Protein AF-A0A973PDL3-F1 (afdb_monomer)

pLDDT: mean 96.25, std 4.1, range [46.09, 98.94]

Solvent-accessible surface area (backbone atoms only — not comparable to full-atom values): 19563 Å² total; per-residue (Å²): 133,78,72,59,96,65,87,40,36,34,39,32,43,25,29,35,49,81,96,46,61,71,60,43,45,52,52,47,55,46,48,76,68,70,74,50,43,29,45,31,35,67,18,23,36,70,34,10,46,47,39,29,44,24,29,68,74,60,58,78,52,72,70,62,32,35,64,56,18,43,37,93,70,45,45,81,36,69,48,49,51,50,44,52,52,50,46,28,61,67,21,60,95,48,57,80,90,74,32,59,42,54,34,21,28,27,44,66,61,57,100,58,42,41,56,47,40,57,67,26,45,52,49,28,48,52,57,46,65,75,74,49,64,75,90,74,53,96,66,55,71,66,57,52,49,65,50,61,54,64,53,67,50,55,41,44,43,63,17,76,84,39,23,86,62,33,51,26,69,40,74,46,40,50,49,48,52,54,52,45,51,52,52,43,51,49,54,61,74,41,40,74,58,50,31,72,76,65,31,65,68,57,49,52,50,37,51,47,20,40,52,47,21,50,42,38,48,52,43,34,30,47,44,28,42,93,50,98,60,31,69,35,49,49,53,30,48,46,22,50,38,23,21,55,40,49,55,55,52,38,73,78,41,46,28,34,36,39,36,49,32,59,46,40,35,57,56,72,23,75,48,70,61,84,91,43,82,34,64,32,59,13,14,26,22,56,40,32,75,74,46,46,82,35,40,39,31,30,40,34,44,64,26,27,36,58,94,66,68,34,53,83,48,58,75,58,17,61,48,16,62,58,52,73,50,90,60,59,70,41,83,42,56,44,90,76,59,84,49,82,89,44,44,64,58,81,64,89,33,92,69,44,56,64,66,45,52,90,53,50,74,65,35,58,22,32,37,38,36,36,71,89

Secondary structure (DSSP, 8-state):
--SSSS--SEEEEEESSSS-HHHHHHHHHHHHHS--SEEEEEEETTTHHHHHHHHHH--S-HHHHHHHH--TTGGG-HHHHHHHHHHHHHHTT--TTT--EEEEEE-SB-SS-B--THHHHHHHHHHHHHHS-GGG-SS-HHHHHHHH--GGGTS-GGGGT-GGG--TTSHHHHHHHHHHHHHHHHHHHTHHHHHHHS-HHHHHHHHHHHHHHHHHHHHHHHHT---TTHHHHHHHHHHHHHHHHHHHHHHHS-EEEEEEHHHH-SSEEEEEETTEEEEEE-HHHHHHHHHGGGEEEEEEEEEEBGGGTB-SPPTTBHHHHHHTSS-SEEEE-GGG---TTPBPPPPSSTT--PPPTTTGGGSSEEEEEEE-

Nearest PDB structures (foldseek):
  6xcs-assembly2_B  TM=6.842E-01  e=9.160E-12  Klebsiella pneumoniae

Structure (mmCIF, N/CA/C/O backbone):
data_AF-A0A973PDL3-F1
#
_entry.id   AF-A0A973PDL3-F1
#
loop_
_atom_site.group_PDB
_atom_site.id
_atom_site.type_symbol
_atom_site.label_atom_id
_atom_site.label_alt_id
_atom_site.label_comp_id
_atom_site.label_asym_id
_atom_site.label_entity_id
_atom_site.label_seq_id
_atom_site.pdbx_PDB_ins_code
_atom_site.Cartn_x
_atom_site.Cartn_y
_atom_site.Cartn_z
_atom_site.occupancy
_atom_site.B_iso_or_equiv
_atom_site.auth_seq_id
_atom_site.auth_comp_id
_atom_site.auth_asym_id
_atom_site.auth_atom_id
_atom_site.pdbx_PDB_model_num
ATOM 1 N N . MET A 1 1 ? -9.552 -10.559 28.657 1.00 46.09 1 MET A N 1
ATOM 2 C CA . MET A 1 1 ? -10.076 -11.436 27.587 1.00 46.09 1 MET A CA 1
ATOM 3 C C . MET A 1 1 ? -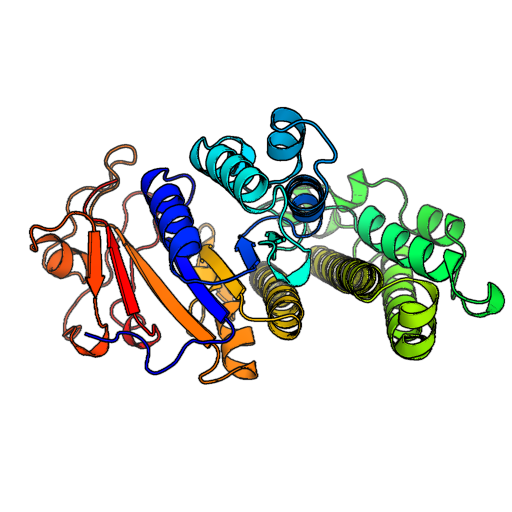9.032 -11.480 26.482 1.00 46.09 1 MET A C 1
ATOM 5 O O . MET A 1 1 ? -8.533 -10.421 26.128 1.00 46.09 1 MET A O 1
ATOM 9 N N . LYS A 1 2 ? -8.606 -12.655 26.008 1.00 70.69 2 LYS A N 1
ATOM 10 C CA . LYS A 1 2 ? -7.611 -12.737 24.926 1.00 70.69 2 LYS A CA 1
ATOM 11 C C . LYS A 1 2 ? -8.370 -12.665 23.596 1.00 70.69 2 LYS A C 1
ATOM 13 O O . LYS A 1 2 ? -9.022 -13.639 23.239 1.00 70.69 2 LYS A O 1
ATOM 18 N N . LEU A 1 3 ? -8.353 -11.501 22.939 1.00 85.12 3 LEU A N 1
ATOM 19 C CA . LEU A 1 3 ? -9.105 -11.241 21.701 1.00 85.12 3 LEU A CA 1
ATOM 20 C C . LEU A 1 3 ? -8.701 -12.230 20.591 1.00 85.12 3 LEU A C 1
ATOM 22 O O . LEU A 1 3 ? -9.547 -12.908 20.019 1.00 85.12 3 LEU A O 1
ATOM 26 N N . LEU A 1 4 ? -7.390 -12.381 20.377 1.00 88.81 4 LEU A N 1
ATOM 27 C CA . LEU A 1 4 ? -6.822 -13.260 19.356 1.00 88.81 4 LEU A CA 1
ATOM 28 C C . LEU A 1 4 ? -6.272 -14.563 19.969 1.00 88.81 4 LEU A C 1
ATOM 30 O O . LEU A 1 4 ? -5.601 -14.523 21.010 1.00 88.81 4 LEU A O 1
ATOM 34 N N . PRO A 1 5 ? -6.501 -15.730 19.336 1.00 84.50 5 PRO A N 1
ATOM 35 C CA . PRO A 1 5 ? -6.075 -17.024 19.876 1.00 84.50 5 PRO A CA 1
ATOM 36 C C . PRO A 1 5 ? -4.544 -17.157 19.920 1.00 84.50 5 PRO A C 1
ATOM 38 O O . PRO A 1 5 ? -3.969 -17.597 20.926 1.00 84.50 5 PRO A O 1
ATOM 41 N N . HIS A 1 6 ? -3.876 -16.692 18.866 1.00 91.06 6 HIS A N 1
ATOM 42 C CA . HIS A 1 6 ? -2.426 -16.605 18.729 1.00 91.06 6 HIS A CA 1
ATOM 43 C C . HIS A 1 6 ? -2.037 -15.254 18.124 1.00 91.06 6 HIS A C 1
ATOM 45 O O . HIS A 1 6 ? -2.889 -14.455 17.741 1.00 91.06 6 HIS A O 1
ATOM 51 N N . ARG A 1 7 ? -0.732 -14.988 18.066 1.00 92.81 7 ARG A N 1
ATOM 52 C CA . ARG A 1 7 ? -0.212 -13.830 17.350 1.00 92.81 7 ARG A CA 1
ATOM 53 C C . ARG A 1 7 ? -0.257 -14.128 15.842 1.00 92.81 7 ARG A C 1
ATOM 55 O O . ARG A 1 7 ? 0.390 -15.096 15.439 1.00 92.81 7 ARG A O 1
ATOM 62 N N . PRO A 1 8 ? -1.010 -13.371 15.029 1.00 96.50 8 PRO A N 1
ATOM 63 C CA . PRO A 1 8 ? -1.040 -13.574 13.584 1.00 96.50 8 PRO A CA 1
ATOM 64 C C . PRO A 1 8 ? 0.275 -13.115 12.937 1.00 96.50 8 PRO A C 1
ATOM 66 O O . PRO A 1 8 ? 1.037 -12.330 13.511 1.00 96.50 8 PRO A O 1
ATOM 69 N N . ARG A 1 9 ? 0.544 -13.585 11.716 1.00 97.31 9 ARG A N 1
ATOM 70 C CA . ARG A 1 9 ? 1.642 -13.054 10.893 1.00 97.31 9 ARG A CA 1
ATOM 71 C C . ARG A 1 9 ? 1.320 -11.660 10.373 1.00 97.31 9 ARG A C 1
ATOM 73 O O . ARG A 1 9 ? 2.237 -10.863 10.216 1.00 97.31 9 ARG A O 1
ATOM 80 N N . VAL A 1 10 ? 0.046 -11.371 10.127 1.00 98.56 10 VAL A N 1
ATOM 81 C CA . VAL A 1 10 ? -0.438 -10.035 9.775 1.00 98.56 10 VAL A CA 1
ATOM 82 C C . VAL A 1 10 ? -1.559 -9.656 10.734 1.00 98.56 10 VAL A C 1
ATOM 84 O O . VAL A 1 10 ? -2.617 -10.285 10.726 1.00 98.56 10 VAL A O 1
ATOM 87 N N . LEU A 1 11 ? -1.317 -8.636 11.556 1.00 98.56 11 LEU A N 1
ATOM 88 C CA . LEU A 1 11 ? -2.355 -7.957 12.328 1.00 98.56 11 LEU A CA 1
ATOM 89 C C . LEU A 1 11 ? -2.769 -6.701 11.570 1.00 98.56 11 LEU A C 1
ATOM 91 O O . LEU A 1 11 ? -2.008 -5.742 11.521 1.00 98.56 11 LEU A O 1
ATOM 95 N N . ALA A 1 12 ? -3.950 -6.717 10.974 1.00 98.62 12 ALA A N 1
ATOM 96 C CA . ALA A 1 12 ? -4.503 -5.605 10.221 1.00 98.62 12 ALA A CA 1
ATOM 97 C C . ALA A 1 12 ? -5.445 -4.788 11.114 1.00 98.62 12 ALA A C 1
ATOM 99 O O . ALA A 1 12 ? -6.499 -5.286 11.499 1.00 98.62 12 ALA A O 1
ATOM 100 N N . LEU A 1 13 ? -5.061 -3.559 11.454 1.00 98.62 13 LEU A N 1
ATOM 101 C CA . LEU A 1 13 ? -5.909 -2.582 12.135 1.00 98.62 13 LEU A CA 1
ATOM 102 C C . LEU A 1 13 ? -6.531 -1.658 11.084 1.00 98.62 13 LEU A C 1
ATOM 104 O O . LEU A 1 13 ? -5.808 -0.972 10.367 1.00 98.62 13 LEU A O 1
ATOM 108 N N . GLY A 1 14 ? -7.855 -1.661 10.991 1.00 98.38 14 GLY A N 1
ATOM 109 C CA . GLY A 1 14 ? -8.588 -0.775 10.095 1.00 98.38 14 GLY A CA 1
ATOM 110 C C . GLY A 1 14 ? -8.885 0.596 10.704 1.00 98.38 14 GLY A C 1
ATOM 111 O O . GLY A 1 14 ? -8.891 0.742 11.925 1.00 98.38 14 GLY A O 1
ATOM 112 N N . GLU A 1 15 ? -9.198 1.578 9.865 1.00 98.12 15 GLU A N 1
ATOM 113 C CA . GLU A 1 15 ? -9.842 2.845 10.241 1.00 98.12 15 GLU A CA 1
ATOM 114 C C . GLU A 1 15 ? -11.100 3.099 9.389 1.00 98.12 15 GLU A C 1
ATOM 116 O O . GLU A 1 15 ? -11.139 2.675 8.234 1.00 98.12 15 GLU A O 1
ATOM 121 N N . PRO A 1 16 ? -12.154 3.753 9.915 1.00 97.06 16 PRO A N 1
ATOM 122 C CA . PRO A 1 16 ? -13.377 4.015 9.149 1.00 97.06 16 PRO A CA 1
ATOM 123 C C . PRO A 1 16 ? -13.379 5.370 8.419 1.00 97.06 16 PRO A C 1
ATOM 125 O O . PRO A 1 16 ? -14.369 5.724 7.779 1.00 97.06 16 PRO A O 1
ATOM 128 N N . THR A 1 17 ? -12.326 6.169 8.599 1.00 96.44 17 THR A N 1
ATOM 129 C CA . THR A 1 17 ? -12.108 7.485 7.985 1.00 96.44 17 THR A CA 1
ATOM 130 C C . THR A 1 17 ? -10.621 7.824 8.066 1.00 96.44 17 THR A C 1
ATOM 132 O O . THR A 1 17 ? -9.946 7.375 8.991 1.00 96.44 17 THR A O 1
ATOM 135 N N . HIS A 1 18 ? -10.124 8.634 7.134 1.00 94.75 18 HIS A N 1
ATOM 136 C CA . HIS A 1 18 ? -8.745 9.126 7.136 1.00 94.75 18 HIS A CA 1
ATOM 137 C C . HIS A 1 18 ? -8.599 10.476 7.860 1.00 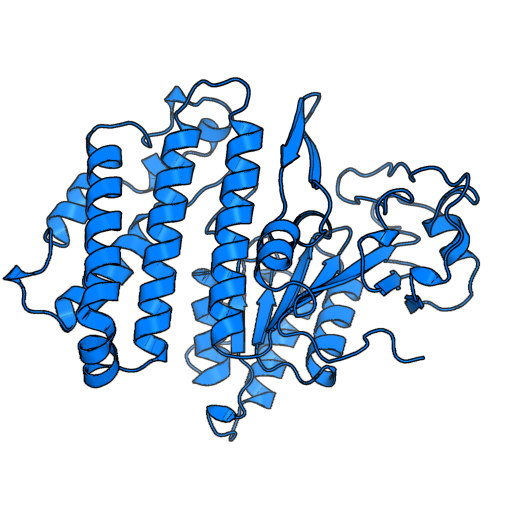94.75 18 HIS A C 1
ATOM 139 O O . HIS A 1 18 ? -9.588 11.148 8.162 1.00 94.75 18 HIS A O 1
ATOM 145 N N . HIS A 1 19 ? -7.342 10.875 8.095 1.00 93.62 19 HIS A N 1
ATOM 146 C CA . HIS A 1 19 ? -6.926 12.189 8.623 1.00 93.62 19 HIS A CA 1
ATOM 147 C C . HIS A 1 19 ? -7.432 12.512 10.035 1.00 93.62 19 HIS A C 1
ATOM 149 O O . HIS A 1 19 ? -7.660 13.669 10.382 1.00 93.62 19 HIS A O 1
ATOM 155 N N . GLU A 1 20 ? -7.595 11.490 10.870 1.00 95.94 20 GLU A N 1
ATOM 156 C CA . GLU A 1 20 ? -8.029 11.607 12.262 1.00 95.94 20 GLU A CA 1
ATOM 157 C C . GLU A 1 20 ? -6.864 11.354 13.227 1.00 95.94 20 GLU A C 1
ATOM 159 O O . GLU A 1 20 ? -6.425 10.214 13.372 1.00 95.94 20 GLU A O 1
ATOM 164 N N . GLU A 1 21 ? -6.375 12.394 13.918 1.00 96.00 21 GLU A N 1
ATOM 165 C CA . GLU A 1 21 ? -5.220 12.280 14.831 1.00 96.00 21 GLU A CA 1
ATOM 166 C C . GLU A 1 21 ? -5.409 11.184 15.882 1.00 96.00 21 GLU A C 1
ATOM 168 O O . GLU A 1 21 ? -4.533 10.346 16.040 1.00 96.00 21 GLU A O 1
ATOM 173 N N . VAL A 1 22 ? -6.582 11.099 16.514 1.00 96.50 22 VAL A N 1
ATOM 174 C CA . VAL A 1 22 ? -6.871 10.079 17.539 1.00 96.50 22 VAL A CA 1
ATOM 175 C C . VAL A 1 22 ? -6.710 8.651 16.995 1.00 96.50 22 VAL A C 1
ATOM 177 O O . VAL A 1 22 ? -6.239 7.763 17.706 1.00 96.50 22 VAL A O 1
ATOM 180 N N . LEU A 1 23 ? -7.067 8.406 15.728 1.00 97.69 23 LEU A N 1
ATOM 181 C CA . LEU A 1 23 ? -6.900 7.087 15.106 1.00 97.69 23 LEU A CA 1
ATOM 182 C C . LEU A 1 23 ? -5.421 6.791 14.821 1.00 97.69 23 LEU A C 1
ATOM 184 O O . LEU A 1 23 ? -4.947 5.672 15.037 1.00 97.69 23 LEU A O 1
ATOM 188 N N . LEU A 1 24 ? -4.667 7.809 14.403 1.00 97.62 24 LEU A N 1
ATOM 189 C CA . LEU A 1 24 ? -3.233 7.693 14.163 1.00 97.62 24 LEU A CA 1
ATOM 190 C C . LEU A 1 24 ? -2.422 7.527 15.454 1.00 97.62 24 LEU A C 1
ATOM 192 O O . LEU A 1 24 ? -1.463 6.750 15.457 1.00 97.62 24 LEU A O 1
ATOM 196 N N . GLU A 1 25 ? -2.808 8.206 16.534 1.00 97.69 25 GLU A N 1
ATOM 197 C CA . GLU A 1 25 ? -2.267 8.036 17.887 1.00 97.69 25 GLU A CA 1
ATOM 198 C C . GLU A 1 25 ? -2.521 6.609 18.381 1.00 97.69 25 GLU A C 1
ATOM 200 O O . GLU A 1 25 ? -1.577 5.908 18.746 1.00 97.69 25 GLU A O 1
ATOM 205 N N . LEU A 1 26 ? -3.762 6.122 18.268 1.00 97.19 26 LEU A N 1
ATOM 206 C CA . LEU A 1 26 ? -4.126 4.741 18.600 1.00 97.19 26 LEU A CA 1
ATOM 207 C C . LEU A 1 26 ? -3.272 3.723 17.827 1.00 97.19 26 LEU A C 1
ATOM 209 O O . LEU A 1 26 ? -2.784 2.743 18.395 1.00 97.19 26 LEU A O 1
ATOM 213 N N . ARG A 1 27 ? -3.078 3.944 16.524 1.00 97.88 27 ARG A N 1
ATOM 214 C CA . ARG A 1 27 ? -2.222 3.115 15.664 1.00 97.88 27 ARG A CA 1
ATOM 215 C C . ARG A 1 27 ? -0.770 3.119 16.130 1.00 97.88 27 ARG A C 1
ATOM 217 O O . ARG A 1 27 ? -0.150 2.053 16.162 1.00 97.88 27 ARG A O 1
ATOM 224 N N . ASN A 1 28 ? -0.230 4.282 16.491 1.00 98.25 28 ASN A N 1
ATOM 225 C CA . ASN A 1 28 ? 1.139 4.424 16.991 1.00 98.25 28 ASN A CA 1
ATOM 226 C C . ASN A 1 28 ? 1.318 3.682 18.320 1.00 98.25 28 ASN A C 1
ATOM 228 O O . ASN A 1 28 ? 2.235 2.866 18.459 1.00 98.25 28 ASN A O 1
ATOM 232 N N . ASP A 1 29 ? 0.401 3.904 19.261 1.00 97.06 29 ASP A N 1
ATOM 233 C CA . ASP A 1 29 ? 0.403 3.268 20.574 1.00 97.06 29 ASP A CA 1
ATOM 234 C C . ASP A 1 29 ? 0.293 1.751 20.455 1.00 97.06 29 ASP A C 1
ATOM 236 O O . ASP A 1 29 ? 1.060 1.013 21.084 1.00 97.06 29 ASP A O 1
ATOM 240 N N . LEU A 1 30 ? -0.612 1.256 19.606 1.00 96.00 30 LEU A N 1
ATOM 241 C CA . LEU A 1 30 ? -0.739 -0.176 19.376 1.00 96.00 30 LEU A CA 1
ATOM 242 C C . LEU A 1 30 ? 0.550 -0.753 18.785 1.00 96.00 30 LEU A C 1
ATOM 244 O O . LEU A 1 30 ? 1.014 -1.785 19.268 1.00 96.00 30 LEU A O 1
ATOM 248 N N . PHE A 1 31 ? 1.164 -0.104 17.792 1.00 98.12 31 PHE A N 1
ATOM 249 C CA . PHE A 1 31 ? 2.408 -0.598 17.196 1.00 98.12 31 PHE A CA 1
ATOM 250 C C . PHE A 1 31 ? 3.548 -0.679 18.219 1.00 98.12 31 PHE A C 1
ATOM 252 O O . PHE A 1 31 ? 4.227 -1.709 18.299 1.00 98.12 31 PHE A O 1
ATOM 259 N N . ALA A 1 32 ? 3.700 0.350 19.057 1.00 96.88 32 ALA A N 1
ATOM 260 C CA . ALA A 1 32 ? 4.724 0.405 20.097 1.00 96.88 32 ALA A CA 1
ATOM 261 C C . ALA A 1 32 ? 4.611 -0.740 21.125 1.00 96.88 32 ALA A C 1
ATOM 263 O O . ALA A 1 32 ? 5.629 -1.194 21.654 1.00 96.88 32 ALA A O 1
ATOM 264 N N . HIS A 1 33 ? 3.399 -1.253 21.375 1.00 93.19 33 HIS A N 1
ATOM 265 C CA . HIS A 1 33 ? 3.137 -2.260 22.413 1.00 93.19 33 HIS A CA 1
ATOM 266 C C . HIS A 1 33 ? 2.818 -3.667 21.881 1.00 93.19 33 HIS A C 1
ATOM 268 O O . HIS A 1 33 ? 3.007 -4.652 22.595 1.00 93.19 33 HIS A O 1
ATOM 274 N N . ALA A 1 34 ? 2.368 -3.811 20.631 1.00 90.69 34 ALA A N 1
ATOM 275 C CA . ALA A 1 34 ? 1.940 -5.093 20.060 1.00 90.69 34 ALA A CA 1
ATOM 276 C C . ALA A 1 34 ? 3.110 -6.033 19.702 1.00 90.69 34 ALA A C 1
ATOM 278 O O . ALA A 1 34 ? 2.903 -7.189 19.318 1.00 90.69 34 ALA A O 1
ATOM 279 N N . GLY A 1 35 ? 4.352 -5.552 19.822 1.00 92.81 35 GLY A N 1
ATOM 280 C CA . GLY A 1 35 ? 5.574 -6.333 19.632 1.00 92.81 35 GLY A CA 1
ATOM 281 C C . GLY A 1 35 ? 5.883 -6.679 18.174 1.00 92.81 35 GLY A C 1
ATOM 282 O O . GLY A 1 35 ? 6.689 -7.584 17.924 1.00 92.81 35 GLY A O 1
ATOM 283 N N . TYR A 1 36 ? 5.215 -6.039 17.207 1.00 96.56 36 TYR A N 1
ATOM 284 C CA . TYR A 1 36 ? 5.504 -6.136 15.768 1.00 96.56 36 TYR A CA 1
ATOM 285 C C . TYR A 1 36 ? 6.739 -5.318 15.416 1.00 96.56 36 TYR A C 1
ATOM 287 O O . TYR A 1 36 ? 6.988 -4.275 16.005 1.00 96.56 36 TYR A O 1
ATOM 295 N N . ARG A 1 37 ? 7.541 -5.827 14.474 1.00 96.06 37 ARG A N 1
ATOM 296 C CA . ARG A 1 37 ? 8.765 -5.1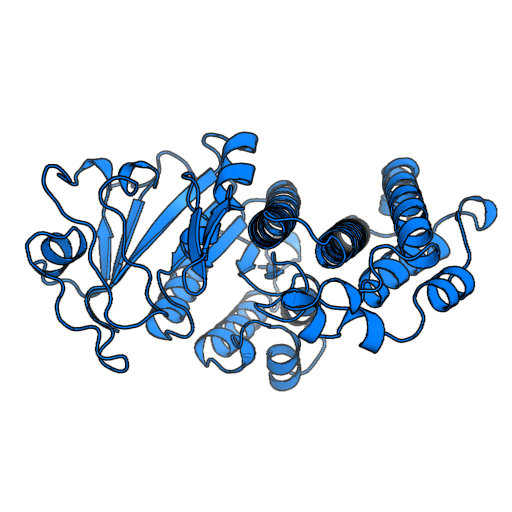53 14.013 1.00 96.06 37 ARG A CA 1
ATOM 297 C C . ARG A 1 37 ? 8.601 -4.473 12.666 1.00 96.06 37 ARG A C 1
ATOM 299 O O . ARG A 1 37 ? 9.530 -3.836 12.196 1.00 96.06 37 ARG A O 1
ATOM 306 N N . THR A 1 38 ? 7.447 -4.594 12.029 1.00 98.50 38 THR A N 1
ATOM 307 C CA . THR A 1 38 ? 7.161 -3.896 10.779 1.00 98.50 38 THR A CA 1
ATOM 308 C C . THR A 1 38 ? 5.776 -3.295 10.869 1.00 98.50 38 THR A C 1
ATOM 310 O O . THR A 1 38 ? 4.815 -4.027 11.117 1.00 98.50 38 THR A O 1
ATOM 313 N N . LEU A 1 39 ? 5.704 -1.981 10.681 1.00 98.81 39 LEU A N 1
ATOM 314 C CA . LEU A 1 39 ? 4.462 -1.256 10.478 1.00 98.81 39 LEU A CA 1
ATOM 315 C C . LEU A 1 39 ? 4.302 -1.012 8.979 1.00 98.81 39 LEU A C 1
ATOM 317 O O . LEU A 1 39 ? 5.144 -0.358 8.366 1.00 98.81 39 LEU A O 1
ATOM 321 N N . ALA A 1 40 ? 3.243 -1.569 8.403 1.00 98.81 40 ALA A N 1
ATOM 322 C CA . ALA A 1 40 ? 2.839 -1.340 7.028 1.00 98.81 40 ALA A CA 1
ATOM 323 C C . ALA A 1 40 ? 1.633 -0.394 7.019 1.00 98.81 40 ALA A C 1
ATOM 325 O O . ALA A 1 40 ? 0.616 -0.714 7.625 1.00 98.81 40 ALA A O 1
ATOM 326 N N . VAL A 1 41 ? 1.722 0.750 6.349 1.00 98.69 41 VAL A N 1
ATOM 327 C CA . VAL A 1 41 ? 0.629 1.735 6.277 1.00 98.69 41 VAL A CA 1
ATOM 328 C C . VAL A 1 41 ? 0.091 1.879 4.854 1.00 98.69 41 VAL A C 1
ATOM 330 O O . VAL A 1 41 ? 0.832 1.654 3.891 1.00 98.69 41 VAL A O 1
ATOM 333 N N . GLU A 1 42 ? -1.185 2.251 4.723 1.00 98.44 42 GLU A N 1
ATOM 334 C CA . GLU A 1 42 ? -1.809 2.680 3.464 1.00 98.44 42 GLU A CA 1
ATOM 335 C C . GLU A 1 42 ? -1.138 3.959 2.959 1.00 98.44 42 GLU A C 1
ATOM 337 O O . GLU A 1 42 ? -1.548 5.081 3.229 1.00 98.44 42 GLU A O 1
ATOM 342 N N . SER A 1 43 ? -0.006 3.762 2.303 1.00 98.06 43 SER A N 1
ATOM 343 C CA . SER A 1 43 ? 0.791 4.780 1.648 1.00 98.06 43 SER A CA 1
ATOM 344 C C . SER A 1 43 ? 1.601 4.103 0.553 1.00 98.06 43 SER A C 1
ATOM 346 O O . SER A 1 43 ? 1.928 2.914 0.662 1.00 98.06 43 SER A O 1
ATOM 348 N N . ASP A 1 44 ? 1.969 4.881 -0.460 1.00 98.38 44 ASP A N 1
ATOM 349 C CA . ASP A 1 44 ? 2.874 4.518 -1.538 1.00 98.38 44 ASP A CA 1
ATOM 350 C C . ASP A 1 44 ? 4.094 3.755 -0.999 1.00 98.38 44 ASP A C 1
ATOM 352 O O . ASP A 1 44 ? 4.888 4.236 -0.179 1.00 98.38 44 ASP A O 1
ATOM 356 N N . CYS A 1 45 ? 4.218 2.521 -1.475 1.00 98.69 45 CYS A N 1
ATOM 357 C CA . CYS A 1 45 ? 5.267 1.588 -1.113 1.00 98.69 45 CYS A CA 1
ATOM 358 C C . CYS A 1 45 ? 6.684 2.042 -1.483 1.00 98.69 45 CYS A C 1
ATOM 360 O O . CYS A 1 45 ? 7.632 1.633 -0.812 1.00 98.69 45 CYS A O 1
ATOM 362 N N . LEU A 1 46 ? 6.853 2.878 -2.509 1.00 98.56 46 LEU A N 1
ATOM 363 C CA . LEU A 1 46 ? 8.140 3.455 -2.890 1.00 98.56 46 LEU A CA 1
ATOM 364 C C . LEU A 1 46 ? 8.486 4.661 -2.019 1.00 98.56 46 LEU A C 1
ATOM 366 O O . LEU A 1 46 ? 9.623 4.754 -1.560 1.00 98.56 46 LEU A O 1
ATOM 370 N N . MET A 1 47 ? 7.521 5.540 -1.727 1.00 98.19 47 MET A N 1
ATOM 371 C CA . MET A 1 47 ? 7.740 6.663 -0.800 1.00 98.19 47 MET A CA 1
ATOM 372 C C . MET A 1 47 ? 8.108 6.162 0.599 1.00 98.19 47 MET A C 1
ATOM 374 O O . MET A 1 47 ? 9.031 6.683 1.225 1.00 98.19 47 MET A O 1
ATOM 378 N N . GLY A 1 48 ? 7.484 5.070 1.051 1.00 98.06 48 GLY A N 1
ATOM 379 C CA . GLY A 1 48 ? 7.790 4.461 2.345 1.00 98.06 48 GLY A CA 1
ATOM 380 C C . GLY A 1 48 ? 9.242 3.990 2.511 1.00 98.06 48 GLY A C 1
ATOM 381 O O . GLY A 1 48 ? 9.700 3.863 3.646 1.00 98.06 48 GLY A O 1
ATOM 382 N N . LEU A 1 49 ? 9.997 3.784 1.421 1.00 98.06 49 LEU A N 1
ATOM 383 C CA . LEU A 1 49 ? 11.434 3.485 1.499 1.00 98.06 49 LEU A CA 1
ATOM 384 C C . LEU A 1 49 ? 12.224 4.638 2.129 1.00 98.06 49 LEU A C 1
ATOM 386 O O . LEU A 1 49 ? 13.173 4.376 2.860 1.00 98.06 49 LEU A O 1
ATOM 390 N N . VAL A 1 50 ? 11.812 5.892 1.904 1.00 98.31 50 VAL A N 1
ATOM 391 C CA . VAL A 1 50 ? 12.459 7.080 2.489 1.00 98.31 50 VAL A CA 1
ATOM 392 C C . VAL A 1 50 ? 12.365 7.047 4.014 1.00 98.31 50 VAL A C 1
ATOM 394 O O . VAL A 1 50 ? 13.354 7.285 4.706 1.00 98.31 50 VAL A O 1
ATOM 397 N N . VAL A 1 51 ? 11.193 6.692 4.548 1.00 98.69 51 VAL A N 1
ATOM 398 C CA . VAL A 1 51 ? 10.992 6.550 5.995 1.00 98.69 51 VAL A CA 1
ATOM 399 C C . VAL A 1 51 ? 11.781 5.364 6.537 1.00 98.69 51 VAL A C 1
ATOM 401 O O . VAL A 1 51 ? 12.451 5.495 7.558 1.00 98.69 51 VAL A O 1
ATOM 404 N N . ASP A 1 52 ? 11.724 4.209 5.869 1.00 98.50 52 ASP A N 1
ATOM 405 C CA . ASP A 1 52 ? 12.399 2.989 6.326 1.00 98.50 52 ASP A CA 1
ATOM 406 C C . ASP A 1 52 ? 13.932 3.146 6.348 1.00 98.50 52 ASP A C 1
ATOM 408 O O . ASP A 1 52 ? 14.593 2.693 7.290 1.00 98.50 52 ASP A O 1
ATOM 412 N N . ASP A 1 53 ? 14.499 3.839 5.357 1.00 97.75 53 ASP A N 1
ATOM 413 C CA . ASP A 1 53 ? 15.922 4.181 5.318 1.00 97.75 53 ASP A CA 1
ATOM 414 C C . ASP A 1 53 ? 16.267 5.140 6.470 1.00 97.75 53 ASP A C 1
ATOM 416 O O . ASP A 1 53 ? 17.121 4.803 7.294 1.00 97.75 53 ASP A O 1
ATOM 420 N N . TYR A 1 54 ? 15.525 6.238 6.657 1.00 98.56 54 TYR A N 1
ATOM 421 C CA . TYR A 1 54 ? 15.743 7.160 7.780 1.00 98.56 54 TYR A CA 1
ATOM 422 C C . TYR A 1 54 ? 15.690 6.463 9.145 1.00 98.56 54 TYR A C 1
ATOM 424 O O . TYR A 1 54 ? 16.615 6.587 9.953 1.00 98.56 54 TYR A O 1
ATOM 432 N N . VAL A 1 55 ? 14.641 5.687 9.433 1.00 98.44 55 VAL A N 1
ATOM 433 C CA . VAL A 1 55 ? 14.486 5.085 10.766 1.00 98.44 55 VAL A CA 1
ATOM 434 C C . VAL A 1 55 ? 15.559 4.034 11.043 1.00 98.44 55 VAL A C 1
ATOM 436 O O . VAL A 1 55 ? 15.917 3.835 12.205 1.00 98.44 55 VAL A O 1
ATOM 439 N N . THR A 1 56 ? 16.118 3.377 10.021 1.00 97.19 56 THR A N 1
ATOM 440 C CA . THR A 1 56 ? 17.099 2.293 10.214 1.00 97.19 56 THR A CA 1
ATOM 441 C C . THR A 1 56 ? 18.552 2.734 10.107 1.00 97.19 56 THR A C 1
ATOM 443 O O . THR A 1 56 ? 19.386 2.231 10.865 1.00 97.19 56 THR A O 1
ATOM 446 N N . THR A 1 57 ? 18.865 3.716 9.263 1.00 95.75 57 THR A N 1
ATOM 447 C CA . THR A 1 57 ? 20.235 4.213 9.049 1.00 95.75 57 THR A CA 1
ATOM 448 C C . THR A 1 57 ? 20.460 5.591 9.674 1.00 95.75 57 THR A C 1
ATOM 450 O O . THR A 1 57 ? 21.540 5.854 10.203 1.00 95.75 57 THR A O 1
ATOM 453 N N . GLY A 1 58 ? 19.426 6.430 9.741 1.00 94.44 58 GLY A N 1
ATOM 454 C CA . GLY A 1 58 ? 19.529 7.847 10.101 1.00 94.44 58 GLY A CA 1
ATOM 455 C C . GLY A 1 58 ? 19.860 8.750 8.917 1.00 94.44 58 GLY A C 1
ATOM 456 O O . GLY A 1 58 ? 20.306 9.870 9.132 1.00 94.44 58 GLY A O 1
ATOM 457 N N . GLU A 1 59 ? 19.710 8.254 7.690 1.00 92.69 59 GLU A N 1
ATOM 458 C CA . GLU A 1 59 ? 19.908 9.032 6.470 1.00 92.69 59 GLU A CA 1
ATOM 459 C C . GLU A 1 59 ? 18.764 10.031 6.251 1.00 92.69 59 GLU A C 1
ATOM 461 O O . GLU A 1 59 ? 17.595 9.650 6.231 1.00 92.69 59 GLU A O 1
ATOM 466 N N . GLY A 1 60 ? 19.118 11.303 6.045 1.00 94.31 60 GLY A N 1
ATOM 467 C CA . GLY A 1 60 ? 18.172 12.395 5.817 1.00 94.31 60 GLY A CA 1
ATOM 468 C C . GLY A 1 60 ? 17.756 13.136 7.090 1.00 94.31 60 GLY A C 1
ATOM 469 O O . GLY A 1 60 ? 18.068 12.733 8.210 1.00 94.31 60 GLY A O 1
ATOM 470 N N . GLU A 1 61 ? 17.038 14.240 6.899 1.00 97.25 61 GLU A N 1
ATOM 471 C CA . GLU A 1 61 ? 16.484 15.063 7.975 1.00 97.25 61 GLU A CA 1
ATOM 472 C C . GLU A 1 61 ? 14.994 14.759 8.159 1.00 97.25 61 GLU A C 1
ATOM 474 O O . GLU A 1 61 ? 14.276 14.531 7.185 1.00 97.25 61 GLU A O 1
ATOM 479 N N . LEU A 1 62 ? 14.516 14.767 9.410 1.00 97.62 62 LEU A N 1
ATOM 480 C CA . LEU A 1 62 ? 13.155 14.328 9.753 1.00 97.62 62 LEU A CA 1
ATOM 481 C C . LEU A 1 62 ? 12.070 15.053 8.940 1.00 97.62 62 LEU A C 1
ATOM 483 O O . LEU A 1 62 ? 11.116 14.419 8.498 1.00 97.62 62 LEU A O 1
ATOM 487 N N . ASP A 1 63 ? 12.210 16.365 8.743 1.00 97.38 63 ASP A N 1
ATOM 488 C CA . ASP A 1 63 ? 11.227 17.186 8.023 1.00 97.38 63 ASP A CA 1
ATOM 489 C C . ASP A 1 63 ? 11.108 16.755 6.555 1.00 97.38 63 ASP A C 1
ATOM 491 O O . ASP A 1 63 ? 10.002 16.518 6.069 1.00 97.38 63 ASP A O 1
ATOM 495 N N . ASP A 1 64 ? 12.242 16.555 5.881 1.00 97.75 64 ASP A N 1
ATOM 496 C CA . ASP A 1 64 ? 12.283 16.110 4.485 1.00 97.75 64 ASP A CA 1
ATOM 497 C C . ASP A 1 64 ? 11.787 14.667 4.333 1.00 97.75 64 ASP A C 1
ATOM 499 O O . ASP A 1 64 ? 11.100 14.332 3.364 1.00 97.75 64 ASP A O 1
ATOM 503 N N . VAL A 1 65 ? 12.119 13.807 5.300 1.00 98.19 65 VAL A N 1
ATOM 504 C CA . VAL A 1 65 ? 11.682 12.405 5.334 1.00 98.19 65 VAL A CA 1
ATOM 505 C C . VAL A 1 65 ? 10.172 12.317 5.480 1.00 98.19 65 VAL A C 1
ATOM 507 O O . VAL A 1 65 ? 9.541 11.560 4.749 1.00 98.19 65 VAL A O 1
ATOM 510 N N . VAL A 1 66 ? 9.572 13.094 6.382 1.00 97.81 66 VAL A N 1
ATOM 511 C CA . VAL A 1 66 ? 8.112 13.123 6.545 1.00 97.81 66 VAL A CA 1
ATOM 512 C C . VAL A 1 66 ? 7.445 13.697 5.296 1.00 97.81 66 VAL A C 1
ATOM 514 O O . VAL A 1 66 ? 6.486 13.108 4.805 1.00 97.81 66 VAL A O 1
ATOM 517 N N . ALA A 1 67 ? 7.985 14.777 4.724 1.00 97.50 67 ALA A N 1
ATOM 518 C CA . ALA A 1 67 ? 7.424 15.406 3.530 1.00 97.50 67 ALA A CA 1
ATOM 519 C C . ALA A 1 67 ? 7.416 14.485 2.296 1.00 97.50 67 ALA A C 1
ATOM 521 O O . ALA A 1 67 ? 6.539 14.600 1.445 1.00 97.50 67 ALA A O 1
ATOM 522 N N . ARG A 1 68 ? 8.391 13.576 2.177 1.00 96.88 68 ARG A N 1
ATOM 523 C CA . ARG A 1 68 ? 8.576 12.709 0.996 1.00 96.88 68 ARG A CA 1
ATOM 524 C C . ARG A 1 68 ? 8.265 11.236 1.241 1.00 96.88 68 ARG A C 1
ATOM 526 O O . ARG A 1 68 ? 8.321 10.442 0.306 1.00 96.88 68 ARG A O 1
ATOM 533 N N . GLY A 1 69 ? 8.020 10.862 2.490 1.00 97.12 69 GLY A N 1
ATOM 534 C CA . GLY A 1 69 ? 7.912 9.475 2.931 1.00 97.12 69 GLY A CA 1
ATOM 535 C C . GLY A 1 69 ? 6.489 8.931 2.988 1.00 97.12 69 GLY A C 1
ATOM 536 O O . GLY A 1 69 ? 6.300 7.728 3.166 1.00 97.12 69 GLY A O 1
ATOM 537 N N . PHE A 1 70 ? 5.499 9.808 2.829 1.00 97.12 70 PHE A N 1
ATOM 538 C CA . PHE A 1 70 ? 4.083 9.486 2.925 1.00 97.12 70 PHE A CA 1
ATOM 539 C C . PHE A 1 70 ? 3.300 10.039 1.734 1.00 97.12 70 PHE A C 1
ATOM 541 O O . PHE A 1 70 ? 3.639 11.078 1.180 1.00 97.12 70 PHE A O 1
ATOM 548 N N . SER A 1 71 ? 2.217 9.349 1.403 1.00 96.19 71 SER A N 1
ATOM 549 C CA . SER A 1 71 ? 1.192 9.756 0.433 1.00 96.19 71 SER A CA 1
ATOM 550 C C . SER A 1 71 ? -0.162 9.870 1.147 1.00 96.19 71 SER A C 1
ATOM 552 O O . SER A 1 71 ? -0.207 9.799 2.380 1.00 96.19 71 SER A O 1
ATOM 554 N N . HIS A 1 72 ? -1.261 10.058 0.411 1.00 93.31 72 HIS A N 1
ATOM 555 C CA . HIS A 1 72 ? -2.618 10.140 0.959 1.00 93.31 72 HIS A CA 1
ATOM 556 C C . HIS A 1 72 ? -2.787 11.253 2.015 1.00 93.31 72 HIS A C 1
ATOM 558 O O . HIS A 1 72 ? -3.637 11.169 2.898 1.00 93.31 72 HIS A O 1
ATOM 564 N N . GLY A 1 73 ? -1.952 12.301 1.973 1.00 93.44 73 GLY A N 1
ATOM 565 C CA . GLY A 1 73 ? -1.945 13.405 2.945 1.00 93.44 73 GLY A CA 1
ATOM 566 C C . GLY A 1 73 ? -1.450 13.030 4.349 1.00 93.44 73 GLY A C 1
ATOM 567 O O . GLY A 1 73 ? -1.538 13.842 5.268 1.00 93.44 73 GLY A O 1
ATOM 568 N N . LEU A 1 74 ? -0.921 11.817 4.552 1.00 94.44 74 LEU A N 1
ATOM 569 C CA . LEU A 1 74 ? -0.418 11.384 5.861 1.00 94.44 74 LEU A CA 1
ATOM 570 C C . LEU A 1 74 ? 0.831 12.165 6.303 1.00 94.44 74 LEU A C 1
ATOM 572 O O . LEU A 1 74 ? 1.115 12.209 7.499 1.00 94.44 74 LEU A O 1
ATOM 576 N N . ASN A 1 75 ? 1.558 12.785 5.369 1.00 93.81 75 ASN A N 1
ATOM 577 C CA . ASN A 1 75 ? 2.710 13.657 5.627 1.00 93.81 75 ASN A CA 1
ATOM 578 C C . ASN A 1 75 ? 2.344 14.932 6.409 1.00 93.81 75 ASN A C 1
ATOM 580 O O . ASN A 1 75 ? 3.209 15.483 7.086 1.00 93.81 75 ASN A O 1
ATOM 584 N N . ASP A 1 76 ? 1.092 15.392 6.335 1.00 94.50 76 ASP A N 1
ATOM 585 C CA . ASP A 1 76 ? 0.653 16.649 6.960 1.00 94.50 76 ASP A CA 1
ATOM 586 C C . ASP A 1 76 ? 0.207 16.472 8.423 1.00 94.50 76 ASP A C 1
ATOM 588 O O . ASP A 1 76 ? -0.095 17.447 9.113 1.00 94.50 76 ASP A O 1
ATOM 592 N N . LEU A 1 77 ? 0.171 15.228 8.909 1.00 96.00 77 LEU A N 1
ATOM 593 C CA . LEU A 1 77 ? -0.400 14.867 10.203 1.00 96.00 77 LEU A CA 1
ATOM 594 C C . LEU A 1 77 ? 0.687 14.751 11.287 1.00 96.00 77 LEU A C 1
ATOM 596 O O . LEU A 1 77 ? 1.620 13.948 11.134 1.00 96.00 77 LEU A O 1
ATOM 600 N N . PRO A 1 78 ? 0.580 15.501 12.405 1.00 97.25 78 PRO A N 1
ATOM 601 C CA . PRO A 1 78 ? 1.487 15.396 13.545 1.00 97.25 78 PRO A CA 1
ATOM 602 C C . PRO A 1 78 ? 1.781 13.960 13.987 1.00 97.25 78 PRO A C 1
ATOM 604 O O . PRO A 1 78 ? 2.950 13.606 14.154 1.00 97.25 78 PRO A O 1
ATOM 607 N N . SER A 1 79 ? 0.768 13.097 14.093 1.00 97.12 79 SER A N 1
ATOM 608 C CA . SER A 1 79 ? 0.965 11.703 14.509 1.00 97.12 79 SER A CA 1
ATOM 609 C C . SER A 1 79 ? 1.846 10.880 13.567 1.00 97.12 79 SER A C 1
ATOM 611 O O . SER A 1 79 ? 2.517 9.948 14.018 1.00 97.12 79 SER A O 1
ATOM 613 N N . SER A 1 80 ? 1.893 11.197 12.271 1.00 97.56 80 SER A N 1
ATOM 614 C CA . SER A 1 80 ? 2.807 10.534 11.329 1.00 97.56 80 SER A CA 1
ATOM 615 C C . SER A 1 80 ? 4.252 10.966 11.568 1.00 97.56 80 SER A C 1
ATOM 617 O O . SER A 1 80 ? 5.150 10.126 11.610 1.00 97.56 80 SER A O 1
ATOM 619 N N . ARG A 1 81 ? 4.490 12.263 11.799 1.00 98.25 81 ARG A N 1
ATOM 620 C CA . ARG A 1 81 ? 5.816 12.775 12.174 1.00 98.25 81 ARG A CA 1
ATOM 621 C C . ARG A 1 81 ? 6.305 12.154 13.480 1.00 98.25 81 ARG A C 1
ATOM 623 O O . ARG A 1 81 ? 7.458 11.729 13.570 1.00 98.25 81 ARG A O 1
ATOM 630 N N . GLU A 1 82 ? 5.430 12.094 14.477 1.00 98.44 82 GLU A N 1
ATOM 631 C CA . GLU A 1 82 ? 5.738 11.536 15.791 1.00 98.44 82 GLU A CA 1
ATOM 632 C C . GLU A 1 82 ? 6.069 10.046 15.731 1.00 98.44 82 GLU A C 1
ATOM 634 O O . GLU A 1 82 ? 7.030 9.601 16.360 1.00 98.44 82 GLU A O 1
ATOM 639 N N . LEU A 1 83 ? 5.363 9.292 14.887 1.00 98.56 83 LEU A N 1
ATOM 640 C CA . LEU A 1 83 ? 5.697 7.904 14.588 1.00 98.56 83 LEU A CA 1
ATOM 641 C C . LEU A 1 83 ? 7.123 7.771 14.037 1.00 98.56 83 LEU A C 1
ATOM 643 O O . LEU A 1 83 ? 7.898 6.965 14.548 1.00 98.56 83 LEU A O 1
ATOM 647 N N . VAL A 1 84 ? 7.494 8.560 13.020 1.00 98.69 84 VAL A N 1
ATOM 648 C CA . VAL A 1 84 ? 8.836 8.488 12.409 1.00 98.69 84 VAL A CA 1
ATOM 649 C C . VAL A 1 84 ? 9.923 8.832 13.427 1.00 98.69 84 VAL A C 1
ATOM 651 O O . VAL A 1 84 ? 10.927 8.118 13.524 1.00 98.69 84 VAL A O 1
ATOM 654 N N . ARG A 1 85 ? 9.704 9.880 14.229 1.00 98.56 85 ARG A N 1
ATOM 655 C CA . ARG A 1 85 ? 10.602 10.267 15.322 1.00 98.56 85 ARG A CA 1
ATOM 656 C C . ARG A 1 85 ? 10.786 9.124 16.319 1.00 98.56 85 ARG A C 1
ATOM 658 O O . ARG A 1 85 ? 11.918 8.711 16.568 1.00 98.56 85 ARG A O 1
ATOM 665 N N . TRP A 1 86 ? 9.687 8.564 16.821 1.00 98.62 86 TRP A N 1
ATOM 666 C CA . TRP A 1 86 ? 9.719 7.455 17.771 1.00 98.62 86 TRP A CA 1
ATOM 667 C C . TRP A 1 86 ? 10.412 6.216 17.191 1.00 98.62 86 TRP A C 1
ATOM 669 O O . TRP A 1 86 ? 11.246 5.613 17.862 1.00 98.62 86 TRP A O 1
ATOM 679 N N . MET A 1 87 ? 10.136 5.846 15.936 1.00 98.75 87 MET A N 1
ATOM 680 C CA . MET A 1 87 ? 10.781 4.698 15.285 1.00 98.75 87 MET A CA 1
ATOM 681 C C . MET A 1 87 ? 12.297 4.890 15.175 1.00 98.75 87 MET A C 1
ATOM 683 O O . MET A 1 87 ? 13.061 3.951 15.415 1.00 98.75 87 MET A O 1
ATOM 687 N N . ARG A 1 88 ? 12.751 6.109 14.850 1.00 98.44 88 ARG A N 1
ATOM 688 C CA . ARG A 1 88 ? 14.179 6.436 14.791 1.00 98.44 88 ARG A CA 1
ATOM 689 C C . ARG A 1 88 ? 14.838 6.362 16.166 1.00 98.44 88 ARG A C 1
ATOM 691 O O . ARG A 1 88 ? 15.908 5.762 16.301 1.00 98.44 88 ARG A O 1
ATOM 698 N N . GLU A 1 89 ? 14.205 6.938 17.182 1.00 98.25 89 GLU A N 1
ATOM 699 C CA . GLU A 1 89 ? 14.672 6.868 18.570 1.00 98.25 89 GLU A CA 1
ATOM 700 C C . GLU A 1 89 ? 14.733 5.416 19.055 1.00 98.25 89 GLU A C 1
ATOM 702 O O . GLU A 1 89 ? 15.752 4.990 19.599 1.00 98.25 89 GLU A O 1
ATOM 707 N N . TYR A 1 90 ? 13.698 4.622 18.767 1.00 98.19 90 TYR A N 1
ATOM 708 C CA . TYR A 1 90 ? 13.649 3.203 19.100 1.00 98.19 90 TYR A CA 1
ATOM 709 C C . TYR A 1 90 ? 14.814 2.439 18.470 1.00 98.19 90 TYR A C 1
ATOM 711 O O . TYR A 1 90 ? 15.449 1.638 19.149 1.00 98.19 90 TYR A O 1
ATOM 719 N N . ASN A 1 91 ? 15.117 2.679 17.194 1.00 98.56 91 ASN A N 1
ATOM 720 C CA . ASN A 1 91 ? 16.159 1.963 16.456 1.00 98.56 91 ASN A CA 1
ATOM 721 C C . ASN A 1 91 ? 17.589 2.374 16.816 1.00 98.56 91 ASN A C 1
ATOM 723 O O . ASN A 1 91 ? 18.529 1.619 16.542 1.00 98.56 91 ASN A O 1
ATOM 727 N N . THR A 1 92 ? 17.775 3.553 17.407 1.00 97.56 92 THR A N 1
ATOM 728 C CA . THR A 1 92 ? 19.101 4.097 17.710 1.00 97.56 92 THR A CA 1
ATOM 729 C C . THR A 1 92 ? 19.855 3.180 18.678 1.00 97.56 92 THR A C 1
ATOM 731 O O . THR A 1 92 ? 19.396 2.881 19.776 1.00 97.56 92 THR A O 1
ATOM 734 N N . GLY A 1 93 ? 21.031 2.704 18.256 1.00 95.75 93 GLY A N 1
ATOM 735 C CA . GLY A 1 93 ? 21.877 1.796 19.042 1.00 95.75 93 GLY A CA 1
ATOM 736 C C . GLY A 1 93 ? 21.433 0.326 19.058 1.00 95.75 93 GLY A C 1
ATOM 737 O O . GLY A 1 93 ? 22.123 -0.496 19.661 1.00 95.75 93 GLY A O 1
ATOM 738 N N . ARG A 1 94 ? 20.329 -0.037 18.389 1.00 97.44 94 ARG A N 1
ATOM 739 C CA . ARG A 1 94 ? 19.867 -1.431 18.288 1.00 97.44 94 ARG A CA 1
ATOM 740 C C . ARG A 1 94 ? 20.488 -2.159 17.093 1.00 97.44 94 ARG A C 1
ATOM 742 O O . ARG A 1 94 ? 20.661 -1.551 16.035 1.00 97.44 94 ARG A O 1
ATOM 749 N N . PRO A 1 95 ? 20.770 -3.471 17.207 1.00 95.62 95 PRO A N 1
ATOM 750 C CA . PRO A 1 95 ? 21.172 -4.276 16.059 1.00 95.62 95 PRO A CA 1
ATOM 751 C C . PRO A 1 95 ? 20.023 -4.388 15.049 1.00 95.62 95 PRO A C 1
ATOM 753 O O . PRO A 1 95 ? 18.856 -4.412 15.435 1.00 95.62 95 PRO A O 1
ATOM 756 N N . ALA A 1 96 ? 20.344 -4.542 13.760 1.00 92.50 96 ALA A N 1
ATOM 757 C CA . ALA A 1 96 ? 19.357 -4.587 12.672 1.00 92.50 96 ALA A CA 1
ATOM 758 C C . ALA A 1 96 ? 18.226 -5.609 12.897 1.00 92.50 96 ALA A C 1
ATOM 760 O O . ALA A 1 96 ? 17.081 -5.359 12.536 1.00 92.50 96 ALA A O 1
ATOM 761 N N . ALA A 1 97 ? 18.527 -6.742 13.540 1.00 91.94 97 ALA A N 1
ATOM 762 C CA . ALA A 1 97 ? 17.529 -7.758 13.861 1.00 91.94 97 ALA A CA 1
ATOM 763 C C . ALA A 1 97 ? 16.459 -7.264 14.850 1.00 91.94 97 ALA A C 1
ATOM 765 O O . ALA A 1 97 ? 15.343 -7.771 14.820 1.00 91.94 97 ALA A O 1
ATOM 766 N N . GLU A 1 98 ? 16.781 -6.310 15.725 1.00 94.62 98 GLU A N 1
ATOM 767 C CA . GLU A 1 98 ? 15.888 -5.759 16.753 1.00 94.62 98 GLU A CA 1
ATOM 768 C C . GLU A 1 98 ? 15.192 -4.462 16.339 1.00 94.62 98 GLU A C 1
ATOM 770 O O . GLU A 1 98 ? 14.277 -4.026 17.036 1.00 94.62 98 GLU A O 1
ATOM 775 N N . GLN A 1 99 ? 15.608 -3.859 15.227 1.00 97.25 99 GLN A N 1
ATOM 776 C CA . GLN A 1 99 ? 15.025 -2.621 14.729 1.00 97.25 99 GLN A CA 1
ATOM 777 C C . GLN A 1 99 ? 13.577 -2.823 14.259 1.00 97.25 99 GLN A C 1
ATOM 779 O O . GLN A 1 99 ? 13.213 -3.870 13.715 1.00 97.25 99 GLN A O 1
ATOM 784 N N . VAL A 1 100 ? 12.759 -1.790 14.446 1.00 98.25 100 VAL A N 1
ATOM 785 C CA . VAL A 1 100 ? 11.470 -1.647 13.771 1.00 98.25 100 VAL A CA 1
ATOM 786 C C . VAL A 1 100 ? 11.679 -1.116 12.351 1.00 98.25 100 VAL A C 1
ATOM 788 O O . VAL A 1 100 ? 12.608 -0.356 12.079 1.00 98.25 100 VAL A O 1
ATOM 791 N N . ARG A 1 101 ? 10.807 -1.534 11.438 1.00 98.19 101 ARG A N 1
ATOM 792 C CA . ARG A 1 101 ? 10.797 -1.185 10.016 1.00 98.19 101 ARG A CA 1
ATOM 793 C C . ARG A 1 101 ? 9.495 -0.492 9.660 1.00 98.19 101 ARG A C 1
ATOM 795 O O . ARG A 1 101 ? 8.445 -0.822 10.220 1.00 98.19 101 ARG A O 1
ATOM 802 N N . PHE A 1 102 ? 9.575 0.415 8.702 1.00 98.75 102 PHE A N 1
ATOM 803 C CA . PHE A 1 102 ? 8.422 1.075 8.110 1.00 98.75 102 PHE A CA 1
ATOM 804 C C . PHE A 1 102 ? 8.188 0.529 6.700 1.00 98.75 102 PHE A C 1
ATOM 806 O O . PHE A 1 102 ? 9.128 0.155 6.002 1.00 98.75 102 PHE A O 1
ATOM 813 N N . ALA A 1 103 ? 6.934 0.466 6.271 1.00 98.75 103 ALA A N 1
ATOM 814 C CA . ALA A 1 103 ? 6.594 0.192 4.887 1.00 98.75 103 ALA A CA 1
ATOM 815 C C . ALA A 1 103 ? 5.317 0.939 4.494 1.00 98.75 103 ALA A C 1
ATOM 817 O O . ALA A 1 103 ? 4.311 0.863 5.193 1.00 98.75 103 ALA A O 1
ATOM 818 N N . GLY A 1 104 ? 5.327 1.582 3.331 1.00 98.62 104 GLY A N 1
ATOM 819 C CA . GLY A 1 104 ? 4.090 1.754 2.576 1.00 98.62 104 GLY A CA 1
ATOM 820 C C . GLY A 1 104 ? 3.739 0.414 1.933 1.00 98.62 104 GLY A C 1
ATOM 821 O O . GLY A 1 104 ? 4.639 -0.303 1.479 1.00 98.62 104 GLY A O 1
ATOM 822 N N . PHE A 1 105 ? 2.467 0.027 1.922 1.00 98.62 105 PHE A N 1
ATOM 823 C CA . PHE A 1 105 ? 2.052 -1.175 1.195 1.00 98.62 105 PHE A CA 1
ATOM 824 C C . PHE A 1 105 ? 1.143 -0.893 0.008 1.00 98.62 105 PHE A C 1
ATOM 826 O O . PHE A 1 105 ? 0.920 -1.814 -0.776 1.00 98.62 105 PHE A O 1
ATOM 833 N N . ASP A 1 106 ? 0.705 0.345 -0.189 1.00 98.56 106 ASP A N 1
ATOM 834 C CA . ASP A 1 106 ? -0.074 0.723 -1.361 1.00 98.56 106 ASP A CA 1
ATOM 835 C C . ASP A 1 106 ? 0.804 0.892 -2.606 1.00 98.56 106 ASP A C 1
ATOM 837 O O . ASP A 1 106 ? 2.015 1.116 -2.525 1.00 98.56 106 ASP A O 1
ATOM 841 N N . GLY A 1 107 ? 0.210 0.745 -3.785 1.00 97.44 107 GLY A N 1
ATOM 842 C CA . GLY A 1 107 ? 0.855 1.181 -5.014 1.00 97.44 107 GLY A CA 1
ATOM 843 C C . GLY A 1 107 ? 1.086 2.701 -5.017 1.00 97.44 107 GLY A C 1
ATOM 844 O O . GLY A 1 107 ? 0.459 3.410 -4.236 1.00 97.44 107 GLY A O 1
ATOM 845 N N . PRO A 1 108 ? 1.937 3.214 -5.922 1.00 97.69 108 PRO A N 1
ATOM 846 C CA . PRO A 1 108 ? 2.011 4.638 -6.271 1.00 97.69 108 PRO A CA 1
ATOM 847 C C . PRO A 1 108 ? 0.730 5.121 -6.978 1.00 97.69 108 PRO A C 1
ATOM 849 O O . PRO A 1 108 ? 0.720 5.439 -8.170 1.00 97.69 108 PRO A O 1
ATOM 852 N N . LEU A 1 109 ? -0.388 5.051 -6.262 1.00 96.50 109 LEU A N 1
ATOM 853 C CA . LEU A 1 109 ? -1.748 5.292 -6.718 1.00 96.50 109 LEU A CA 1
ATOM 854 C C . LEU A 1 109 ? -2.456 6.191 -5.700 1.00 96.50 109 LEU A C 1
ATOM 856 O O . LEU A 1 109 ? -2.198 6.112 -4.506 1.00 96.50 109 LEU A O 1
ATOM 860 N N . GLU A 1 110 ? -3.377 7.000 -6.199 1.00 90.75 110 GLU A N 1
ATOM 861 C CA . GLU A 1 110 ? -4.288 7.866 -5.451 1.00 90.75 110 GLU A CA 1
ATOM 862 C C . GLU A 1 110 ? -5.675 7.786 -6.113 1.00 90.75 110 GLU A C 1
ATOM 864 O O . GLU A 1 110 ? -5.845 7.151 -7.159 1.00 90.75 110 GLU A O 1
ATOM 869 N N . MET A 1 111 ? -6.687 8.465 -5.560 1.00 85.69 111 MET A N 1
ATOM 870 C CA . MET A 1 111 ? -8.055 8.424 -6.112 1.00 85.69 111 MET A CA 1
ATOM 871 C C . MET A 1 111 ? -8.141 8.774 -7.609 1.00 85.69 111 MET A C 1
ATOM 873 O O . MET A 1 111 ? -8.931 8.175 -8.338 1.00 85.69 111 MET A O 1
ATOM 877 N N . THR A 1 112 ? -7.351 9.747 -8.070 1.00 86.81 112 THR A N 1
ATOM 878 C CA . THR A 1 112 ? -7.362 10.233 -9.464 1.00 86.81 112 THR A CA 1
ATOM 879 C C . THR A 1 112 ? -5.984 10.239 -10.119 1.00 86.81 112 THR A C 1
ATOM 881 O O . THR A 1 112 ? -5.849 10.729 -11.238 1.00 86.81 112 THR A O 1
ATOM 884 N N . HIS A 1 113 ? -4.957 9.719 -9.447 1.00 92.94 113 HIS A N 1
ATOM 885 C CA . HIS A 1 113 ? -3.585 9.734 -9.943 1.00 92.94 113 HIS A CA 1
ATOM 886 C C . HIS A 1 113 ? -2.963 8.339 -9.871 1.00 92.94 113 HIS A C 1
ATOM 888 O O . HIS A 1 113 ? -3.216 7.567 -8.951 1.00 92.94 113 HIS A O 1
ATOM 894 N N . ALA A 1 114 ? -2.143 8.024 -10.867 1.00 96.38 114 ALA A N 1
ATOM 895 C CA . ALA A 1 114 ? -1.330 6.824 -10.918 1.00 96.38 114 ALA A CA 1
ATOM 896 C C . ALA A 1 114 ? 0.047 7.219 -11.444 1.00 96.38 114 ALA A C 1
ATOM 898 O O . ALA A 1 114 ? 0.136 7.795 -12.530 1.00 96.38 114 ALA A O 1
ATOM 899 N N . ALA A 1 115 ? 1.100 6.911 -10.691 1.00 98.00 115 ALA A N 1
ATOM 900 C CA . ALA A 1 115 ? 2.448 7.333 -11.047 1.00 98.00 115 ALA A CA 1
ATOM 901 C C . ALA A 1 115 ? 2.942 6.664 -12.341 1.00 98.00 115 ALA A C 1
ATOM 903 O O . ALA A 1 115 ? 2.485 5.579 -12.741 1.00 98.00 115 ALA A O 1
ATOM 904 N N . SER A 1 116 ? 3.945 7.278 -12.968 1.00 98.38 116 SER A N 1
ATOM 905 C CA . SER A 1 116 ? 4.736 6.629 -14.011 1.00 98.38 116 SER A CA 1
ATOM 906 C C . SER A 1 116 ? 5.409 5.345 -13.485 1.00 98.38 116 SER A C 1
ATOM 908 O O . SER A 1 116 ? 5.970 5.332 -12.384 1.00 98.38 116 SER A O 1
ATOM 910 N N . PRO A 1 117 ? 5.445 4.242 -14.264 1.00 98.44 117 PRO A N 1
ATOM 911 C CA . PRO A 1 117 ? 6.162 3.028 -13.867 1.00 98.44 117 PRO A CA 1
ATOM 912 C C . PRO A 1 117 ? 7.693 3.191 -13.914 1.00 98.44 117 PRO A C 1
ATOM 914 O O . PRO A 1 117 ? 8.415 2.265 -13.532 1.00 98.44 117 PRO A O 1
ATOM 917 N N . ARG A 1 118 ? 8.198 4.349 -14.366 1.00 98.62 118 ARG A N 1
ATOM 918 C CA . ARG A 1 118 ? 9.619 4.667 -14.555 1.00 98.62 118 ARG A CA 1
ATOM 919 C C . ARG A 1 118 ? 10.483 4.351 -13.343 1.00 98.62 118 ARG A C 1
ATOM 921 O O . ARG A 1 118 ? 11.441 3.594 -13.476 1.00 98.62 118 ARG A O 1
ATOM 928 N N . ALA A 1 119 ? 10.159 4.911 -12.177 1.00 98.12 119 ALA A N 1
ATOM 929 C CA . ALA A 1 119 ? 10.993 4.771 -10.982 1.00 98.12 119 ALA A CA 1
ATOM 930 C C . ALA A 1 119 ? 11.167 3.296 -10.584 1.00 98.12 119 ALA A C 1
ATOM 932 O O . ALA A 1 119 ? 12.277 2.842 -10.308 1.00 98.12 119 ALA A O 1
ATOM 933 N N . ALA A 1 120 ? 10.077 2.526 -10.635 1.00 98.69 120 ALA A N 1
ATOM 934 C CA . ALA A 1 120 ? 10.094 1.102 -10.336 1.00 98.69 120 ALA A CA 1
ATOM 935 C C . ALA A 1 120 ? 10.856 0.294 -11.404 1.00 98.69 120 ALA A C 1
ATOM 937 O O . ALA A 1 120 ? 11.708 -0.525 -11.069 1.00 98.69 120 ALA A O 1
ATOM 938 N N . LEU A 1 121 ?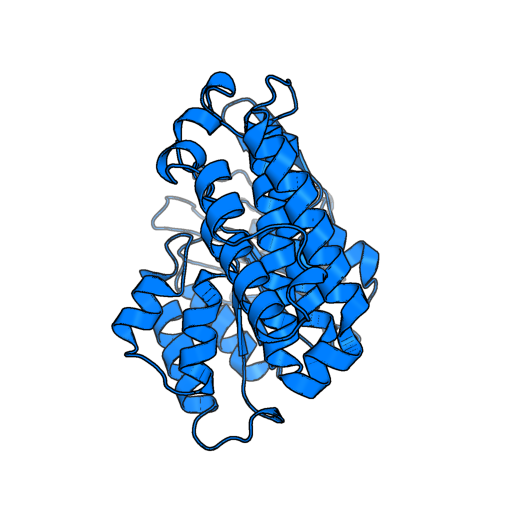 10.605 0.534 -12.694 1.00 98.56 121 LEU A N 1
ATOM 939 C CA . LEU A 1 121 ? 11.277 -0.195 -13.775 1.00 98.56 121 LEU A CA 1
ATOM 940 C C . LEU A 1 121 ? 12.783 0.058 -13.807 1.00 98.56 121 LEU A C 1
ATOM 942 O O . LEU A 1 121 ? 13.561 -0.894 -13.867 1.00 98.56 121 LEU A O 1
ATOM 946 N N . LEU A 1 122 ? 13.194 1.324 -13.745 1.00 98.69 122 LEU A N 1
ATOM 947 C CA . LEU A 1 122 ? 14.607 1.691 -13.757 1.00 98.69 122 LEU A CA 1
ATOM 948 C C . LEU A 1 122 ? 15.305 1.257 -12.466 1.00 98.69 122 LEU A C 1
ATOM 950 O O . LEU A 1 122 ? 16.454 0.830 -12.525 1.00 98.69 122 LEU A O 1
ATOM 954 N N . GLY A 1 123 ? 14.613 1.278 -11.322 1.00 98.69 123 GLY A N 1
ATOM 955 C CA . GLY A 1 123 ? 15.132 0.744 -10.061 1.00 98.69 123 GLY A CA 1
ATOM 956 C C . GLY A 1 123 ? 15.419 -0.760 -10.125 1.00 98.69 123 GLY A C 1
ATOM 957 O O . GLY A 1 123 ? 16.493 -1.202 -9.712 1.00 98.69 123 GLY A O 1
ATOM 958 N N . LEU A 1 124 ? 14.497 -1.551 -10.687 1.00 98.88 124 LEU A N 1
ATOM 959 C CA . LEU A 1 124 ? 14.712 -2.985 -10.914 1.00 98.88 124 LEU A CA 1
ATOM 960 C C . LEU A 1 124 ? 15.846 -3.233 -11.917 1.00 98.88 124 LEU A C 1
ATOM 962 O O . LEU A 1 124 ? 16.725 -4.058 -11.663 1.00 98.88 124 LEU A O 1
ATOM 966 N N . HIS A 1 125 ? 15.836 -2.518 -13.045 1.00 98.81 125 HIS A N 1
ATOM 967 C CA . HIS A 1 125 ? 16.860 -2.654 -14.081 1.00 98.81 125 HIS A CA 1
ATOM 968 C C . HIS A 1 125 ? 18.253 -2.334 -13.539 1.00 98.81 125 HIS A C 1
ATOM 970 O O . HIS A 1 125 ? 19.159 -3.144 -13.711 1.00 98.81 125 HIS A O 1
ATOM 976 N N . ALA A 1 126 ? 18.413 -1.223 -12.816 1.00 98.81 126 ALA A N 1
ATOM 977 C CA . ALA A 1 126 ? 19.691 -0.811 -12.245 1.00 98.81 126 ALA A CA 1
ATOM 978 C C . ALA A 1 126 ? 20.252 -1.847 -11.259 1.00 98.81 126 ALA A C 1
ATOM 980 O O . ALA A 1 126 ? 21.446 -2.148 -11.302 1.00 98.81 126 ALA A O 1
ATOM 981 N N . TYR A 1 127 ? 19.399 -2.431 -10.408 1.00 98.81 127 TYR A N 1
ATOM 982 C CA . TYR A 1 127 ? 19.810 -3.499 -9.495 1.00 98.81 127 TYR A CA 1
ATOM 983 C C . TYR A 1 127 ? 20.330 -4.729 -10.250 1.00 98.81 127 TYR A C 1
ATOM 985 O O . TYR A 1 127 ? 21.406 -5.237 -9.937 1.00 98.81 127 TYR A O 1
ATOM 993 N N . LEU A 1 128 ? 19.596 -5.185 -11.270 1.00 98.81 128 LEU A N 1
ATOM 994 C CA . LEU A 1 128 ? 20.001 -6.334 -12.079 1.00 98.81 128 LEU A CA 1
ATOM 995 C C . LEU A 1 128 ? 21.278 -6.032 -12.867 1.00 98.81 128 LEU A C 1
ATOM 997 O O . LEU A 1 128 ? 22.221 -6.814 -12.820 1.00 98.81 128 LEU A O 1
ATOM 1001 N N . ALA A 1 129 ? 21.351 -4.880 -13.531 1.00 98.56 129 ALA A N 1
ATOM 1002 C CA . ALA A 1 129 ? 22.487 -4.491 -14.358 1.00 98.56 129 ALA A CA 1
ATOM 1003 C C . ALA A 1 129 ? 23.803 -4.374 -13.580 1.00 98.56 129 ALA A C 1
ATOM 1005 O O . ALA A 1 129 ? 24.868 -4.616 -14.144 1.00 98.56 129 ALA A O 1
ATOM 1006 N N . ALA A 1 130 ? 23.738 -4.039 -12.290 1.00 98.44 130 ALA A N 1
ATOM 1007 C CA . ALA A 1 130 ? 24.910 -3.992 -11.426 1.00 98.44 130 ALA A CA 1
ATOM 1008 C C . ALA A 1 130 ? 25.455 -5.384 -11.049 1.00 98.44 130 ALA A C 1
ATOM 1010 O O . ALA A 1 130 ? 26.612 -5.484 -10.642 1.00 98.44 130 ALA A O 1
ATOM 1011 N N . LEU A 1 131 ? 24.639 -6.441 -11.141 1.00 98.38 131 LEU A N 1
ATOM 1012 C CA . LEU A 1 131 ? 24.923 -7.734 -10.508 1.00 98.38 131 LEU A CA 1
ATOM 1013 C C . LEU A 1 131 ? 24.907 -8.934 -11.465 1.00 98.38 131 LEU A C 1
ATOM 1015 O O . LEU A 1 131 ? 25.508 -9.959 -11.148 1.00 98.38 131 LEU A O 1
ATOM 1019 N N . VAL A 1 132 ? 24.252 -8.828 -12.623 1.00 97.88 132 VAL A N 1
ATOM 1020 C CA . VAL A 1 132 ? 24.167 -9.906 -13.623 1.00 97.88 132 VAL A CA 1
ATOM 1021 C C . VAL A 1 132 ? 25.046 -9.613 -14.838 1.00 97.88 132 VAL A C 1
ATOM 1023 O O . VAL A 1 132 ? 25.397 -8.468 -15.124 1.00 97.88 132 VAL A O 1
ATOM 1026 N N . ALA A 1 133 ? 25.399 -10.655 -15.594 1.00 96.69 133 ALA A N 1
ATOM 1027 C CA . ALA A 1 133 ? 26.117 -10.472 -16.852 1.00 96.69 133 ALA A CA 1
ATOM 1028 C C . ALA A 1 133 ? 25.267 -9.637 -17.837 1.00 96.69 133 ALA A C 1
ATOM 1030 O O . ALA A 1 133 ? 24.098 -9.972 -18.037 1.00 96.69 133 ALA A O 1
ATOM 1031 N N . PRO A 1 134 ? 25.827 -8.619 -18.528 1.00 94.88 134 PRO A N 1
ATOM 1032 C CA . PRO A 1 134 ? 25.048 -7.737 -19.405 1.00 94.88 134 PRO A CA 1
ATOM 1033 C C . PRO A 1 134 ? 24.228 -8.460 -20.482 1.00 94.88 134 PRO A C 1
ATOM 1035 O O . PRO A 1 134 ? 23.151 -8.002 -20.842 1.00 94.88 134 PRO A O 1
ATOM 1038 N N . GLY A 1 135 ? 24.706 -9.613 -20.967 1.00 96.25 135 GLY A N 1
ATOM 1039 C CA . GLY A 1 135 ? 23.999 -10.433 -21.956 1.00 96.25 135 GLY A CA 1
ATOM 1040 C C . GLY A 1 135 ? 22.738 -11.141 -21.441 1.00 96.25 135 GLY A C 1
ATOM 1041 O O . GLY A 1 135 ? 22.017 -11.715 -22.250 1.00 96.25 135 GLY A O 1
ATOM 1042 N N . LEU A 1 136 ? 22.474 -11.121 -20.129 1.00 97.44 136 LEU A N 1
ATOM 1043 C CA . LEU A 1 136 ? 21.241 -11.646 -19.532 1.00 97.44 136 LEU A CA 1
ATOM 1044 C C . LEU A 1 136 ? 20.127 -10.593 -19.450 1.00 97.44 136 LEU A C 1
ATOM 1046 O O . LEU A 1 136 ? 18.964 -10.957 -19.295 1.00 97.44 136 LEU A O 1
ATOM 1050 N N . LEU A 1 137 ? 20.454 -9.300 -19.548 1.00 98.44 137 LEU A N 1
ATOM 1051 C CA . LEU A 1 137 ? 19.446 -8.242 -19.499 1.00 98.44 137 LEU A CA 1
ATOM 1052 C C . LEU A 1 137 ? 18.602 -8.251 -20.785 1.00 98.44 137 LEU A C 1
ATOM 1054 O O . LEU A 1 137 ? 19.163 -8.256 -21.882 1.00 98.44 137 LEU A O 1
ATOM 1058 N N . PRO A 1 138 ? 17.263 -8.168 -20.687 1.00 97.69 138 PRO A N 1
ATOM 1059 C CA . PRO A 1 138 ? 16.393 -8.182 -21.864 1.00 97.69 138 PRO A CA 1
ATOM 1060 C C . PRO A 1 138 ? 16.455 -6.877 -22.679 1.00 97.69 138 PRO A C 1
ATOM 1062 O O . PRO A 1 138 ? 15.997 -6.840 -23.822 1.00 97.69 138 PRO A O 1
ATOM 1065 N N . CYS A 1 139 ? 16.978 -5.793 -22.093 1.00 98.38 139 CYS A N 1
ATOM 1066 C CA . CYS A 1 139 ? 17.120 -4.480 -22.725 1.00 98.38 139 CYS A CA 1
ATOM 1067 C C . CYS A 1 139 ? 18.106 -3.569 -21.964 1.00 98.38 139 CYS A C 1
ATOM 1069 O O . CYS A 1 139 ? 18.490 -3.860 -20.825 1.00 98.38 139 CYS A O 1
ATOM 1071 N N . SER A 1 140 ? 18.506 -2.453 -22.585 1.00 98.38 140 SER A N 1
ATOM 1072 C CA . SER A 1 140 ? 19.262 -1.383 -21.918 1.00 98.38 140 SER A CA 1
ATOM 1073 C C . SER A 1 140 ? 18.342 -0.449 -21.122 1.00 98.38 140 SER A C 1
ATOM 1075 O O . SER A 1 140 ? 17.137 -0.394 -21.369 1.00 98.38 140 SER A O 1
ATOM 1077 N N . ALA A 1 141 ? 18.918 0.328 -20.198 1.00 98.12 141 ALA A N 1
ATOM 1078 C CA . ALA A 1 141 ? 18.185 1.383 -19.498 1.00 98.12 141 ALA A CA 1
ATOM 1079 C C . ALA A 1 141 ? 17.658 2.453 -20.475 1.00 98.12 141 ALA A C 1
ATOM 1081 O O . ALA A 1 141 ? 16.536 2.914 -20.316 1.00 98.12 141 ALA A O 1
ATOM 1082 N N . GLU A 1 142 ? 18.425 2.774 -21.523 1.00 98.44 142 GLU A N 1
ATOM 1083 C CA . GLU A 1 142 ? 18.020 3.701 -22.595 1.00 98.44 142 GLU A CA 1
ATOM 1084 C C . GLU A 1 142 ? 16.791 3.175 -23.348 1.00 98.44 142 GLU A C 1
ATOM 1086 O O . GLU A 1 142 ? 15.854 3.917 -23.603 1.00 98.44 142 GLU A O 1
ATOM 1091 N N . THR A 1 143 ? 16.731 1.864 -23.617 1.00 98.62 143 THR A N 1
ATOM 1092 C CA . THR A 1 143 ? 15.548 1.252 -24.246 1.00 98.62 143 THR A CA 1
ATOM 1093 C C . THR A 1 143 ? 14.305 1.401 -23.365 1.00 98.62 143 THR A C 1
ATOM 1095 O O . THR A 1 143 ? 13.212 1.630 -23.877 1.00 98.62 143 THR A O 1
ATOM 1098 N N . LEU A 1 144 ? 14.445 1.247 -22.042 1.00 98.69 144 LEU A N 1
ATOM 1099 C CA . LEU A 1 144 ? 13.335 1.477 -21.113 1.00 98.69 144 LEU A CA 1
ATOM 1100 C C . LEU A 1 144 ? 12.928 2.953 -21.096 1.00 98.69 144 LEU A C 1
ATOM 1102 O O . LEU A 1 144 ? 11.736 3.236 -21.146 1.00 98.69 144 LEU A O 1
ATOM 1106 N N . ASP A 1 145 ? 13.900 3.866 -21.050 1.00 98.31 145 ASP A N 1
ATOM 1107 C CA . ASP A 1 145 ? 13.690 5.317 -21.061 1.00 98.31 145 ASP A CA 1
ATOM 1108 C C . ASP A 1 145 ? 12.907 5.776 -22.300 1.00 98.31 145 ASP A C 1
ATOM 1110 O O . ASP A 1 145 ? 11.881 6.448 -22.168 1.00 98.31 145 ASP A O 1
ATOM 1114 N N . ASP A 1 146 ? 13.326 5.313 -23.480 1.00 98.50 146 ASP A N 1
ATOM 1115 C CA . ASP A 1 146 ? 12.692 5.607 -24.766 1.00 98.50 146 ASP A CA 1
ATOM 1116 C C . ASP A 1 146 ? 11.246 5.090 -24.824 1.00 98.50 146 ASP A C 1
ATOM 1118 O O . ASP A 1 146 ? 10.342 5.789 -25.287 1.00 98.50 146 ASP A O 1
ATOM 1122 N N . LEU A 1 147 ? 11.007 3.864 -24.343 1.00 98.75 147 LEU A N 1
ATOM 1123 C CA . LEU A 1 147 ? 9.671 3.259 -24.317 1.00 98.75 147 LEU A CA 1
ATOM 1124 C C . LEU A 1 147 ? 8.741 3.928 -23.297 1.00 98.75 147 LEU A C 1
ATOM 1126 O O . LEU A 1 147 ? 7.533 4.002 -23.526 1.00 98.75 147 LEU A O 1
ATOM 1130 N N . LEU A 1 148 ? 9.282 4.381 -22.164 1.00 98.62 148 LEU A N 1
ATOM 1131 C CA . LEU A 1 148 ? 8.533 5.113 -21.144 1.00 98.62 148 LEU A CA 1
ATOM 1132 C C . LEU A 1 148 ? 8.094 6.480 -21.667 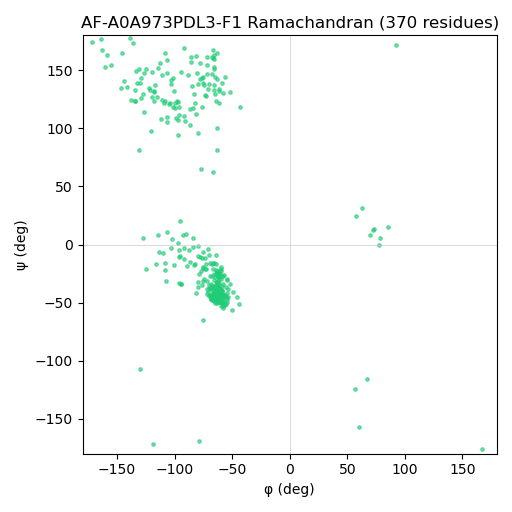1.00 98.62 148 LEU A C 1
ATOM 1134 O O . LEU A 1 148 ? 6.941 6.867 -21.474 1.00 98.62 148 LEU A O 1
ATOM 1138 N N . GLY A 1 149 ? 8.992 7.204 -22.338 1.00 98.25 149 GLY A N 1
ATOM 1139 C CA . GLY A 1 149 ? 8.753 8.588 -22.732 1.00 98.25 149 GLY A CA 1
ATOM 1140 C C . GLY A 1 149 ? 8.491 9.502 -21.527 1.00 98.25 149 GLY A C 1
ATOM 1141 O O . GLY A 1 149 ? 8.906 9.219 -20.407 1.00 98.25 149 GLY A O 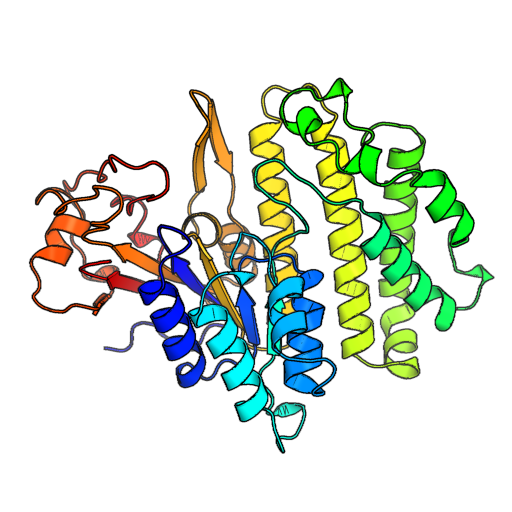1
ATOM 1142 N N . ALA A 1 150 ? 7.812 10.624 -21.757 1.00 97.94 150 ALA A N 1
ATOM 1143 C CA . ALA A 1 150 ? 7.523 11.615 -20.718 1.00 97.94 150 ALA A CA 1
ATOM 1144 C C . ALA A 1 150 ? 6.572 11.067 -19.630 1.00 97.94 150 ALA A C 1
ATOM 1146 O O . ALA A 1 150 ? 5.533 10.484 -19.960 1.00 97.94 150 ALA A O 1
ATOM 1147 N N . ASP A 1 151 ? 6.906 11.279 -18.352 1.00 98.25 151 ASP A N 1
ATOM 1148 C CA . ASP A 1 151 ? 6.138 10.764 -17.205 1.00 98.25 151 ASP A CA 1
ATOM 1149 C C . ASP A 1 151 ? 4.724 11.353 -17.146 1.00 98.25 151 ASP A C 1
ATOM 1151 O O . ASP A 1 151 ? 3.765 10.647 -16.832 1.00 98.25 151 ASP A O 1
ATOM 1155 N N . GLU A 1 152 ? 4.554 12.600 -17.586 1.00 97.62 152 GLU A N 1
ATOM 1156 C CA . GLU A 1 152 ? 3.275 13.315 -17.601 1.00 97.62 152 GLU A CA 1
ATOM 1157 C C . GLU A 1 152 ? 2.214 12.611 -18.457 1.00 97.62 152 GLU A C 1
ATOM 1159 O O . GLU A 1 152 ? 1.017 12.808 -18.259 1.00 97.62 152 GLU A O 1
ATOM 1164 N N . ARG A 1 153 ? 2.631 11.770 -19.415 1.00 96.69 153 ARG A N 1
ATOM 1165 C CA . ARG A 1 153 ? 1.711 10.963 -20.229 1.00 96.69 153 ARG A CA 1
ATOM 1166 C C . ARG A 1 153 ? 1.114 9.787 -19.461 1.00 96.69 153 ARG A C 1
ATOM 1168 O O . ARG A 1 153 ? 0.021 9.340 -19.798 1.00 96.69 153 ARG A O 1
ATOM 1175 N N . TRP A 1 154 ? 1.846 9.259 -18.486 1.00 98.12 154 TRP A N 1
ATOM 1176 C CA . TRP A 1 154 ? 1.355 8.222 -17.581 1.00 98.12 154 TRP A CA 1
ATOM 1177 C C . TRP A 1 154 ? 0.495 8.843 -16.483 1.00 98.12 154 TRP A C 1
ATOM 1179 O O . TRP A 1 154 ? -0.526 8.282 -16.107 1.00 98.12 154 TRP A O 1
ATOM 1189 N N . GLU A 1 155 ? 0.876 10.031 -16.024 1.00 97.56 155 GLU A N 1
ATOM 1190 C CA . GLU A 1 155 ? 0.308 10.691 -14.845 1.00 97.56 155 GLU A CA 1
ATOM 1191 C C . GLU A 1 155 ? -0.894 11.601 -15.147 1.00 97.56 155 GLU A C 1
ATOM 1193 O O . GLU A 1 155 ? -1.370 12.324 -14.266 1.00 97.56 155 GLU A O 1
ATOM 1198 N N . ASP A 1 156 ? -1.410 11.562 -16.380 1.00 96.56 156 ASP A N 1
ATOM 1199 C CA . ASP A 1 156 ? -2.573 12.340 -16.800 1.00 96.56 156 ASP A CA 1
ATOM 1200 C C . ASP A 1 156 ? -3.829 11.926 -16.021 1.00 96.56 156 ASP A C 1
ATOM 1202 O O . ASP A 1 156 ? -4.506 10.947 -16.341 1.00 96.56 156 ASP A O 1
ATOM 1206 N N . GLN A 1 157 ? -4.182 12.720 -15.011 1.00 95.44 157 GLN A N 1
ATOM 1207 C CA . GLN A 1 157 ? -5.325 12.457 -14.136 1.00 95.44 157 GLN A CA 1
ATOM 1208 C C . GLN A 1 157 ? -6.655 12.390 -14.893 1.00 95.44 157 GLN A C 1
ATOM 1210 O O . GLN A 1 157 ? -7.576 11.693 -14.466 1.00 95.44 157 GLN A O 1
ATOM 1215 N N . ALA A 1 158 ? -6.782 13.065 -16.041 1.00 95.56 158 ALA A N 1
ATOM 1216 C CA . ALA A 1 158 ? -8.008 13.002 -16.828 1.00 95.56 158 ALA A CA 1
ATOM 1217 C C . ALA A 1 158 ? -8.237 11.605 -17.434 1.00 95.56 158 ALA A C 1
ATOM 1219 O O . ALA A 1 158 ? -9.377 11.280 -17.772 1.00 95.56 158 ALA A O 1
ATOM 1220 N N . ALA A 1 159 ? -7.212 10.744 -17.485 1.00 95.12 159 ALA A N 1
ATOM 1221 C CA . ALA A 1 159 ? -7.336 9.350 -17.904 1.00 95.12 159 ALA A CA 1
ATOM 1222 C C . ALA A 1 159 ? -8.294 8.527 -17.023 1.00 95.12 159 ALA A C 1
ATOM 1224 O O . ALA A 1 159 ? -8.906 7.564 -17.499 1.00 95.12 159 ALA A O 1
ATOM 1225 N N . ILE A 1 160 ? -8.492 8.922 -15.757 1.00 92.00 160 ILE A N 1
ATOM 1226 C CA . ILE A 1 160 ? -9.457 8.257 -14.871 1.00 92.00 160 ILE A CA 1
ATOM 1227 C C . ILE A 1 160 ? -10.886 8.374 -15.413 1.00 92.00 160 ILE A C 1
ATOM 1229 O O . ILE A 1 160 ? -11.637 7.400 -15.385 1.00 92.00 160 ILE A O 1
ATOM 1233 N N . MET A 1 161 ? -11.240 9.515 -16.011 1.00 90.88 161 MET A N 1
ATOM 1234 C CA . MET A 1 161 ? -12.563 9.754 -16.600 1.00 90.88 161 MET A CA 1
ATOM 1235 C C . MET A 1 161 ? -12.606 9.439 -18.097 1.00 90.88 161 MET A C 1
ATOM 1237 O O . MET A 1 161 ? -13.622 8.944 -18.578 1.00 90.88 161 MET A O 1
ATOM 1241 N N . ASP A 1 162 ? -11.510 9.667 -18.819 1.00 94.94 162 ASP A N 1
ATOM 1242 C CA . ASP A 1 162 ? -11.399 9.466 -20.265 1.00 94.94 162 ASP A CA 1
ATOM 1243 C C . ASP A 1 162 ? -10.295 8.441 -20.596 1.00 94.94 162 ASP A C 1
ATOM 1245 O O . ASP A 1 162 ? -9.119 8.808 -20.671 1.00 94.94 162 ASP A O 1
ATOM 1249 N N . PRO A 1 163 ? -10.646 7.158 -20.835 1.00 95.81 163 PRO A N 1
ATOM 1250 C CA . PRO A 1 163 ? -9.669 6.111 -21.137 1.00 95.81 163 PRO A CA 1
ATOM 1251 C C . PRO A 1 163 ? -8.749 6.441 -22.319 1.00 95.81 163 PRO A C 1
ATOM 1253 O O . PRO A 1 163 ? -7.601 6.005 -22.334 1.00 95.81 163 PRO A O 1
ATOM 1256 N N . SER A 1 164 ? -9.217 7.230 -23.297 1.00 96.31 164 SER A N 1
ATOM 1257 C CA . SER A 1 164 ? -8.447 7.544 -24.508 1.00 96.31 164 SER A CA 1
ATOM 1258 C C . SER A 1 164 ? -7.198 8.389 -24.242 1.00 96.31 164 SER A C 1
ATOM 1260 O O . SER A 1 164 ? -6.308 8.462 -25.089 1.00 96.31 164 SER A O 1
ATOM 1262 N N . ARG A 1 165 ? -7.114 9.003 -23.055 1.00 96.94 165 ARG A N 1
ATOM 1263 C CA . ARG A 1 165 ? -5.955 9.779 -22.606 1.00 96.94 165 ARG A CA 1
ATOM 1264 C C . ARG A 1 165 ? -4.843 8.919 -22.014 1.00 96.94 165 ARG A C 1
ATOM 1266 O O . ARG A 1 165 ? -3.712 9.382 -21.923 1.00 96.94 165 ARG A O 1
ATOM 1273 N N . SER A 1 166 ? -5.135 7.676 -21.626 1.00 97.19 166 SER A N 1
ATOM 1274 C CA . SER A 1 166 ? -4.126 6.781 -21.061 1.00 97.19 166 SER A CA 1
ATOM 1275 C C . SER A 1 166 ? -3.255 6.155 -22.149 1.00 97.19 166 SER A C 1
ATOM 1277 O O . SER A 1 166 ? -3.740 5.660 -23.166 1.00 97.19 166 SER A O 1
ATOM 1279 N N . VAL A 1 167 ? -1.949 6.089 -21.893 1.00 97.81 167 VAL A N 1
ATOM 1280 C CA . VAL A 1 167 ? -0.976 5.422 -22.772 1.00 97.81 167 VAL A CA 1
ATOM 1281 C C . VAL A 1 167 ? -0.863 3.913 -22.540 1.00 97.81 167 VAL A C 1
ATOM 1283 O O . VAL A 1 167 ? -0.124 3.239 -23.251 1.00 97.81 167 VAL A O 1
ATOM 1286 N N . GLY A 1 168 ? -1.590 3.340 -21.578 1.00 97.81 168 GLY A N 1
ATOM 1287 C CA . GLY A 1 168 ? -1.366 1.963 -21.120 1.00 97.81 168 GLY A CA 1
ATOM 1288 C C . GLY A 1 168 ? -1.617 0.846 -22.144 1.00 97.81 168 GLY A C 1
ATOM 1289 O O . GLY A 1 168 ? -1.280 -0.311 -21.882 1.00 97.81 168 GLY A O 1
ATOM 1290 N N . GLN A 1 169 ? -2.192 1.166 -23.306 1.00 97.81 169 GLN A N 1
ATOM 1291 C CA . GLN A 1 169 ? -2.416 0.232 -24.416 1.00 97.81 169 GLN A CA 1
ATOM 1292 C C . GLN A 1 169 ? -1.620 0.557 -25.686 1.00 97.81 169 GLN A C 1
ATOM 1294 O O . GLN A 1 169 ? -1.818 -0.097 -26.711 1.00 97.81 169 GLN A O 1
ATOM 1299 N N . THR A 1 170 ? -0.691 1.517 -25.650 1.00 98.44 170 THR A N 1
ATOM 1300 C CA . THR A 1 170 ? 0.186 1.738 -26.807 1.00 98.44 170 THR A CA 1
ATOM 1301 C C . THR A 1 170 ? 1.122 0.537 -27.030 1.00 98.44 170 THR A C 1
ATOM 1303 O O . THR A 1 170 ? 1.341 -0.277 -26.117 1.00 98.44 170 THR A O 1
ATOM 1306 N N . PRO A 1 171 ? 1.699 0.385 -28.238 1.00 98.62 171 PRO A N 1
ATOM 1307 C CA . PRO A 1 171 ? 2.709 -0.640 -28.496 1.00 98.62 171 PRO A CA 1
ATOM 1308 C C . PRO A 1 171 ? 3.898 -0.566 -27.529 1.00 98.62 171 PRO A C 1
ATOM 1310 O O . PRO A 1 171 ? 4.389 -1.604 -27.083 1.00 98.62 171 PRO A O 1
ATOM 1313 N N . GLU A 1 172 ? 4.317 0.642 -27.143 1.00 98.69 172 GLU A N 1
ATOM 1314 C CA . GLU A 1 172 ? 5.409 0.875 -26.194 1.00 98.69 172 GLU A CA 1
ATOM 1315 C C . GLU A 1 172 ? 5.035 0.386 -24.791 1.00 98.69 172 GLU A C 1
ATOM 1317 O O . GLU A 1 172 ? 5.783 -0.391 -24.196 1.00 98.69 172 GLU A O 1
ATOM 1322 N N . ALA A 1 173 ? 3.840 0.727 -24.293 1.00 98.62 173 ALA A N 1
ATOM 1323 C CA . ALA A 1 173 ? 3.344 0.241 -23.004 1.00 98.62 173 ALA A CA 1
ATOM 1324 C C . ALA A 1 173 ? 3.189 -1.289 -22.978 1.00 98.62 173 ALA A C 1
ATOM 1326 O O . ALA A 1 173 ? 3.531 -1.952 -21.994 1.00 98.62 173 ALA A O 1
ATOM 1327 N N . THR A 1 174 ? 2.738 -1.879 -24.087 1.00 98.50 174 THR A N 1
ATOM 1328 C CA . THR A 1 174 ? 2.663 -3.338 -24.243 1.00 98.50 174 THR A CA 1
ATOM 1329 C C . THR A 1 174 ? 4.054 -3.969 -24.200 1.00 98.50 174 THR A C 1
ATOM 1331 O O . THR A 1 174 ? 4.254 -4.982 -23.526 1.00 98.50 174 THR A O 1
ATOM 1334 N N . ARG A 1 175 ? 5.043 -3.360 -24.864 1.00 98.75 175 ARG A N 1
ATOM 1335 C CA . ARG A 1 175 ? 6.436 -3.817 -24.818 1.00 98.75 175 ARG A CA 1
ATOM 1336 C C . ARG A 1 175 ? 7.027 -3.697 -23.413 1.00 98.75 175 ARG A C 1
ATOM 1338 O O . ARG A 1 175 ? 7.690 -4.635 -22.978 1.00 98.75 175 ARG A O 1
ATOM 1345 N N . LEU A 1 176 ? 6.743 -2.613 -22.688 1.00 98.88 176 LEU A N 1
ATOM 1346 C CA . LEU A 1 176 ? 7.163 -2.432 -21.295 1.00 98.88 176 LEU A CA 1
ATOM 1347 C C . LEU A 1 176 ? 6.604 -3.522 -20.377 1.00 98.88 176 LEU A C 1
ATOM 1349 O O . LEU A 1 176 ? 7.337 -4.019 -19.531 1.00 98.88 176 LEU A O 1
ATOM 1353 N N . ARG A 1 177 ? 5.352 -3.963 -20.566 1.00 98.75 177 ARG A N 1
ATOM 1354 C CA . ARG A 1 177 ? 4.780 -5.091 -19.801 1.00 98.75 177 ARG A CA 1
ATOM 1355 C C . ARG A 1 177 ? 5.551 -6.393 -19.998 1.00 98.75 177 ARG A C 1
ATOM 1357 O O . ARG A 1 177 ? 5.760 -7.116 -19.029 1.00 98.75 177 ARG A O 1
ATOM 1364 N N . LEU A 1 178 ? 5.982 -6.678 -21.228 1.00 98.81 178 LEU A N 1
ATOM 1365 C CA . LEU A 1 178 ? 6.803 -7.856 -21.526 1.00 98.81 178 LEU A CA 1
ATOM 1366 C C . LEU A 1 178 ? 8.191 -7.737 -20.887 1.00 98.81 178 LEU A C 1
ATOM 1368 O O . LEU A 1 178 ? 8.619 -8.648 -20.190 1.00 98.81 178 LEU A O 1
ATOM 1372 N N . LEU A 1 179 ? 8.853 -6.586 -21.044 1.00 98.88 179 LEU A N 1
ATOM 1373 C CA . LEU A 1 179 ? 10.172 -6.347 -20.451 1.00 98.88 179 LEU A CA 1
ATOM 1374 C C . LEU A 1 179 ? 10.136 -6.381 -18.917 1.00 98.88 179 LEU A C 1
ATOM 1376 O O . LEU A 1 179 ? 11.042 -6.930 -18.301 1.00 98.88 179 LEU A O 1
ATOM 1380 N N . ALA A 1 180 ? 9.084 -5.845 -18.293 1.00 98.88 180 ALA A N 1
ATOM 1381 C CA . ALA A 1 180 ? 8.885 -5.924 -16.849 1.00 98.88 180 ALA A CA 1
ATOM 1382 C C . ALA A 1 180 ? 8.778 -7.380 -16.377 1.00 98.88 180 ALA A C 1
ATOM 1384 O O . ALA A 1 180 ? 9.415 -7.756 -15.394 1.00 98.88 180 ALA A O 1
ATOM 1385 N N . ALA A 1 181 ? 8.014 -8.207 -17.099 1.00 98.81 181 ALA A N 1
ATOM 1386 C CA . ALA A 1 181 ? 7.894 -9.630 -16.805 1.00 98.81 181 ALA A CA 1
ATOM 1387 C C . ALA A 1 181 ? 9.238 -10.361 -16.959 1.00 98.81 181 ALA A C 1
ATOM 1389 O O . ALA A 1 181 ? 9.601 -11.137 -16.076 1.00 98.81 181 ALA A O 1
ATOM 1390 N N . ASP A 1 182 ? 10.001 -10.069 -18.016 1.00 98.88 182 ASP A N 1
ATOM 1391 C CA . ASP A 1 182 ? 11.328 -10.655 -18.245 1.00 98.88 182 ASP A CA 1
ATOM 1392 C C . ASP A 1 182 ? 12.332 -10.248 -17.151 1.00 98.88 182 ASP A C 1
ATOM 1394 O O . ASP A 1 182 ? 13.081 -11.087 -16.653 1.00 98.88 182 ASP A O 1
ATOM 1398 N N . LEU A 1 183 ? 12.325 -8.981 -16.716 1.00 98.94 183 LEU A N 1
ATOM 1399 C CA . LEU A 1 183 ? 13.175 -8.499 -15.619 1.00 98.94 183 LEU A CA 1
ATOM 1400 C C . LEU A 1 183 ? 12.811 -9.155 -14.279 1.00 98.94 183 LEU A C 1
ATOM 1402 O O . LEU A 1 183 ? 13.701 -9.528 -13.518 1.00 98.94 183 LEU A O 1
ATOM 1406 N N . VAL A 1 184 ? 11.518 -9.331 -13.984 1.00 98.88 184 VAL A N 1
ATOM 1407 C CA . VAL A 1 184 ? 11.065 -10.049 -12.779 1.00 98.88 184 VAL A CA 1
ATOM 1408 C C . VAL A 1 184 ? 11.453 -11.527 -12.844 1.00 98.88 184 VAL A C 1
ATOM 1410 O O . VAL A 1 184 ? 11.920 -12.077 -11.850 1.00 98.88 184 VAL A O 1
ATOM 1413 N N . ALA A 1 185 ? 11.316 -12.168 -14.006 1.00 98.88 185 ALA A N 1
ATOM 1414 C CA . ALA A 1 185 ? 11.745 -13.550 -14.194 1.00 98.88 185 ALA A CA 1
ATOM 1415 C C . ALA A 1 185 ? 13.263 -13.708 -14.004 1.00 98.88 185 ALA A C 1
ATOM 1417 O O . ALA A 1 185 ? 13.698 -14.672 -13.377 1.00 98.88 185 ALA A O 1
ATOM 1418 N N . LEU A 1 186 ? 14.059 -12.748 -14.486 1.00 98.81 186 LEU A N 1
ATOM 1419 C CA . LEU A 1 186 ? 15.506 -12.719 -14.276 1.00 98.81 186 LEU A CA 1
ATOM 1420 C C . LEU A 1 186 ? 15.867 -12.541 -12.795 1.00 98.81 186 LEU A C 1
ATOM 1422 O O . LEU A 1 186 ? 16.721 -13.269 -12.293 1.00 98.81 186 LEU A O 1
ATOM 1426 N N . LEU A 1 187 ? 15.198 -11.622 -12.086 1.00 98.81 187 LEU A N 1
ATOM 1427 C CA . LEU A 1 187 ? 15.368 -11.435 -10.640 1.00 98.81 187 LEU A CA 1
ATOM 1428 C C . LEU A 1 187 ? 15.150 -12.751 -9.882 1.00 98.81 187 LEU A C 1
ATOM 1430 O O . LEU A 1 187 ? 15.971 -13.120 -9.047 1.00 98.81 187 LEU A O 1
ATOM 1434 N N . GLU A 1 188 ? 14.074 -13.472 -10.198 1.00 98.56 188 GLU A N 1
ATOM 1435 C CA . GLU A 1 188 ? 13.761 -14.758 -9.569 1.00 98.56 188 GLU A CA 1
ATOM 1436 C C . GLU A 1 188 ? 14.785 -15.846 -9.935 1.00 98.56 188 GLU A C 1
ATOM 1438 O O . GLU A 1 188 ? 15.275 -16.555 -9.051 1.00 98.56 188 GLU A O 1
ATOM 1443 N N . ALA A 1 189 ? 15.162 -15.961 -11.212 1.00 98.56 189 ALA A N 1
ATOM 1444 C CA . ALA A 1 189 ? 16.113 -16.969 -11.686 1.00 98.56 189 ALA A CA 1
ATOM 1445 C C . ALA A 1 189 ? 17.504 -16.825 -11.044 1.00 98.56 189 ALA A C 1
ATOM 1447 O O . ALA A 1 189 ? 18.138 -17.825 -10.704 1.00 98.56 189 ALA A O 1
ATOM 1448 N N . GLU A 1 190 ? 17.952 -15.589 -10.827 1.00 98.50 190 GLU A N 1
ATOM 1449 C CA . GLU A 1 190 ? 19.273 -15.272 -10.276 1.00 98.50 190 GLU A CA 1
ATOM 1450 C C . GLU A 1 190 ? 19.269 -15.116 -8.742 1.00 98.50 190 GLU A C 1
ATOM 1452 O O . GLU A 1 190 ? 20.284 -14.736 -8.157 1.00 98.50 190 GLU A O 1
ATOM 1457 N N . THR A 1 191 ? 18.162 -15.444 -8.056 1.00 98.44 191 THR A N 1
ATOM 1458 C CA . THR A 1 191 ? 17.973 -15.224 -6.606 1.00 98.44 191 THR A CA 1
ATOM 1459 C C . THR A 1 191 ? 19.180 -15.615 -5.736 1.00 98.44 191 THR A C 1
ATOM 1461 O O . THR A 1 191 ? 19.630 -14.775 -4.948 1.00 98.44 191 THR A O 1
ATOM 1464 N N . PRO A 1 192 ? 19.765 -16.832 -5.841 1.00 98.12 192 PRO A N 1
ATOM 1465 C CA . PRO A 1 192 ? 20.893 -17.207 -4.987 1.00 98.12 192 PRO A CA 1
ATOM 1466 C C . PRO A 1 192 ? 22.134 -16.339 -5.233 1.00 98.12 192 PRO A C 1
ATOM 1468 O 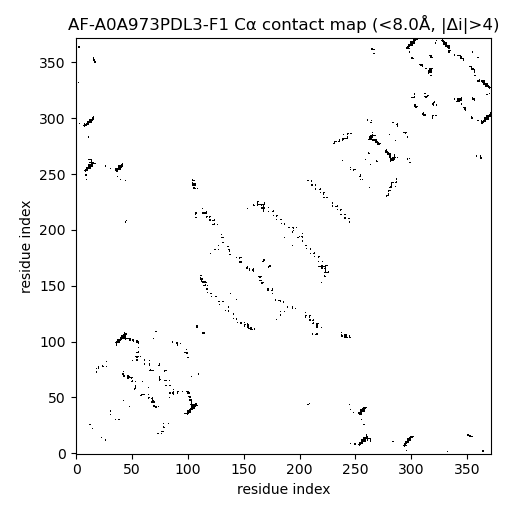O . PRO A 1 192 ? 22.816 -15.960 -4.281 1.00 98.12 192 PRO A O 1
ATOM 1471 N N . GLY A 1 193 ? 22.413 -16.014 -6.500 1.00 98.19 193 GLY A N 1
ATOM 1472 C CA . GLY A 1 193 ? 23.552 -15.191 -6.899 1.00 98.19 193 GLY A CA 1
ATOM 1473 C C . GLY A 1 193 ? 23.380 -13.736 -6.476 1.00 98.19 193 GLY A C 1
ATOM 1474 O O . GLY A 1 193 ? 24.288 -13.156 -5.884 1.00 98.19 193 GLY A O 1
ATOM 1475 N N . LEU A 1 194 ? 22.190 -13.173 -6.690 1.00 98.56 194 LEU A N 1
ATOM 1476 C CA . LEU A 1 194 ? 21.859 -11.792 -6.341 1.00 98.56 194 LEU A CA 1
ATOM 1477 C C . LEU A 1 194 ? 21.916 -11.548 -4.832 1.00 98.56 194 LEU A C 1
ATOM 1479 O O . LEU A 1 194 ? 22.517 -10.563 -4.398 1.00 98.56 194 LEU A O 1
ATOM 1483 N N . ILE A 1 195 ? 21.364 -12.454 -4.018 1.00 98.38 195 ILE A N 1
ATOM 1484 C CA . ILE A 1 195 ? 21.443 -12.342 -2.553 1.00 98.38 195 ILE A CA 1
ATOM 1485 C C . ILE A 1 195 ? 22.897 -12.449 -2.082 1.00 98.38 195 ILE A C 1
ATOM 1487 O O . ILE A 1 195 ? 23.311 -11.662 -1.232 1.00 98.38 195 ILE A O 1
ATOM 1491 N N . ALA A 1 196 ? 23.677 -13.387 -2.631 1.00 98.19 196 ALA A N 1
ATOM 1492 C CA . ALA A 1 196 ? 25.076 -13.575 -2.249 1.00 98.19 196 ALA A CA 1
ATOM 1493 C C . ALA A 1 196 ? 25.973 -12.393 -2.657 1.00 98.19 196 ALA A C 1
ATOM 1495 O O . ALA A 1 196 ? 26.895 -12.047 -1.921 1.00 98.19 196 ALA A O 1
ATOM 1496 N N . ALA A 1 197 ? 25.705 -11.773 -3.809 1.00 98.06 197 ALA A N 1
ATOM 1497 C CA . ALA A 1 197 ? 26.461 -10.631 -4.324 1.00 98.06 197 ALA A CA 1
ATOM 1498 C C . ALA A 1 197 ? 26.036 -9.283 -3.714 1.00 98.06 197 ALA A C 1
ATOM 1500 O O . ALA A 1 197 ? 26.772 -8.304 -3.829 1.00 98.06 197 ALA A O 1
ATOM 1501 N N . SER A 1 198 ? 24.861 -9.216 -3.080 1.00 97.62 198 SER A N 1
ATOM 1502 C CA . SER A 1 198 ? 24.332 -8.003 -2.451 1.00 97.62 198 SER A CA 1
ATOM 1503 C C . SER A 1 198 ? 23.867 -8.274 -1.015 1.00 97.62 198 SER A C 1
ATOM 1505 O O . SER A 1 198 ? 24.686 -8.432 -0.111 1.00 97.62 198 SER A O 1
ATOM 1507 N N . SER A 1 199 ? 22.560 -8.312 -0.776 1.00 96.38 199 SER A N 1
ATOM 1508 C CA . SER A 1 199 ? 21.951 -8.683 0.495 1.00 96.38 199 SER A CA 1
ATOM 1509 C C . SER A 1 199 ? 20.502 -9.117 0.281 1.00 96.38 199 SER A C 1
ATOM 1511 O O . SER A 1 199 ? 19.877 -8.786 -0.730 1.00 96.38 199 SER A O 1
ATOM 1513 N N . LEU A 1 200 ? 19.925 -9.800 1.276 1.00 95.50 200 LEU A N 1
ATOM 1514 C CA . LEU A 1 200 ? 18.496 -10.117 1.260 1.00 95.50 200 LEU A CA 1
ATOM 1515 C C . LEU A 1 200 ? 17.630 -8.845 1.199 1.00 95.50 200 LEU A C 1
ATOM 1517 O O . LEU A 1 200 ? 16.653 -8.815 0.460 1.00 95.50 200 LEU A O 1
ATOM 1521 N N . SER A 1 201 ? 18.003 -7.774 1.909 1.00 94.12 201 SER A N 1
ATOM 1522 C CA . SER A 1 201 ? 17.236 -6.520 1.900 1.00 94.12 201 SER A CA 1
ATOM 1523 C C . SER A 1 201 ? 17.279 -5.801 0.549 1.00 94.12 201 SER A C 1
ATOM 1525 O O . SER A 1 201 ? 16.268 -5.244 0.120 1.00 94.12 201 SER A O 1
ATOM 1527 N N . ALA A 1 202 ? 18.423 -5.825 -0.142 1.00 97.38 202 ALA A N 1
ATOM 1528 C CA . ALA A 1 202 ? 18.555 -5.254 -1.479 1.00 97.38 202 ALA A CA 1
ATOM 1529 C C . ALA A 1 202 ? 17.736 -6.057 -2.501 1.00 97.38 202 ALA A C 1
ATOM 1531 O O . ALA A 1 202 ? 16.997 -5.471 -3.291 1.00 97.38 202 ALA A O 1
ATOM 1532 N N . PHE A 1 203 ? 17.787 -7.390 -2.417 1.00 98.44 203 PHE A N 1
ATOM 1533 C CA . PHE A 1 203 ? 16.958 -8.282 -3.229 1.00 98.44 203 PHE A CA 1
ATOM 1534 C C . PHE A 1 203 ? 15.455 -8.053 -2.990 1.00 98.44 203 PHE A C 1
ATOM 1536 O O . PHE A 1 203 ? 14.677 -7.933 -3.934 1.00 98.44 203 PHE A O 1
ATOM 1543 N N . GLU A 1 204 ? 15.027 -7.911 -1.733 1.00 97.44 204 GLU A N 1
ATOM 1544 C CA . GLU A 1 204 ? 13.630 -7.622 -1.382 1.00 97.44 204 GLU A CA 1
ATOM 1545 C C . GLU A 1 204 ? 13.154 -6.264 -1.916 1.00 97.44 204 GLU A C 1
ATOM 1547 O O . GLU A 1 204 ? 12.013 -6.160 -2.380 1.00 97.44 204 GLU A O 1
ATOM 1552 N N . ARG A 1 205 ? 14.023 -5.240 -1.898 1.00 98.19 205 ARG A N 1
ATOM 1553 C CA . ARG A 1 205 ? 13.759 -3.925 -2.506 1.00 98.19 205 ARG A CA 1
ATOM 1554 C C . ARG A 1 205 ? 13.627 -4.035 -4.027 1.00 98.19 205 ARG A C 1
ATOM 1556 O O . ARG A 1 205 ? 12.685 -3.484 -4.587 1.00 98.19 205 ARG A O 1
ATOM 1563 N N . ALA A 1 206 ? 14.487 -4.805 -4.692 1.00 98.75 206 ALA A N 1
ATOM 1564 C CA . ALA A 1 206 ? 14.337 -5.094 -6.120 1.00 98.75 206 ALA A CA 1
ATOM 1565 C C . ALA A 1 206 ? 13.020 -5.831 -6.421 1.00 98.75 206 ALA A C 1
ATOM 1567 O O . ALA A 1 206 ? 12.314 -5.500 -7.375 1.00 98.75 206 ALA A O 1
ATOM 1568 N N . GLY A 1 207 ? 12.618 -6.763 -5.554 1.00 98.81 207 GLY A N 1
ATOM 1569 C CA . GLY A 1 207 ? 11.316 -7.420 -5.636 1.00 98.81 207 GLY A CA 1
ATOM 1570 C C . GLY A 1 207 ? 10.140 -6.453 -5.461 1.00 98.81 207 GLY A C 1
ATOM 1571 O O . GLY A 1 207 ? 9.107 -6.635 -6.106 1.00 98.81 207 GLY A O 1
ATOM 1572 N N . LEU A 1 208 ? 10.268 -5.428 -4.610 1.00 98.88 208 LEU A N 1
ATOM 1573 C CA . LEU A 1 208 ? 9.278 -4.351 -4.502 1.00 98.88 208 LEU A CA 1
ATOM 1574 C C . LEU A 1 208 ? 9.165 -3.585 -5.821 1.00 98.88 208 LEU A C 1
ATOM 1576 O O . LEU A 1 208 ? 8.061 -3.469 -6.345 1.00 98.88 208 LEU A O 1
ATOM 1580 N N . TYR A 1 209 ? 10.288 -3.162 -6.403 1.00 98.94 209 TYR A N 1
ATOM 1581 C CA . TYR A 1 209 ? 10.300 -2.508 -7.712 1.00 98.94 209 TYR A CA 1
ATOM 1582 C C . TYR A 1 209 ? 9.623 -3.355 -8.795 1.00 98.94 209 TYR A C 1
ATOM 1584 O O . TYR A 1 209 ? 8.768 -2.849 -9.519 1.00 98.94 209 TYR A O 1
ATOM 1592 N N . GLY A 1 210 ? 9.913 -4.656 -8.866 1.00 98.88 210 GLY A N 1
ATOM 1593 C CA . GLY A 1 210 ? 9.273 -5.554 -9.831 1.00 98.88 210 GLY A CA 1
ATOM 1594 C C . GLY A 1 210 ? 7.756 -5.675 -9.662 1.00 98.88 210 GLY A C 1
ATOM 1595 O O . GLY A 1 210 ? 7.014 -5.596 -10.649 1.00 98.88 210 GLY A O 1
ATOM 1596 N N . ARG A 1 211 ? 7.273 -5.808 -8.417 1.00 98.81 211 ARG A N 1
ATOM 1597 C CA . ARG A 1 211 ? 5.829 -5.830 -8.120 1.00 98.81 211 ARG A CA 1
ATOM 1598 C C . ARG A 1 211 ? 5.163 -4.504 -8.478 1.00 98.81 211 ARG A C 1
ATOM 1600 O O . ARG A 1 211 ? 4.112 -4.519 -9.116 1.00 98.81 211 ARG A O 1
ATOM 1607 N N . THR A 1 212 ? 5.779 -3.382 -8.115 1.00 98.94 212 THR A N 1
ATOM 1608 C CA . THR A 1 212 ? 5.240 -2.044 -8.373 1.00 98.94 212 THR A CA 1
ATOM 1609 C C . THR A 1 212 ? 5.204 -1.728 -9.865 1.00 98.94 212 THR A C 1
ATOM 1611 O O . THR A 1 212 ? 4.159 -1.320 -10.364 1.00 98.94 212 THR A O 1
ATOM 1614 N N . ALA A 1 213 ? 6.281 -2.003 -10.605 1.00 98.81 213 ALA A N 1
ATOM 1615 C CA . ALA A 1 213 ? 6.341 -1.816 -12.055 1.00 98.81 213 ALA A CA 1
ATOM 1616 C C . ALA A 1 213 ? 5.259 -2.626 -12.784 1.00 98.81 213 ALA A C 1
ATOM 1618 O O . ALA A 1 213 ? 4.493 -2.085 -13.580 1.00 98.81 213 ALA A O 1
ATOM 1619 N N . THR A 1 214 ? 5.156 -3.922 -12.476 1.00 98.81 214 THR A N 1
ATOM 1620 C CA . THR A 1 214 ? 4.159 -4.811 -13.092 1.00 98.81 214 THR A CA 1
ATOM 1621 C C . THR A 1 214 ? 2.733 -4.391 -12.730 1.00 98.81 214 THR A C 1
ATOM 1623 O O . THR A 1 214 ? 1.838 -4.417 -13.582 1.00 98.81 214 THR A O 1
ATOM 1626 N N . GLY A 1 215 ? 2.520 -3.982 -11.476 1.00 98.75 215 GLY A N 1
ATOM 1627 C CA . GLY A 1 215 ? 1.243 -3.491 -10.974 1.00 98.75 215 GLY A CA 1
ATOM 1628 C C . GLY A 1 215 ? 0.795 -2.209 -11.673 1.00 98.75 215 GLY A C 1
ATOM 1629 O O . GLY A 1 215 ? -0.311 -2.181 -12.207 1.00 98.75 215 GLY A O 1
ATOM 1630 N N . LEU A 1 216 ? 1.669 -1.201 -11.754 1.00 98.81 216 LEU A N 1
ATOM 1631 C CA . LEU A 1 216 ? 1.404 0.070 -12.436 1.00 98.81 216 LEU A CA 1
ATOM 1632 C C . LEU A 1 216 ? 1.159 -0.119 -13.932 1.00 98.81 216 LEU A C 1
ATOM 1634 O O . LEU A 1 216 ? 0.182 0.399 -14.460 1.00 98.81 216 LEU A O 1
ATOM 1638 N N . LEU A 1 217 ? 1.983 -0.909 -14.626 1.00 98.81 217 LEU A N 1
ATOM 1639 C CA . LEU A 1 217 ? 1.768 -1.178 -16.051 1.00 98.81 217 LEU A CA 1
ATOM 1640 C C . LEU A 1 217 ? 0.442 -1.912 -16.309 1.00 98.81 217 LEU A C 1
ATOM 1642 O O . LEU A 1 217 ? -0.220 -1.671 -17.317 1.00 98.81 217 LEU A O 1
ATOM 1646 N N . THR A 1 218 ? 0.035 -2.804 -15.402 1.00 98.56 218 THR A N 1
ATOM 1647 C CA . THR A 1 218 ? -1.272 -3.473 -15.477 1.00 98.56 218 THR A CA 1
ATOM 1648 C C . THR A 1 218 ? -2.412 -2.503 -15.176 1.00 98.56 218 THR A C 1
ATOM 1650 O O . THR A 1 218 ? -3.427 -2.533 -15.869 1.00 98.56 218 THR A O 1
ATOM 1653 N N . TYR A 1 219 ? -2.243 -1.622 -14.188 1.00 98.56 219 TYR A N 1
ATOM 1654 C CA . TYR A 1 219 ? -3.201 -0.569 -13.864 1.00 98.56 219 TYR A CA 1
ATOM 1655 C C . TYR A 1 219 ? -3.412 0.359 -15.064 1.00 98.56 219 TYR A C 1
ATOM 1657 O O . TYR A 1 219 ? -4.538 0.489 -15.534 1.00 98.56 219 TYR A O 1
ATOM 1665 N N . HIS A 1 220 ? -2.335 0.907 -15.636 1.00 98.56 220 HIS A N 1
ATOM 1666 C CA . HIS A 1 220 ? -2.380 1.774 -16.819 1.00 98.56 220 HIS A CA 1
ATOM 1667 C C . HIS A 1 220 ? -3.010 1.077 -18.027 1.00 98.56 220 HIS A C 1
ATOM 1669 O O . HIS A 1 220 ? -3.822 1.672 -18.731 1.00 98.56 220 HIS A O 1
ATOM 1675 N N . HIS A 1 221 ? -2.711 -0.204 -18.252 1.00 98.12 221 HIS A N 1
ATOM 1676 C CA . HIS A 1 221 ? -3.353 -0.975 -19.319 1.00 98.12 221 HIS A CA 1
ATOM 1677 C C . HIS A 1 221 ? -4.881 -1.011 -19.195 1.00 98.12 221 HIS A C 1
ATOM 1679 O O . HIS A 1 221 ? -5.585 -0.855 -20.192 1.00 98.12 221 HIS A O 1
ATOM 1685 N N . TRP A 1 222 ? -5.395 -1.214 -17.981 1.00 97.50 222 TRP A N 1
ATOM 1686 C CA . TRP A 1 222 ? -6.835 -1.211 -17.731 1.00 97.50 222 TRP A CA 1
ATOM 1687 C C . TRP A 1 222 ? -7.421 0.196 -17.637 1.00 97.50 222 TRP A C 1
ATOM 1689 O O . TRP A 1 222 ? -8.598 0.376 -17.939 1.00 97.50 222 TRP A O 1
ATOM 1699 N N . LEU A 1 223 ? -6.617 1.195 -17.277 1.00 97.06 223 LEU A N 1
ATOM 1700 C CA . LEU A 1 223 ? -7.009 2.600 -17.289 1.00 97.06 223 LEU A CA 1
ATOM 1701 C C . LEU A 1 223 ? -7.368 3.055 -18.711 1.00 97.06 223 LEU A C 1
ATOM 1703 O O . LEU A 1 223 ? -8.350 3.778 -18.880 1.00 97.06 223 LEU A O 1
ATOM 1707 N N . ALA A 1 224 ? -6.631 2.562 -19.711 1.00 97.25 224 ALA A N 1
ATOM 1708 C CA . ALA A 1 224 ? -6.854 2.818 -21.134 1.00 97.25 224 ALA A CA 1
ATOM 1709 C C . ALA A 1 224 ? -8.027 2.036 -21.761 1.00 97.25 224 ALA A C 1
ATOM 1711 O O . ALA A 1 224 ? -8.430 2.338 -22.881 1.00 97.25 224 ALA A O 1
ATOM 1712 N N . GLU A 1 225 ? -8.587 1.039 -21.070 1.00 95.12 225 GLU A N 1
ATOM 1713 C CA . GLU A 1 225 ? -9.626 0.162 -21.623 1.00 95.12 225 GLU A CA 1
ATOM 1714 C C . GLU A 1 225 ? -11.030 0.790 -21.483 1.00 95.12 225 GLU A C 1
ATOM 1716 O O . GLU A 1 225 ? -11.515 0.939 -20.359 1.00 95.12 225 GLU A O 1
ATOM 1721 N N . PRO A 1 226 ? -11.766 1.097 -22.567 1.00 92.00 226 PRO A N 1
ATOM 1722 C CA . PRO A 1 226 ? -13.119 1.651 -22.481 1.00 92.00 226 PRO A CA 1
ATOM 1723 C C . PRO A 1 226 ? -14.166 0.568 -22.141 1.00 92.00 226 PRO A C 1
ATOM 1725 O O . PRO A 1 226 ? -15.059 0.267 -22.932 1.00 92.00 226 PRO A O 1
ATOM 1728 N N . ALA A 1 227 ? -14.071 -0.021 -20.944 1.00 90.75 227 ALA A N 1
ATOM 1729 C CA . ALA A 1 227 ? -14.946 -1.095 -20.472 1.00 90.75 227 ALA A CA 1
ATOM 1730 C C . ALA A 1 227 ? -15.884 -0.655 -19.325 1.00 90.75 227 ALA A C 1
ATOM 1732 O O . ALA A 1 227 ? -15.462 0.089 -18.436 1.00 90.75 227 ALA A O 1
ATOM 1733 N N . PRO A 1 228 ? -17.124 -1.191 -19.249 1.00 87.25 228 PRO A N 1
ATOM 1734 C CA . PRO A 1 228 ? -18.087 -0.846 -18.193 1.00 87.25 228 PRO A CA 1
ATOM 1735 C C . PRO A 1 228 ? -17.594 -1.116 -16.764 1.00 87.25 228 PRO A C 1
ATOM 1737 O O . PRO A 1 228 ? -17.910 -0.368 -15.848 1.00 87.25 228 PRO A O 1
ATOM 1740 N N . LEU A 1 229 ? -16.792 -2.169 -16.570 1.00 90.94 229 LEU A N 1
ATOM 1741 C CA . LEU A 1 229 ? -16.250 -2.564 -15.261 1.00 90.94 229 LEU A CA 1
ATOM 1742 C C . LEU A 1 229 ? -14.837 -2.015 -15.008 1.00 90.94 229 LEU A C 1
ATOM 1744 O O . LEU A 1 229 ? -14.104 -2.560 -14.180 1.00 90.94 229 LEU A O 1
ATOM 1748 N N . ARG A 1 230 ? -14.419 -0.967 -15.733 1.00 94.12 230 ARG A N 1
ATOM 1749 C CA . ARG A 1 230 ? -13.069 -0.397 -15.615 1.00 94.12 230 ARG A CA 1
ATOM 1750 C C . ARG A 1 230 ? -12.766 0.052 -14.187 1.00 94.12 230 ARG A C 1
ATOM 1752 O O . ARG A 1 230 ? -11.792 -0.420 -13.617 1.00 94.12 230 ARG A O 1
ATOM 1759 N N . ALA A 1 231 ? -13.607 0.902 -13.594 1.00 93.19 231 ALA A N 1
ATOM 1760 C CA . ALA A 1 231 ? -13.380 1.430 -12.244 1.00 93.19 231 ALA A CA 1
ATOM 1761 C C . ALA A 1 231 ? -13.258 0.307 -11.199 1.00 93.19 231 ALA A C 1
ATOM 1763 O O . ALA A 1 231 ? -12.297 0.265 -10.437 1.00 93.19 231 ALA A O 1
ATOM 1764 N N . THR A 1 232 ? -14.165 -0.674 -11.241 1.00 94.69 232 THR A N 1
ATOM 1765 C CA . THR A 1 232 ? -14.115 -1.871 -10.390 1.00 94.69 232 THR A CA 1
ATOM 1766 C C . THR A 1 232 ? -12.804 -2.640 -10.542 1.00 94.69 232 THR A C 1
ATOM 1768 O O . THR A 1 232 ? -12.202 -3.071 -9.559 1.00 94.69 232 THR A O 1
ATOM 1771 N N . ARG A 1 233 ? -12.331 -2.801 -11.781 1.00 95.50 233 ARG A N 1
ATOM 1772 C CA . ARG A 1 233 ? -11.069 -3.483 -12.067 1.00 95.50 233 ARG A CA 1
ATOM 1773 C C . ARG A 1 233 ? -9.864 -2.713 -11.529 1.00 95.50 233 ARG A C 1
ATOM 1775 O O . ARG A 1 233 ? -8.948 -3.349 -11.019 1.00 95.50 233 ARG A O 1
ATOM 1782 N N . LEU A 1 234 ? -9.866 -1.384 -11.621 1.00 96.38 234 LEU A N 1
ATOM 1783 C CA . LEU A 1 234 ? -8.800 -0.536 -11.080 1.00 96.38 234 LEU A CA 1
ATOM 1784 C C . LEU A 1 234 ? -8.733 -0.620 -9.546 1.00 96.38 234 LEU A C 1
ATOM 1786 O O . LEU A 1 234 ? -7.636 -0.750 -9.008 1.00 96.38 234 LEU A O 1
ATOM 1790 N N . MET A 1 235 ? -9.881 -0.653 -8.857 1.00 96.38 235 MET A N 1
ATOM 1791 C CA . MET A 1 235 ? -9.938 -0.898 -7.404 1.00 96.38 235 MET A CA 1
ATOM 1792 C C . MET A 1 235 ? -9.353 -2.266 -7.041 1.00 96.38 235 MET A C 1
ATOM 1794 O O . MET A 1 235 ? -8.439 -2.358 -6.228 1.00 96.38 235 MET A O 1
ATOM 1798 N N . GLY A 1 236 ? -9.787 -3.328 -7.727 1.00 97.38 236 GLY A N 1
ATOM 1799 C CA . GLY A 1 236 ? -9.224 -4.664 -7.515 1.00 97.38 236 GLY A CA 1
ATOM 1800 C C . GLY A 1 236 ? -7.724 -4.754 -7.828 1.00 97.38 236 GLY A C 1
ATOM 1801 O O . GLY A 1 236 ? -7.002 -5.500 -7.168 1.00 97.38 236 GLY A O 1
ATOM 1802 N N . GLN A 1 237 ? -7.232 -3.991 -8.809 1.00 98.06 237 GLN A N 1
ATOM 1803 C CA . GLN A 1 237 ? -5.809 -3.944 -9.143 1.00 98.06 237 GLN A CA 1
ATOM 1804 C C . GLN A 1 237 ? -4.983 -3.262 -8.043 1.00 98.06 237 GLN A C 1
ATOM 1806 O O . GLN A 1 237 ? -3.930 -3.796 -7.690 1.00 98.06 237 GLN A O 1
ATOM 1811 N N . ARG A 1 238 ? -5.455 -2.138 -7.479 1.00 98.25 238 ARG A N 1
ATOM 1812 C CA . ARG A 1 238 ? -4.813 -1.466 -6.331 1.00 98.25 238 ARG A CA 1
ATOM 1813 C C . ARG A 1 238 ? -4.717 -2.417 -5.138 1.00 98.25 238 ARG A C 1
ATOM 1815 O O . ARG A 1 238 ? -3.618 -2.701 -4.664 1.00 98.25 238 ARG A O 1
ATOM 1822 N N . ASP A 1 239 ? -5.827 -3.039 -4.751 1.00 98.62 239 ASP A N 1
ATOM 1823 C CA . ASP A 1 239 ? -5.854 -3.974 -3.621 1.00 98.62 239 ASP A CA 1
ATOM 1824 C C . ASP A 1 239 ? -5.035 -5.250 -3.870 1.00 98.62 239 ASP A C 1
ATOM 1826 O O . ASP A 1 239 ? -4.424 -5.798 -2.950 1.00 98.62 239 ASP A O 1
ATOM 1830 N N . SER A 1 240 ? -4.926 -5.705 -5.122 1.00 98.69 240 SER A N 1
ATOM 1831 C CA . SER A 1 240 ? -4.007 -6.790 -5.472 1.00 98.69 240 SER A CA 1
ATOM 1832 C C . SER A 1 240 ? -2.538 -6.392 -5.292 1.00 98.69 240 SER A C 1
ATOM 1834 O O . SER A 1 240 ? -1.730 -7.245 -4.912 1.00 98.69 240 SER A O 1
ATOM 1836 N N . MET A 1 241 ? -2.166 -5.137 -5.568 1.00 98.81 241 MET A N 1
ATOM 1837 C CA . MET A 1 241 ? -0.811 -4.627 -5.312 1.00 98.81 241 MET A CA 1
ATOM 1838 C C . MET A 1 241 ? -0.548 -4.542 -3.805 1.00 98.81 241 MET A C 1
ATOM 1840 O O . MET A 1 241 ? 0.465 -5.066 -3.332 1.00 98.81 241 MET A O 1
ATOM 1844 N N . MET A 1 242 ? -1.506 -3.998 -3.050 1.00 98.88 242 MET A N 1
ATOM 1845 C CA . MET A 1 242 ? -1.479 -3.950 -1.587 1.00 98.88 242 MET A CA 1
ATOM 1846 C C . MET A 1 242 ? -1.284 -5.335 -0.967 1.00 98.88 242 MET A C 1
ATOM 1848 O O . MET A 1 242 ? -0.374 -5.548 -0.161 1.00 98.88 242 MET A O 1
ATOM 1852 N N . ALA A 1 243 ? -2.078 -6.317 -1.398 1.00 98.88 243 ALA A N 1
ATOM 1853 C CA . ALA A 1 243 ? -1.975 -7.691 -0.925 1.00 98.88 243 ALA A CA 1
ATOM 1854 C C . ALA A 1 243 ? -0.603 -8.308 -1.222 1.00 98.88 243 ALA A C 1
ATOM 1856 O O . ALA A 1 243 ? -0.015 -8.969 -0.363 1.00 98.88 243 ALA A O 1
ATOM 1857 N N . ALA A 1 244 ? -0.063 -8.091 -2.425 1.00 98.81 244 ALA A N 1
ATOM 1858 C CA . ALA A 1 244 ? 1.244 -8.618 -2.805 1.00 98.81 244 ALA A CA 1
ATOM 1859 C C . ALA A 1 244 ? 2.374 -8.039 -1.935 1.00 98.81 244 ALA A C 1
ATOM 1861 O O . ALA A 1 244 ? 3.288 -8.773 -1.543 1.00 98.81 244 ALA A O 1
ATOM 1862 N N . ASN A 1 245 ? 2.287 -6.754 -1.584 1.00 98.88 245 ASN A N 1
ATOM 1863 C CA . ASN A 1 245 ? 3.229 -6.096 -0.684 1.00 98.88 245 ASN A CA 1
ATOM 1864 C C . ASN A 1 245 ? 3.106 -6.614 0.753 1.00 98.88 245 ASN A C 1
ATOM 1866 O O . ASN A 1 245 ? 4.118 -7.008 1.335 1.00 98.88 245 ASN A O 1
ATOM 1870 N N . LEU A 1 246 ? 1.892 -6.733 1.298 1.00 98.81 246 LEU A N 1
ATOM 1871 C CA . LEU A 1 246 ? 1.671 -7.312 2.629 1.00 98.81 246 LEU A CA 1
ATOM 1872 C C . LEU A 1 246 ? 2.183 -8.754 2.726 1.00 98.81 246 LEU A C 1
ATOM 1874 O O . LEU A 1 246 ? 2.862 -9.105 3.690 1.00 98.81 246 LEU A O 1
ATOM 1878 N N . LEU A 1 247 ? 1.932 -9.587 1.712 1.00 98.81 247 LEU A N 1
ATOM 1879 C CA . LEU A 1 247 ? 2.439 -10.962 1.670 1.00 98.81 247 LEU A CA 1
ATOM 1880 C C . LEU A 1 247 ? 3.969 -11.015 1.596 1.00 98.81 247 LEU A C 1
ATOM 1882 O O . LEU A 1 247 ? 4.570 -11.924 2.170 1.00 98.81 247 LEU A O 1
ATOM 1886 N N . ALA A 1 248 ? 4.607 -10.077 0.892 1.00 98.56 248 ALA A N 1
ATOM 1887 C CA . ALA A 1 248 ? 6.063 -9.979 0.845 1.00 98.56 248 ALA A CA 1
ATOM 1888 C C . ALA A 1 248 ? 6.649 -9.584 2.205 1.00 98.56 248 ALA A C 1
ATOM 1890 O O . ALA A 1 248 ? 7.579 -10.236 2.678 1.00 98.56 248 ALA A O 1
ATOM 1891 N N . LEU A 1 249 ? 6.059 -8.592 2.871 1.00 98.38 249 LEU A N 1
ATOM 1892 C CA . LEU A 1 249 ? 6.461 -8.176 4.214 1.00 98.38 249 LEU A CA 1
ATOM 1893 C C . LEU A 1 249 ? 6.250 -9.304 5.236 1.00 98.38 249 LEU A C 1
ATOM 1895 O O . LEU A 1 249 ? 7.153 -9.609 6.010 1.00 98.38 249 LEU A O 1
ATOM 1899 N N . ALA A 1 250 ? 5.120 -10.011 5.173 1.00 97.75 250 ALA A N 1
ATOM 1900 C CA . ALA A 1 250 ? 4.811 -11.114 6.081 1.00 97.75 250 ALA A CA 1
ATOM 1901 C C . ALA A 1 250 ? 5.797 -12.291 5.971 1.00 97.75 250 ALA A C 1
ATOM 1903 O O . ALA A 1 250 ? 5.942 -13.063 6.924 1.00 97.75 250 ALA A O 1
ATOM 1904 N N . ARG A 1 251 ? 6.472 -12.481 4.823 1.00 95.75 251 ARG A N 1
ATOM 1905 C CA . ARG A 1 251 ? 7.546 -13.487 4.668 1.00 95.75 251 ARG A CA 1
ATOM 1906 C C . ARG A 1 251 ? 8.807 -13.132 5.458 1.00 95.75 251 ARG A C 1
ATOM 1908 O O . ARG A 1 251 ? 9.507 -14.050 5.869 1.00 95.75 251 ARG A O 1
ATOM 1915 N N . ARG A 1 252 ? 9.060 -11.843 5.707 1.00 92.12 252 ARG A N 1
ATOM 1916 C CA . ARG A 1 252 ? 10.203 -11.348 6.498 1.00 92.12 252 ARG A CA 1
ATOM 1917 C C . ARG A 1 252 ? 9.987 -11.542 7.994 1.00 92.12 252 ARG A C 1
ATOM 1919 O O . ARG A 1 252 ? 10.924 -11.817 8.735 1.00 92.12 252 ARG A O 1
ATOM 1926 N N . GLY A 1 253 ? 8.743 -11.406 8.436 1.00 93.88 253 GLY A N 1
ATOM 1927 C CA . GLY A 1 253 ? 8.351 -11.572 9.827 1.00 93.88 253 GLY A CA 1
ATOM 1928 C C . GLY A 1 253 ? 6.937 -11.054 10.081 1.00 93.88 253 GLY A C 1
ATOM 1929 O O . GLY A 1 253 ? 6.253 -10.661 9.139 1.00 93.88 253 GLY A O 1
ATOM 1930 N N . PRO A 1 254 ? 6.477 -11.061 11.344 1.00 96.19 254 PRO A N 1
ATOM 1931 C CA . PRO A 1 254 ? 5.169 -10.527 11.698 1.00 96.19 254 PRO A CA 1
ATOM 1932 C C . PRO A 1 254 ? 5.047 -9.029 11.378 1.00 96.19 254 PRO A C 1
ATOM 1934 O O . PRO A 1 254 ? 5.889 -8.232 11.804 1.00 96.19 254 PRO A O 1
ATOM 1937 N N . VAL A 1 255 ? 3.952 -8.646 10.718 1.00 98.38 255 VAL A N 1
ATOM 1938 C CA . VAL A 1 255 ? 3.633 -7.273 10.291 1.00 98.38 255 VAL A CA 1
ATOM 1939 C C . VAL A 1 255 ? 2.361 -6.785 10.979 1.00 98.38 255 VAL A C 1
ATOM 1941 O O . VAL A 1 255 ? 1.379 -7.522 11.071 1.00 98.38 255 VAL A O 1
ATOM 1944 N N . MET A 1 256 ? 2.369 -5.535 11.435 1.00 98.75 256 MET A N 1
ATOM 1945 C CA . MET A 1 256 ? 1.145 -4.800 11.735 1.00 98.75 256 MET A CA 1
ATOM 1946 C C . MET A 1 256 ? 0.807 -3.931 10.523 1.00 98.75 256 MET A C 1
ATOM 1948 O O . MET A 1 256 ? 1.642 -3.140 10.096 1.00 98.75 256 MET A O 1
ATOM 1952 N N . ALA A 1 257 ? -0.379 -4.107 9.951 1.00 98.88 257 ALA A N 1
ATOM 1953 C CA . ALA A 1 257 ? -0.882 -3.313 8.837 1.00 98.88 257 ALA A CA 1
ATOM 1954 C C . ALA A 1 257 ? -1.911 -2.292 9.339 1.00 98.88 257 ALA A C 1
ATOM 1956 O O . ALA A 1 257 ? -2.706 -2.621 10.218 1.00 98.88 257 ALA A O 1
ATOM 1957 N N . TYR A 1 258 ? -1.902 -1.087 8.776 1.00 98.81 258 TYR A N 1
ATOM 1958 C CA . TYR A 1 258 ? -2.860 -0.026 9.068 1.00 98.81 258 TYR A CA 1
ATOM 1959 C C . TYR A 1 258 ? -3.368 0.625 7.786 1.00 98.81 258 TYR A C 1
ATOM 1961 O O . TYR A 1 258 ? -2.562 1.103 6.989 1.00 98.81 258 TYR A O 1
ATOM 1969 N N . ALA A 1 259 ? -4.681 0.625 7.589 1.00 98.69 259 ALA A N 1
ATOM 1970 C CA . ALA A 1 259 ? -5.343 1.164 6.404 1.00 98.69 259 ALA A CA 1
ATOM 1971 C C . ALA A 1 259 ? -6.831 1.362 6.669 1.00 98.69 259 ALA A C 1
ATOM 1973 O O . ALA A 1 259 ? -7.340 0.939 7.708 1.00 98.69 259 ALA A O 1
ATOM 1974 N N . HIS A 1 260 ? -7.557 1.915 5.706 1.00 98.00 260 HIS A N 1
ATOM 1975 C CA . HIS A 1 260 ? -9.007 1.948 5.773 1.00 98.00 260 HIS A CA 1
ATOM 1976 C C . HIS A 1 260 ? -9.601 0.530 5.929 1.00 98.00 260 HIS A C 1
ATOM 1978 O O . HIS A 1 260 ? -9.105 -0.444 5.348 1.00 98.00 260 HIS A O 1
ATOM 1984 N N . ASN A 1 261 ? -10.698 0.396 6.688 1.00 98.12 261 ASN A N 1
ATOM 1985 C CA . ASN A 1 261 ? -11.410 -0.871 6.918 1.00 98.12 261 ASN A CA 1
ATOM 1986 C C . ASN A 1 261 ? -11.699 -1.604 5.596 1.00 98.12 261 ASN A C 1
ATOM 1988 O O . ASN A 1 261 ? -11.498 -2.814 5.496 1.00 98.12 261 ASN A O 1
ATOM 1992 N N . SER A 1 262 ? -12.098 -0.859 4.561 1.00 96.62 262 SER A N 1
ATOM 1993 C CA . SER A 1 262 ? -12.410 -1.399 3.231 1.00 96.62 262 SER A CA 1
ATOM 1994 C C . SER A 1 262 ? -11.222 -2.070 2.541 1.00 96.62 262 SER A C 1
ATOM 1996 O O . SER A 1 262 ? -11.447 -2.941 1.709 1.00 96.62 262 SER A O 1
ATOM 1998 N N . HIS A 1 263 ? -9.977 -1.722 2.864 1.00 98.19 263 HIS A N 1
ATOM 1999 C CA . HIS A 1 263 ? -8.795 -2.383 2.301 1.00 98.19 263 HIS A CA 1
ATOM 2000 C C . HIS A 1 263 ? -8.387 -3.635 3.089 1.00 98.19 263 HIS A C 1
ATOM 2002 O O . HIS A 1 263 ? -7.616 -4.456 2.593 1.00 98.19 263 HIS A O 1
ATOM 2008 N N . LEU A 1 264 ? -8.905 -3.821 4.307 1.00 98.56 264 LEU A N 1
ATOM 2009 C CA . LEU A 1 264 ? -8.481 -4.877 5.234 1.00 98.56 264 LEU A CA 1
ATOM 2010 C C . LEU A 1 264 ? -9.588 -5.895 5.562 1.00 98.56 264 LEU A C 1
ATOM 2012 O O . LEU A 1 264 ? -9.306 -6.998 6.015 1.00 98.56 264 LEU A O 1
ATOM 2016 N N . GLN A 1 265 ? -10.854 -5.592 5.305 1.00 97.50 265 GLN A N 1
ATOM 2017 C CA . GLN A 1 265 ? -11.945 -6.530 5.574 1.00 97.50 265 GLN A CA 1
ATOM 2018 C C . GLN A 1 265 ? -11.887 -7.792 4.699 1.00 97.50 265 GLN A C 1
ATOM 2020 O O . GLN A 1 265 ? -11.377 -7.767 3.583 1.00 97.50 265 GLN A O 1
ATOM 2025 N N . ARG A 1 266 ? -12.428 -8.918 5.180 1.00 96.19 266 ARG A N 1
ATOM 2026 C CA . ARG A 1 266 ? -12.466 -10.173 4.400 1.00 96.19 266 ARG A CA 1
ATOM 2027 C C . ARG A 1 266 ? -13.588 -10.201 3.369 1.00 96.19 266 ARG A C 1
ATOM 2029 O O . ARG A 1 266 ? -13.429 -10.818 2.312 1.00 96.19 266 ARG A O 1
ATOM 2036 N N . ASP A 1 267 ? -14.699 -9.554 3.691 1.00 94.81 267 ASP A N 1
ATOM 2037 C CA . ASP A 1 267 ? -15.842 -9.409 2.802 1.00 94.81 267 ASP A CA 1
ATOM 2038 C C . ASP A 1 267 ? -15.503 -8.516 1.609 1.00 94.81 267 ASP A C 1
ATOM 2040 O O . ASP A 1 267 ? -14.529 -7.758 1.626 1.00 94.81 267 ASP A O 1
ATOM 2044 N N . LYS A 1 268 ? -16.311 -8.606 0.549 1.00 94.94 268 LYS A N 1
ATOM 2045 C CA . LYS A 1 268 ? -16.167 -7.693 -0.585 1.00 94.94 268 LYS A CA 1
ATOM 2046 C C . LYS A 1 268 ? -16.311 -6.255 -0.109 1.00 94.94 268 LYS A C 1
ATOM 2048 O O . LYS A 1 268 ? -17.283 -5.910 0.558 1.00 94.94 268 LYS A O 1
ATOM 2053 N N . SER A 1 269 ? -15.363 -5.427 -0.506 1.00 95.75 269 SER A N 1
ATOM 2054 C CA . SER A 1 269 ? -15.428 -3.989 -0.305 1.00 95.75 269 SER A CA 1
ATOM 2055 C C . SER A 1 269 ? -16.466 -3.400 -1.239 1.00 95.75 269 SER A C 1
ATOM 2057 O O . SER A 1 269 ? -16.645 -3.882 -2.361 1.00 95.75 269 SER A O 1
ATOM 2059 N N . PHE A 1 270 ? -17.124 -2.346 -0.773 1.00 92.31 270 PHE A N 1
ATOM 2060 C CA . PHE A 1 270 ? -18.121 -1.613 -1.530 1.00 92.31 270 PHE A CA 1
ATOM 2061 C C . PHE A 1 270 ? -17.852 -0.113 -1.431 1.00 92.31 270 PHE A C 1
ATOM 2063 O O . PHE A 1 270 ? -17.532 0.399 -0.359 1.00 92.31 270 PHE A O 1
ATOM 2070 N N . LEU A 1 271 ? -18.009 0.591 -2.548 1.00 89.94 271 LEU A N 1
ATOM 2071 C CA . LEU A 1 271 ? -17.991 2.048 -2.605 1.00 89.94 271 LEU A CA 1
ATOM 2072 C C . LEU A 1 271 ? -19.004 2.519 -3.643 1.00 89.94 271 LEU A C 1
ATOM 2074 O O . LEU A 1 271 ? -19.110 1.941 -4.724 1.00 89.94 271 LEU A O 1
ATOM 2078 N N . LEU A 1 272 ? -19.704 3.609 -3.339 1.00 87.50 272 LEU A N 1
ATOM 2079 C CA . LEU A 1 272 ? -20.530 4.307 -4.311 1.00 87.50 272 LEU A CA 1
ATOM 2080 C C . LEU A 1 272 ? -19.759 5.517 -4.857 1.00 87.50 272 LEU A C 1
ATOM 2082 O O . LEU A 1 272 ? -19.548 6.499 -4.147 1.00 87.50 272 LEU A O 1
ATOM 2086 N N . LEU A 1 273 ? -19.323 5.444 -6.117 1.00 84.06 273 LEU A N 1
ATOM 2087 C CA . LEU A 1 273 ? -18.655 6.550 -6.804 1.00 84.06 273 LEU A CA 1
ATOM 2088 C C . LEU A 1 273 ? -19.683 7.316 -7.648 1.00 84.06 273 LEU A C 1
ATOM 2090 O O . LEU A 1 273 ? -19.988 6.933 -8.778 1.00 84.06 273 LEU A O 1
ATOM 2094 N N . GLY A 1 274 ? -20.251 8.388 -7.093 1.00 83.06 274 GLY A N 1
ATOM 2095 C CA . GLY A 1 274 ? -21.427 9.034 -7.688 1.00 83.06 274 GLY A CA 1
ATOM 2096 C C . GLY A 1 274 ? -22.635 8.099 -7.605 1.00 83.06 274 GLY A C 1
ATOM 2097 O O . GLY A 1 274 ? -23.036 7.748 -6.506 1.00 83.06 274 GLY A O 1
ATOM 2098 N N . ASP A 1 275 ? -23.167 7.659 -8.746 1.00 84.31 275 ASP A N 1
ATOM 2099 C CA . ASP A 1 275 ? -24.223 6.632 -8.818 1.00 84.31 275 ASP A CA 1
ATOM 2100 C C . ASP A 1 275 ? -23.678 5.245 -9.214 1.00 84.31 275 ASP A C 1
ATOM 2102 O O . ASP A 1 275 ? -24.445 4.308 -9.445 1.00 84.31 275 ASP A O 1
ATOM 2106 N N . LEU A 1 276 ? -22.353 5.099 -9.342 1.00 87.06 276 LEU A N 1
ATOM 2107 C CA . LEU A 1 276 ? -21.709 3.866 -9.786 1.00 87.06 276 LEU A CA 1
ATOM 2108 C C . LEU A 1 276 ? -21.338 2.983 -8.581 1.00 87.06 276 LEU A C 1
ATOM 2110 O O . LEU A 1 276 ? -20.411 3.334 -7.846 1.00 87.06 276 LEU A O 1
ATOM 2114 N N . PRO A 1 277 ? -22.000 1.829 -8.377 1.00 92.38 277 PRO A N 1
ATOM 2115 C CA . PRO A 1 277 ? -21.593 0.881 -7.349 1.00 92.38 277 PRO A CA 1
ATOM 2116 C C . PRO A 1 277 ? -20.313 0.153 -7.772 1.00 92.38 277 PRO A C 1
ATOM 2118 O O . PRO A 1 277 ? -20.231 -0.415 -8.864 1.00 92.38 277 PRO A O 1
ATOM 2121 N N . LEU A 1 278 ? -19.319 0.146 -6.891 1.00 93.94 278 LEU A N 1
ATOM 2122 C CA . LEU A 1 278 ? -18.054 -0.558 -7.065 1.00 93.94 278 LEU A CA 1
ATOM 2123 C C . LEU A 1 278 ? -17.937 -1.651 -6.008 1.00 93.94 278 LEU A C 1
ATOM 2125 O O . LEU A 1 278 ? -18.038 -1.368 -4.820 1.00 93.94 278 LEU A O 1
ATOM 2129 N N . GLU A 1 279 ? -17.669 -2.882 -6.443 1.00 96.06 279 GLU A N 1
ATOM 2130 C CA . GLU A 1 279 ? -17.398 -4.018 -5.559 1.00 96.06 279 GLU A CA 1
ATOM 2131 C C . GLU A 1 279 ? -16.088 -4.707 -5.931 1.00 96.06 279 GLU A C 1
ATOM 2133 O O . GLU A 1 279 ? -15.905 -5.106 -7.082 1.00 96.06 279 GLU A O 1
ATOM 2138 N N . TRP A 1 280 ? -15.200 -4.934 -4.969 1.00 97.25 280 TRP A N 1
ATOM 2139 C CA . TRP A 1 280 ? -13.947 -5.649 -5.211 1.00 97.25 280 TRP A CA 1
ATOM 2140 C C . TRP A 1 280 ? -13.532 -6.489 -4.004 1.00 97.25 280 TRP A C 1
ATOM 2142 O O . TRP A 1 280 ? -14.059 -6.348 -2.904 1.00 97.25 280 TRP A O 1
ATOM 2152 N N . TRP A 1 281 ? -12.600 -7.412 -4.228 1.00 98.00 281 TRP A N 1
ATOM 2153 C CA . TRP A 1 281 ? -11.950 -8.126 -3.135 1.00 98.00 281 TRP A CA 1
ATOM 2154 C C . TRP A 1 281 ? -10.821 -7.266 -2.589 1.00 98.00 281 TRP A C 1
ATOM 2156 O O . TRP A 1 281 ? -9.918 -6.902 -3.345 1.00 98.00 281 TRP A O 1
ATOM 2166 N N . SER A 1 282 ? -10.889 -6.960 -1.296 1.00 98.25 282 SER A N 1
ATOM 2167 C CA . SER A 1 282 ? -9.900 -6.116 -0.640 1.00 98.25 282 SER A CA 1
ATOM 2168 C C . SER A 1 282 ? -8.517 -6.776 -0.567 1.00 98.25 282 SER A C 1
ATOM 2170 O O . SER A 1 282 ? -8.374 -8.001 -0.710 1.00 98.25 282 SER A O 1
ATOM 2172 N N . ALA A 1 283 ? -7.497 -5.989 -0.231 1.00 98.75 283 ALA A N 1
ATOM 2173 C CA . ALA A 1 283 ? -6.171 -6.506 0.070 1.00 98.75 283 ALA A CA 1
ATOM 2174 C C . ALA A 1 283 ? -6.219 -7.517 1.228 1.00 98.75 283 ALA A C 1
ATOM 2176 O O . ALA A 1 283 ? -5.629 -8.596 1.139 1.00 98.75 283 ALA A O 1
ATOM 2177 N N . GLY A 1 284 ? -6.972 -7.212 2.287 1.00 98.56 284 GLY A N 1
ATOM 2178 C CA . GLY A 1 284 ? -7.194 -8.092 3.432 1.00 98.56 284 GLY A CA 1
ATOM 2179 C C . GLY A 1 284 ? -7.893 -9.400 3.073 1.00 98.56 284 GLY A C 1
ATOM 2180 O O . GLY A 1 284 ? -7.493 -10.458 3.557 1.00 98.56 284 GLY A O 1
ATOM 2181 N N . SER A 1 285 ? -8.855 -9.371 2.151 1.00 98.44 285 SER A N 1
ATOM 2182 C CA . SER A 1 285 ? -9.522 -10.567 1.633 1.00 98.44 285 SER A CA 1
ATOM 2183 C C . SER A 1 285 ? -8.537 -11.479 0.894 1.00 98.44 285 SER A C 1
ATOM 2185 O O . SER A 1 285 ? -8.444 -12.678 1.175 1.00 98.44 285 SER A O 1
ATOM 2187 N N . ILE A 1 286 ? -7.709 -10.903 0.014 1.00 98.75 286 ILE A N 1
ATOM 2188 C CA . ILE A 1 286 ? -6.684 -11.639 -0.742 1.00 98.75 286 ILE A CA 1
ATOM 2189 C C . ILE A 1 286 ? -5.615 -12.215 0.200 1.00 98.75 286 ILE A C 1
ATOM 2191 O O . ILE A 1 286 ? -5.243 -13.384 0.070 1.00 98.75 286 ILE A O 1
ATOM 2195 N N . VAL A 1 287 ? -5.118 -11.425 1.158 1.00 98.75 287 VAL A N 1
ATOM 2196 C CA . VAL A 1 287 ? -4.125 -11.870 2.152 1.00 98.75 287 VAL A CA 1
ATOM 2197 C C . VAL A 1 287 ? -4.717 -12.955 3.052 1.00 98.75 287 VAL A C 1
ATOM 2199 O O . VAL A 1 287 ? -4.079 -13.989 3.260 1.00 98.75 287 VAL A O 1
ATOM 2202 N N . GLY A 1 288 ? -5.946 -12.767 3.531 1.00 98.19 288 GLY A N 1
ATOM 2203 C CA . GLY A 1 288 ? -6.677 -13.721 4.360 1.00 98.19 288 GLY A CA 1
ATOM 2204 C C . GLY A 1 288 ? -6.874 -15.066 3.667 1.00 98.19 288 GLY A C 1
ATOM 2205 O O . GLY A 1 288 ? -6.624 -16.105 4.272 1.00 98.19 288 GLY A O 1
ATOM 2206 N N . ALA A 1 289 ? -7.193 -15.071 2.370 1.00 98.19 289 ALA A N 1
ATOM 2207 C CA . ALA A 1 289 ? -7.293 -16.299 1.580 1.00 98.19 289 ALA A CA 1
ATOM 2208 C C . ALA A 1 289 ? -5.958 -17.065 1.457 1.00 98.19 289 ALA A C 1
ATOM 2210 O O . ALA A 1 289 ? -5.959 -18.275 1.234 1.00 98.19 289 ALA A O 1
ATOM 2211 N N . ARG A 1 290 ? -4.810 -16.384 1.592 1.00 98.06 290 ARG A N 1
ATOM 2212 C CA . ARG A 1 290 ? -3.467 -16.991 1.501 1.00 98.06 290 ARG A CA 1
ATOM 2213 C C . ARG A 1 290 ? -2.886 -17.396 2.853 1.00 98.06 290 ARG A C 1
ATOM 2215 O O . ARG A 1 290 ? -2.132 -18.363 2.906 1.00 98.06 290 ARG A O 1
ATOM 2222 N N . LEU A 1 291 ? -3.185 -16.646 3.912 1.00 97.56 291 LEU A N 1
ATOM 2223 C CA . LEU A 1 291 ? -2.627 -16.854 5.252 1.00 97.56 291 LEU A CA 1
ATOM 2224 C C . LEU A 1 291 ? -3.585 -17.585 6.206 1.00 97.56 291 LEU A C 1
ATOM 2226 O O . LEU A 1 291 ? -3.138 -18.126 7.214 1.00 97.56 291 LEU A O 1
ATOM 2230 N N . GLY A 1 292 ? -4.885 -17.635 5.910 1.00 96.50 292 GLY A N 1
ATOM 2231 C CA . GLY A 1 292 ? -5.879 -18.257 6.783 1.00 96.50 292 GLY A CA 1
ATOM 2232 C C . GLY A 1 292 ? -5.866 -17.634 8.180 1.00 96.50 292 GLY A C 1
ATOM 2233 O O . GLY A 1 292 ? -5.966 -16.417 8.321 1.00 96.50 292 GLY A O 1
ATOM 2234 N N . ALA A 1 293 ? -5.694 -18.468 9.210 1.00 95.00 293 ALA A N 1
ATOM 2235 C CA . ALA A 1 293 ? -5.653 -18.035 10.610 1.00 95.00 293 ALA A CA 1
ATOM 2236 C C . ALA A 1 293 ? -4.460 -17.113 10.949 1.00 95.00 293 ALA A C 1
ATOM 2238 O O . ALA A 1 293 ? -4.488 -16.420 11.963 1.00 95.00 293 ALA A O 1
ATOM 2239 N N . ASP A 1 294 ? -3.422 -17.062 10.104 1.00 97.31 294 ASP A N 1
ATOM 2240 C CA . ASP A 1 294 ? -2.276 -16.162 10.288 1.00 97.31 294 ASP A CA 1
ATOM 2241 C C . ASP A 1 294 ? -2.547 -14.714 9.842 1.00 97.31 294 ASP A C 1
ATOM 2243 O O . ASP A 1 294 ? -1.668 -13.857 9.974 1.00 97.31 294 ASP A O 1
ATOM 2247 N N . TYR A 1 295 ? -3.742 -14.425 9.330 1.00 98.44 295 TYR A N 1
ATOM 2248 C CA . TYR A 1 295 ? -4.246 -13.077 9.094 1.00 98.44 295 TYR A CA 1
ATOM 2249 C C . TYR A 1 295 ? -5.338 -12.773 10.117 1.00 98.44 295 TYR A C 1
ATOM 2251 O O . TYR A 1 295 ? -6.319 -13.512 10.170 1.00 98.44 295 TYR A O 1
ATOM 2259 N N . ALA A 1 296 ? -5.185 -11.699 10.897 1.00 98.00 296 ALA A N 1
ATOM 2260 C CA . ALA A 1 296 ? -6.244 -11.196 11.768 1.00 98.00 296 ALA A CA 1
ATOM 2261 C C . ALA A 1 296 ? -6.589 -9.747 11.420 1.00 98.00 296 ALA A C 1
ATOM 2263 O O . ALA A 1 296 ? -5.691 -8.913 11.305 1.00 98.00 296 ALA A O 1
ATOM 2264 N N . PHE A 1 297 ? -7.880 -9.456 11.301 1.00 98.31 297 PHE A N 1
ATOM 2265 C CA . PHE A 1 297 ? -8.419 -8.133 11.015 1.00 98.31 297 PHE A CA 1
ATOM 2266 C C . PHE A 1 297 ? -9.144 -7.586 12.243 1.00 98.31 297 PHE A C 1
ATOM 2268 O O . PHE A 1 297 ? -10.053 -8.221 12.773 1.00 98.31 297 PHE A O 1
ATOM 2275 N N . VAL A 1 298 ? -8.744 -6.404 12.693 1.00 98.19 298 VAL A N 1
ATOM 2276 C CA . VAL A 1 298 ? -9.411 -5.641 13.742 1.00 98.19 298 VAL A CA 1
ATOM 2277 C C . VAL A 1 298 ? -10.013 -4.410 13.085 1.00 98.19 298 VAL A C 1
ATOM 2279 O O . VAL A 1 298 ? -9.282 -3.513 12.667 1.00 98.19 298 VAL A O 1
ATOM 2282 N N . ALA A 1 299 ? -11.338 -4.387 12.967 1.00 98.06 299 ALA A N 1
ATOM 2283 C CA . ALA A 1 299 ? -12.042 -3.234 12.422 1.00 98.06 299 ALA A CA 1
ATOM 2284 C C . ALA A 1 299 ? -12.008 -2.082 13.431 1.00 98.06 299 ALA A C 1
ATOM 2286 O O . ALA A 1 299 ? -11.953 -2.329 14.639 1.00 98.06 299 ALA A O 1
ATOM 2287 N N . THR A 1 300 ? -12.110 -0.843 12.955 1.00 98.38 300 THR A N 1
ATOM 2288 C CA . THR A 1 300 ? -12.360 0.306 13.836 1.00 98.38 300 THR A CA 1
ATOM 2289 C C . THR A 1 300 ? -13.683 0.970 13.486 1.00 98.38 300 THR A C 1
ATOM 2291 O O . THR A 1 300 ? -13.950 1.252 12.320 1.00 98.38 300 THR A O 1
ATOM 2294 N N . GLY A 1 301 ? -14.516 1.218 14.494 1.00 97.62 301 GLY A N 1
ATOM 2295 C CA . GLY A 1 301 ? -15.737 2.017 14.403 1.00 97.62 301 GLY A CA 1
ATOM 2296 C C . GLY A 1 301 ? -15.616 3.307 15.207 1.00 97.62 301 GLY A C 1
ATOM 2297 O O . GLY A 1 301 ? -14.840 3.380 16.160 1.00 97.62 301 GLY A O 1
ATOM 2298 N N . VAL A 1 302 ? -16.404 4.314 14.834 1.00 97.88 302 VAL A N 1
ATOM 2299 C CA . VAL A 1 302 ? -16.401 5.629 15.486 1.00 97.88 302 VAL A CA 1
ATOM 2300 C C . VAL A 1 302 ? -17.821 6.055 15.847 1.00 97.88 302 VAL A C 1
ATOM 2302 O O . VAL A 1 302 ? -18.750 5.880 15.059 1.00 97.88 302 VAL A O 1
ATOM 2305 N N . GLY A 1 303 ? -18.003 6.639 17.030 1.00 97.38 303 GLY A N 1
ATOM 2306 C CA . GLY A 1 303 ? -19.279 7.208 17.455 1.00 97.38 303 GLY A CA 1
ATOM 2307 C C . GLY A 1 303 ? -19.570 8.545 16.779 1.00 97.38 303 GLY A C 1
ATOM 2308 O O . GLY A 1 303 ? -20.508 8.633 15.983 1.00 97.38 303 GLY A O 1
ATOM 2309 N N . THR A 1 304 ? -18.774 9.578 17.050 1.00 97.25 304 THR A N 1
ATOM 2310 C CA . THR A 1 304 ? -18.949 10.910 16.443 1.00 97.25 304 THR A CA 1
ATOM 2311 C C . THR A 1 304 ? -17.692 11.409 15.743 1.00 97.25 304 THR A C 1
ATOM 2313 O O . THR A 1 304 ? -16.584 11.054 16.122 1.00 97.25 304 THR A O 1
ATOM 2316 N N . ILE A 1 305 ? -17.883 12.243 14.718 1.00 96.75 305 ILE A N 1
ATOM 2317 C CA . ILE A 1 305 ? -16.826 13.006 14.039 1.00 96.75 305 ILE A CA 1
ATOM 2318 C C . ILE A 1 305 ? -17.325 14.442 13.954 1.00 96.75 305 ILE A C 1
ATOM 2320 O O . ILE A 1 305 ? -17.935 14.871 12.963 1.00 96.75 305 ILE A O 1
ATOM 2324 N N . ARG A 1 306 ? -17.169 15.179 15.057 1.00 93.81 306 ARG A N 1
ATOM 2325 C CA . ARG A 1 306 ? -17.935 16.420 15.276 1.00 93.81 306 ARG A CA 1
ATOM 2326 C C . ARG A 1 306 ? -17.614 17.486 14.237 1.00 93.81 306 ARG A C 1
ATOM 2328 O O . ARG A 1 306 ? -18.521 18.162 13.755 1.00 93.81 306 ARG A O 1
ATOM 2335 N N . ARG A 1 307 ? -16.345 17.589 13.833 1.00 94.06 307 ARG A N 1
ATOM 2336 C CA . ARG A 1 307 ? -15.890 18.556 12.819 1.00 94.06 307 ARG A CA 1
ATOM 2337 C C . ARG A 1 307 ? -16.499 18.344 11.428 1.00 94.06 307 ARG A C 1
ATOM 2339 O O . ARG A 1 307 ? -16.569 19.292 10.653 1.00 94.06 307 ARG A O 1
ATOM 2346 N N . HIS A 1 308 ? -16.961 17.130 11.129 1.00 94.75 308 HIS A N 1
ATOM 2347 C CA . HIS A 1 308 ? -17.587 16.767 9.856 1.00 94.75 308 HIS A CA 1
ATOM 2348 C C . HIS A 1 308 ? -19.110 16.589 9.977 1.00 94.75 308 HIS A C 1
ATOM 2350 O O . HIS A 1 308 ? -19.757 16.106 9.053 1.00 94.75 308 HIS A O 1
ATOM 2356 N N . GLY A 1 309 ? -19.707 16.991 11.107 1.00 95.25 309 GLY A N 1
ATOM 2357 C CA . GLY A 1 309 ? -21.155 16.917 11.323 1.00 95.25 309 GLY A CA 1
ATOM 2358 C C . GLY A 1 309 ? -21.693 15.499 11.537 1.00 95.25 309 GLY A C 1
ATOM 2359 O O . GLY A 1 309 ? -22.907 15.297 11.523 1.00 95.25 309 GLY A O 1
ATOM 2360 N N . VAL A 1 310 ? -20.821 14.513 11.763 1.00 97.12 310 VAL A N 1
ATOM 2361 C CA . VAL A 1 310 ? -21.222 13.147 12.114 1.00 97.12 310 VAL A CA 1
ATOM 2362 C C . VAL A 1 310 ? -21.562 13.123 13.606 1.00 97.12 310 VAL A C 1
ATOM 2364 O O . VAL A 1 310 ? -20.680 13.050 14.461 1.00 97.12 310 VAL A O 1
ATOM 2367 N N . GLY A 1 311 ? -22.852 13.257 13.917 1.00 96.19 311 GLY A N 1
ATOM 2368 C CA . GLY A 1 311 ? -23.368 13.303 15.289 1.00 96.19 311 GLY A CA 1
ATOM 2369 C C . GLY A 1 311 ? -23.487 11.932 15.958 1.00 96.19 311 GLY A C 1
ATOM 2370 O O . GLY A 1 311 ? -22.999 10.932 15.442 1.00 96.19 311 GLY A O 1
ATOM 2371 N N . THR A 1 312 ? -24.161 11.883 17.110 1.00 96.81 312 THR A N 1
ATOM 2372 C CA . THR A 1 312 ? -24.417 10.644 17.865 1.00 96.81 312 THR A CA 1
ATOM 2373 C C . THR A 1 312 ? -25.044 9.559 16.975 1.00 96.81 312 THR A C 1
ATOM 2375 O O . THR A 1 312 ? -26.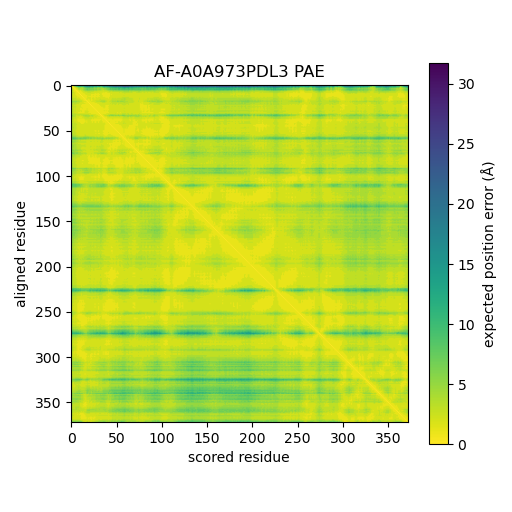001 9.859 16.252 1.00 96.81 312 THR A O 1
ATOM 2378 N N . PRO A 1 313 ? -24.526 8.316 16.996 1.00 97.19 313 PRO A N 1
ATOM 2379 C CA . PRO A 1 313 ? -25.080 7.231 16.194 1.00 97.19 313 PRO A CA 1
ATOM 2380 C C . PRO A 1 313 ? -26.513 6.884 16.640 1.00 97.19 313 PRO A C 1
ATOM 2382 O O . PRO A 1 313 ? -26.812 6.952 17.835 1.00 97.19 313 PRO A O 1
ATOM 2385 N N . PRO A 1 314 ? -27.416 6.511 15.715 1.00 96.50 314 PRO A N 1
ATOM 2386 C CA . PRO A 1 314 ? -28.767 6.098 16.082 1.00 96.50 314 PRO A CA 1
ATOM 2387 C C . PRO A 1 314 ? -28.754 4.817 16.945 1.00 96.50 314 PRO A C 1
ATOM 2389 O O . PRO A 1 314 ? -27.989 3.906 16.637 1.00 96.50 314 PRO A O 1
ATOM 2392 N N . PRO A 1 315 ? -29.631 4.673 17.962 1.00 94.31 315 PRO A N 1
ATOM 2393 C CA . PRO A 1 315 ? -29.639 3.498 18.851 1.00 94.31 315 PRO A CA 1
ATOM 2394 C C . PRO A 1 315 ? -29.874 2.145 18.157 1.00 94.31 315 PRO A C 1
ATOM 2396 O O . PRO A 1 315 ? -29.529 1.107 18.707 1.00 94.31 315 PRO A O 1
ATOM 2399 N N . GLY A 1 316 ? -30.468 2.147 16.958 1.00 95.38 316 GLY A N 1
ATOM 2400 C CA . GLY A 1 316 ? -30.713 0.944 16.152 1.00 95.38 316 GLY A CA 1
ATOM 2401 C C . GLY A 1 316 ? -29.530 0.489 15.289 1.00 95.38 316 GLY A C 1
ATOM 2402 O O . GLY A 1 316 ? -29.699 -0.427 14.488 1.00 95.38 316 GLY A O 1
ATOM 2403 N N . THR A 1 317 ? -28.359 1.124 15.404 1.00 97.31 317 THR A N 1
ATOM 2404 C CA . THR A 1 317 ? -27.144 0.737 14.668 1.00 97.31 317 THR A CA 1
ATOM 2405 C C . THR A 1 317 ? -26.111 0.109 15.595 1.00 97.31 317 THR A C 1
ATOM 2407 O O . THR A 1 317 ? -26.168 0.256 16.819 1.00 97.31 317 THR A O 1
ATOM 2410 N N . LEU A 1 318 ? -25.117 -0.561 15.009 1.00 96.62 318 LEU A N 1
ATOM 2411 C CA . LEU A 1 318 ? -24.012 -1.142 15.767 1.00 96.62 318 LEU A CA 1
ATOM 2412 C C . LEU A 1 318 ? -23.233 -0.087 16.567 1.00 96.62 318 LEU A C 1
ATOM 2414 O O . LEU A 1 318 ? -22.961 -0.286 17.749 1.00 96.62 318 LEU A O 1
ATOM 2418 N N . GLU A 1 319 ? -22.906 1.053 15.962 1.00 97.38 319 GLU A N 1
ATOM 2419 C CA . GLU A 1 319 ? -22.252 2.155 16.671 1.00 97.38 319 GLU A CA 1
ATOM 2420 C C . GLU A 1 319 ? -23.138 2.734 17.774 1.00 97.38 319 GLU A C 1
ATOM 2422 O O . GLU A 1 319 ? -22.607 3.150 18.798 1.00 97.38 319 GLU A O 1
ATOM 2427 N N . GLY A 1 320 ? -24.466 2.729 17.603 1.00 96.81 320 GLY A N 1
ATOM 2428 C CA . GLY A 1 320 ? -25.428 3.124 18.634 1.00 96.81 320 GLY A CA 1
ATOM 2429 C C . GLY A 1 320 ? -25.259 2.306 19.909 1.00 96.81 320 GLY A C 1
ATOM 2430 O O . GLY A 1 320 ? -25.037 2.874 20.977 1.00 96.81 320 GLY A O 1
ATOM 2431 N N . LEU A 1 321 ? -25.257 0.975 19.775 1.00 95.00 321 LEU A N 1
ATOM 2432 C CA . LEU A 1 321 ? -25.040 0.050 20.894 1.00 95.00 321 LEU A CA 1
ATOM 2433 C C . LEU A 1 321 ? -23.689 0.266 21.593 1.00 95.00 321 LEU A C 1
ATOM 2435 O O . LEU A 1 321 ? -23.582 0.154 22.814 1.00 95.00 321 LEU A O 1
ATOM 2439 N N . LEU A 1 322 ? -22.636 0.546 20.823 1.00 95.94 322 LEU A N 1
ATOM 2440 C CA . LEU A 1 322 ? -21.286 0.744 21.356 1.00 95.94 322 LEU A CA 1
ATOM 2441 C C . LEU A 1 322 ? -21.121 2.109 22.040 1.00 95.94 322 LEU A C 1
ATOM 2443 O O . LEU A 1 322 ? -20.381 2.223 23.019 1.00 95.94 322 LEU A O 1
ATOM 2447 N N . TYR A 1 323 ? -21.838 3.128 21.564 1.00 96.56 323 TYR A N 1
ATOM 2448 C CA . TYR A 1 323 ? -21.777 4.502 22.065 1.00 96.56 323 TYR A CA 1
ATOM 2449 C C . TYR A 1 323 ? -22.457 4.704 23.429 1.00 96.56 323 TYR A C 1
ATOM 2451 O O . TYR A 1 323 ? -22.148 5.667 24.141 1.00 96.56 323 TYR A O 1
ATOM 2459 N N . GLU A 1 324 ? -23.368 3.808 23.819 1.00 93.25 324 GLU A N 1
ATOM 2460 C CA . GLU A 1 324 ? -24.002 3.823 25.147 1.00 93.25 324 GLU A CA 1
ATOM 2461 C C . GLU A 1 324 ? -23.007 3.547 26.282 1.00 93.25 324 GLU A C 1
ATOM 2463 O O . GLU A 1 324 ? -23.208 3.985 27.418 1.00 93.25 324 GLU A O 1
ATOM 2468 N N . ARG A 1 325 ? -21.912 2.846 25.981 1.00 91.62 325 ARG A N 1
ATOM 2469 C CA . ARG A 1 325 ? -20.868 2.519 26.952 1.00 91.62 325 ARG A CA 1
ATOM 2470 C C . ARG A 1 325 ? -20.002 3.755 27.259 1.00 91.62 325 ARG A C 1
ATOM 2472 O O . ARG A 1 325 ? -19.802 4.599 26.383 1.00 91.62 325 ARG A O 1
ATOM 2479 N N . PRO A 1 326 ? -19.534 3.926 28.510 1.00 89.50 326 PRO A N 1
ATOM 2480 C CA . PRO A 1 326 ? -18.896 5.166 28.944 1.00 89.50 326 PRO A CA 1
ATOM 2481 C C . PRO A 1 326 ? -17.465 5.367 28.427 1.00 89.50 326 PRO A C 1
ATOM 2483 O O . PRO A 1 326 ? -16.993 6.499 28.457 1.00 89.50 326 PRO A O 1
ATOM 2486 N N . GLU A 1 327 ? -16.774 4.313 27.996 1.00 93.88 327 GLU A N 1
ATOM 2487 C CA . GLU A 1 327 ? -15.354 4.357 27.648 1.00 93.88 327 GLU A CA 1
ATOM 2488 C C . GLU A 1 327 ? -15.091 5.050 26.302 1.00 93.88 327 GLU A C 1
ATOM 2490 O O . GLU A 1 327 ? -15.770 4.778 25.307 1.00 93.88 327 GLU A O 1
ATOM 2495 N N . ASP A 1 328 ? -14.050 5.890 26.269 1.00 94.00 328 ASP A N 1
ATOM 2496 C CA . ASP A 1 328 ? -13.641 6.642 25.075 1.00 94.00 328 ASP A CA 1
ATOM 2497 C C . ASP A 1 328 ? -13.062 5.740 23.979 1.00 94.00 328 ASP A C 1
ATOM 2499 O O . ASP A 1 328 ? -13.332 5.944 22.798 1.00 94.00 328 ASP A O 1
ATOM 2503 N N . VAL A 1 329 ? -12.298 4.716 24.369 1.00 96.12 329 VAL A N 1
ATOM 2504 C CA . VAL A 1 329 ? -11.774 3.684 23.467 1.00 96.12 329 VAL A CA 1
ATOM 2505 C C . VAL A 1 329 ? -12.103 2.316 24.044 1.00 96.12 329 VAL A C 1
ATOM 2507 O O . VAL A 1 329 ? -11.776 2.008 25.190 1.00 96.12 329 VAL A O 1
ATOM 2510 N N . GLN A 1 330 ? -12.742 1.477 23.236 1.00 95.06 330 GLN A N 1
ATOM 2511 C CA . GLN A 1 330 ? -13.188 0.145 23.623 1.00 95.06 330 GLN A CA 1
ATOM 2512 C C . GLN A 1 330 ? -12.583 -0.906 22.704 1.00 95.06 330 GLN A C 1
ATOM 2514 O O . GLN A 1 330 ? -12.634 -0.773 21.485 1.00 95.06 330 GLN A O 1
ATOM 2519 N N . VAL A 1 331 ? -12.080 -1.994 23.287 1.00 95.25 331 VAL A N 1
ATOM 2520 C CA . VAL A 1 331 ? -11.728 -3.210 22.545 1.00 95.25 331 VAL A CA 1
ATOM 2521 C C . VAL A 1 331 ? -12.842 -4.225 22.750 1.00 95.25 331 VAL A C 1
ATOM 2523 O O . VAL A 1 331 ? -13.111 -4.652 23.874 1.00 95.25 331 VAL A O 1
ATOM 2526 N N . VAL A 1 332 ? -13.489 -4.612 21.659 1.00 94.75 332 VAL A N 1
ATOM 2527 C CA . VAL A 1 332 ? -14.695 -5.432 21.652 1.00 94.75 332 VAL A CA 1
ATOM 2528 C C . VAL A 1 332 ? -14.424 -6.748 20.935 1.00 94.75 332 VAL A C 1
ATOM 2530 O O . VAL A 1 332 ? -13.872 -6.792 19.836 1.00 94.75 332 VAL A O 1
ATOM 2533 N N . ASP A 1 333 ? -14.840 -7.841 21.567 1.00 94.44 333 ASP A N 1
ATOM 2534 C CA . ASP A 1 333 ? -14.894 -9.144 20.919 1.00 94.44 333 ASP A CA 1
ATOM 2535 C C . ASP A 1 333 ? -16.176 -9.246 20.103 1.00 94.44 333 ASP A C 1
ATOM 2537 O O . ASP A 1 333 ? -17.277 -9.291 20.661 1.00 94.44 333 ASP A O 1
ATOM 2541 N N . VAL A 1 334 ? -16.024 -9.292 18.782 1.00 92.75 334 VAL A N 1
ATOM 2542 C CA . VAL A 1 334 ? -17.154 -9.283 17.850 1.00 92.75 334 VAL A CA 1
ATOM 2543 C C . VAL A 1 334 ? -18.080 -10.484 18.033 1.00 92.75 334 VAL A C 1
ATOM 2545 O O . VAL A 1 334 ? -19.266 -10.384 17.746 1.00 92.75 334 VAL A O 1
ATOM 2548 N N . ARG A 1 335 ? -17.591 -11.594 18.604 1.00 90.94 335 ARG A N 1
ATOM 2549 C CA . ARG A 1 335 ? -18.396 -12.796 18.891 1.00 90.94 335 ARG A CA 1
ATOM 2550 C C . ARG A 1 335 ? -19.419 -12.574 20.004 1.00 90.94 335 ARG A C 1
ATOM 2552 O O . ARG A 1 335 ? -20.304 -13.401 20.193 1.00 90.94 335 ARG A O 1
ATOM 2559 N N . THR A 1 336 ? -19.258 -11.501 20.777 1.00 91.31 336 THR A N 1
ATOM 2560 C CA . THR A 1 336 ? -20.157 -11.128 21.877 1.00 91.31 336 THR A CA 1
ATOM 2561 C C . THR A 1 336 ? -21.208 -10.100 21.460 1.00 91.31 336 THR A C 1
ATOM 2563 O O . THR A 1 336 ? -22.063 -9.752 22.272 1.00 91.31 336 THR A O 1
ATOM 2566 N N . LEU A 1 337 ? -21.144 -9.601 20.221 1.00 91.94 337 LEU A N 1
ATOM 2567 C CA . LEU A 1 337 ? -22.094 -8.632 19.690 1.00 91.94 337 LEU A CA 1
ATOM 2568 C C . LEU A 1 337 ? -23.349 -9.343 19.183 1.00 91.94 337 LEU A C 1
ATOM 2570 O O . LEU A 1 337 ? -23.258 -10.275 18.387 1.00 91.94 337 LEU A O 1
ATOM 2574 N N . ASP A 1 338 ? -24.514 -8.867 19.617 1.00 92.00 338 ASP A N 1
ATOM 2575 C CA . ASP A 1 338 ? -25.788 -9.218 18.997 1.00 92.00 338 ASP A CA 1
ATOM 2576 C C . ASP A 1 338 ? -26.099 -8.191 17.908 1.00 92.00 338 ASP A C 1
ATOM 2578 O O . ASP A 1 338 ? -26.407 -7.036 18.201 1.00 92.00 338 ASP A O 1
ATOM 2582 N N . THR A 1 339 ? -25.946 -8.596 16.647 1.00 93.94 339 THR A N 1
ATOM 2583 C CA . THR A 1 339 ? -26.215 -7.740 15.485 1.00 93.94 339 THR A CA 1
ATOM 2584 C C . THR A 1 339 ? -27.605 -7.954 14.893 1.00 93.94 339 THR A C 1
ATOM 2586 O O . THR A 1 339 ? -27.960 -7.310 13.903 1.00 93.94 339 THR A O 1
ATOM 2589 N N . ALA A 1 340 ? -28.415 -8.846 15.474 1.00 93.31 340 ALA A N 1
ATOM 2590 C CA . ALA A 1 340 ? -29.728 -9.167 14.941 1.00 93.31 340 ALA A CA 1
ATOM 2591 C C . ALA A 1 340 ? -30.660 -7.947 14.993 1.00 93.31 340 ALA A C 1
ATOM 2593 O O . ALA A 1 340 ? -30.917 -7.375 16.049 1.00 93.31 340 ALA A O 1
ATOM 2594 N N . GLY A 1 341 ? -31.200 -7.566 13.834 1.00 92.88 341 GLY A N 1
ATOM 2595 C CA . GLY A 1 341 ? -32.132 -6.441 13.718 1.00 92.88 341 GLY A CA 1
ATOM 2596 C C . GLY A 1 341 ? -31.482 -5.056 13.733 1.00 92.88 341 GLY A C 1
ATOM 2597 O O . GLY A 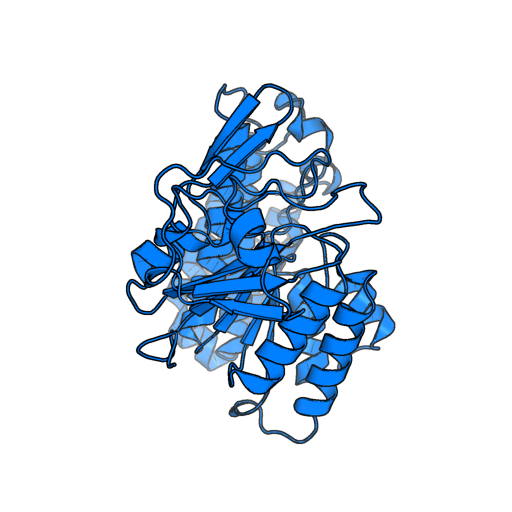1 341 ? -32.216 -4.072 13.715 1.00 92.88 341 GLY A O 1
ATOM 2598 N N . LEU A 1 342 ? -30.146 -4.965 13.739 1.00 96.31 342 LEU A N 1
ATOM 2599 C CA . LEU A 1 342 ? -29.450 -3.689 13.581 1.00 96.31 342 LEU A CA 1
ATOM 2600 C C . LEU A 1 342 ? -29.429 -3.244 12.121 1.00 96.31 342 LEU A C 1
ATOM 2602 O O . LEU A 1 342 ? -29.236 -4.048 11.208 1.00 96.31 342 LEU A O 1
ATOM 2606 N N . GLU A 1 343 ? -29.571 -1.940 11.918 1.00 95.88 343 GLU A N 1
ATOM 2607 C CA . GLU A 1 343 ? -29.437 -1.303 10.613 1.00 95.88 343 GLU A CA 1
ATOM 2608 C C . GLU A 1 343 ? -28.013 -0.771 10.415 1.00 95.88 343 GLU A C 1
ATOM 2610 O O . GLU A 1 343 ? -27.342 -0.351 11.366 1.00 95.88 343 GLU A O 1
ATOM 2615 N N . ALA A 1 344 ? -27.548 -0.764 9.164 1.00 94.06 344 ALA A N 1
ATOM 2616 C CA . ALA A 1 344 ? -26.310 -0.083 8.813 1.00 94.06 344 ALA A CA 1
ATOM 2617 C C . ALA A 1 344 ? -26.481 1.425 9.039 1.00 94.06 344 ALA A C 1
ATOM 2619 O O . ALA A 1 344 ? -27.445 2.041 8.574 1.00 94.06 344 ALA A O 1
ATOM 2620 N N . ARG A 1 345 ? -25.535 2.036 9.755 1.00 95.25 345 ARG A N 1
ATOM 2621 C CA . ARG A 1 345 ? -25.538 3.482 9.962 1.00 95.25 345 ARG A CA 1
ATOM 2622 C C . ARG A 1 345 ? -25.307 4.190 8.628 1.00 95.25 345 ARG A C 1
ATOM 2624 O O . ARG A 1 345 ? -24.420 3.826 7.865 1.00 95.25 345 ARG A O 1
ATOM 2631 N N . VAL A 1 346 ? -26.059 5.261 8.386 1.00 93.19 346 VAL A N 1
ATOM 2632 C CA . VAL A 1 346 ? -25.827 6.167 7.255 1.00 93.19 346 VAL A CA 1
ATOM 2633 C C . VAL A 1 346 ? -25.081 7.399 7.756 1.00 93.19 346 VAL A C 1
ATOM 2635 O O . VAL A 1 346 ? -25.549 8.093 8.662 1.00 93.19 346 VAL A O 1
ATOM 2638 N N . SER A 1 347 ? -23.908 7.666 7.184 1.00 93.25 347 SER A N 1
ATOM 2639 C CA . SER A 1 347 ? -23.124 8.864 7.489 1.00 93.25 347 SER A CA 1
ATOM 2640 C C . SER A 1 347 ? -23.597 10.056 6.642 1.00 93.25 347 SER A C 1
ATOM 2642 O O . SER A 1 347 ? -23.783 9.898 5.435 1.00 93.25 347 SER A O 1
ATOM 2644 N N . PRO A 1 348 ? -23.748 11.265 7.219 1.00 92.94 348 PRO A N 1
ATOM 2645 C CA . PRO A 1 348 ? -23.983 12.486 6.445 1.00 92.94 348 PRO A CA 1
ATOM 2646 C C . PRO A 1 348 ? -22.726 12.984 5.708 1.00 92.94 348 PRO A C 1
ATOM 2648 O O . PRO A 1 348 ? -22.822 13.885 4.876 1.00 92.94 348 PRO A O 1
ATOM 2651 N N . TRP A 1 349 ? -21.549 12.432 6.016 1.00 94.62 349 TRP A N 1
ATOM 2652 C CA . TRP A 1 349 ? -20.272 12.807 5.418 1.00 94.62 349 TRP A CA 1
ATOM 2653 C C . TRP A 1 349 ? -19.639 11.613 4.700 1.00 94.62 349 TRP A C 1
ATOM 2655 O O . TRP A 1 349 ? -19.449 10.555 5.297 1.00 94.62 349 TRP A O 1
ATOM 2665 N N . PHE A 1 350 ? -19.289 11.806 3.426 1.00 89.12 350 PHE A N 1
ATOM 2666 C CA . PHE A 1 350 ? -18.784 10.748 2.543 1.00 89.12 350 PHE A CA 1
ATOM 2667 C C . PHE A 1 350 ? -17.434 10.152 2.978 1.00 89.12 350 PHE A C 1
ATOM 2669 O O . PHE A 1 350 ? -17.108 9.049 2.555 1.00 89.12 350 PHE A O 1
ATOM 2676 N N . GLY A 1 351 ? -16.649 10.878 3.785 1.00 92.00 351 GLY A N 1
ATOM 2677 C CA . GLY A 1 351 ? -15.334 10.428 4.254 1.00 92.00 351 GLY A CA 1
ATOM 2678 C C . GLY A 1 351 ? -15.383 9.415 5.399 1.00 92.00 351 GLY A C 1
ATOM 2679 O O . GLY A 1 351 ? -14.364 8.812 5.709 1.00 92.00 351 GLY A O 1
ATOM 2680 N N . TYR A 1 352 ? -16.559 9.200 5.999 1.00 95.81 352 TYR A N 1
ATOM 2681 C CA . TYR A 1 352 ? -16.768 8.192 7.034 1.00 95.81 352 TYR A CA 1
ATOM 2682 C C . TYR A 1 352 ? -17.610 7.041 6.497 1.00 95.81 352 TYR A C 1
ATOM 2684 O O . TYR A 1 352 ? -18.754 7.242 6.079 1.00 95.81 352 TYR A O 1
ATOM 2692 N N . ILE A 1 353 ? -17.046 5.836 6.562 1.00 95.31 353 ILE A N 1
ATOM 2693 C CA . ILE A 1 353 ? -17.704 4.580 6.207 1.00 95.31 353 ILE A CA 1
ATOM 2694 C C . ILE A 1 353 ? -18.023 3.828 7.509 1.00 95.31 353 ILE A C 1
ATOM 2696 O O . ILE A 1 353 ? -17.113 3.294 8.153 1.00 95.31 353 ILE A O 1
ATOM 2700 N N . PRO A 1 354 ? -19.301 3.801 7.934 1.00 95.62 354 PRO A N 1
ATOM 2701 C CA . PRO A 1 354 ? -19.713 3.089 9.138 1.00 95.62 354 PRO A CA 1
ATOM 2702 C C . PRO A 1 354 ? -19.546 1.573 9.011 1.00 95.62 354 PRO A C 1
ATOM 2704 O O . PRO A 1 354 ? -19.419 1.030 7.913 1.00 95.62 354 PRO A O 1
ATOM 2707 N N . LEU A 1 355 ? -19.567 0.881 10.147 1.00 95.88 355 LEU A N 1
ATOM 2708 C CA . LEU A 1 355 ? -19.515 -0.574 10.176 1.00 95.88 355 LEU A CA 1
ATOM 2709 C C . LEU A 1 355 ? -20.826 -1.152 9.642 1.00 95.88 355 LEU A C 1
ATOM 2711 O O . LEU A 1 355 ? -21.913 -0.704 10.008 1.00 95.88 355 LEU A O 1
ATOM 2715 N N . ASP A 1 356 ? -20.723 -2.203 8.833 1.00 94.12 356 ASP A N 1
ATOM 2716 C CA . ASP A 1 356 ? -21.879 -2.990 8.414 1.00 94.12 356 ASP A CA 1
ATOM 2717 C C . ASP A 1 356 ? -22.160 -4.091 9.460 1.00 94.12 356 ASP A C 1
ATOM 2719 O O . ASP A 1 356 ? -21.325 -4.989 9.644 1.00 94.12 356 ASP A O 1
ATOM 2723 N N . PRO A 1 357 ? -23.323 -4.074 10.149 1.00 94.31 357 PRO A N 1
ATOM 2724 C CA . PRO A 1 357 ? -23.696 -5.119 11.102 1.00 94.31 357 PRO A CA 1
ATOM 2725 C C . PRO A 1 357 ? -23.713 -6.529 10.495 1.00 94.31 357 PRO A C 1
ATOM 2727 O O . PRO A 1 357 ? -23.511 -7.505 11.222 1.00 94.31 357 PRO A O 1
ATOM 2730 N N . ALA A 1 358 ? -23.926 -6.653 9.180 1.00 92.94 358 ALA A N 1
ATOM 2731 C CA . ALA A 1 358 ? -23.898 -7.930 8.472 1.00 92.94 358 ALA A CA 1
ATOM 2732 C C . ALA A 1 358 ? -22.470 -8.448 8.220 1.00 92.94 358 ALA A C 1
ATOM 2734 O O . ALA A 1 358 ? -22.291 -9.655 8.062 1.00 92.94 358 ALA A O 1
ATOM 2735 N N . GLN A 1 359 ? -21.461 -7.569 8.210 1.00 92.12 359 GLN A N 1
ATOM 2736 C CA . GLN A 1 359 ? -20.063 -7.911 7.901 1.00 92.12 359 GLN A CA 1
ATOM 2737 C C . GLN A 1 359 ? -19.141 -7.884 9.127 1.00 92.12 359 GLN A C 1
ATOM 2739 O O . GLN A 1 359 ? -18.063 -8.472 9.097 1.00 92.12 359 GLN A O 1
ATOM 2744 N N . VAL A 1 360 ? -19.543 -7.267 10.248 1.00 93.75 360 VAL A N 1
ATOM 2745 C CA . VAL A 1 360 ? -18.681 -7.155 11.446 1.00 93.75 360 VAL A CA 1
ATOM 2746 C C . VAL A 1 360 ? -18.223 -8.516 11.995 1.00 93.75 360 VAL A C 1
ATOM 2748 O O . VAL A 1 360 ? -17.143 -8.622 12.575 1.00 93.75 360 VAL A O 1
ATOM 2751 N N . GLY A 1 361 ? -19.000 -9.581 11.762 1.00 92.31 361 GLY A N 1
ATOM 2752 C CA . GLY A 1 361 ? -18.628 -10.953 12.120 1.00 92.31 361 GLY A CA 1
ATOM 2753 C C . GLY A 1 361 ? -17.426 -11.509 11.342 1.00 92.31 361 GLY A C 1
ATOM 2754 O O . GLY A 1 361 ? -16.846 -12.508 11.762 1.00 92.31 361 GLY A O 1
ATOM 2755 N N . GLY A 1 362 ? -17.035 -10.873 10.232 1.00 92.44 362 GLY A N 1
ATOM 2756 C CA . GLY A 1 362 ? -15.842 -11.197 9.449 1.00 92.44 362 GLY A CA 1
ATOM 2757 C C . GLY A 1 362 ? -14.534 -10.645 10.032 1.00 92.44 362 GLY A C 1
ATOM 2758 O O . GLY A 1 362 ? -13.454 -11.015 9.555 1.00 92.44 362 GLY A O 1
ATOM 2759 N N . ALA A 1 363 ? -14.601 -9.782 11.052 1.00 96.50 363 ALA A N 1
ATOM 2760 C CA . ALA A 1 363 ? -13.443 -9.306 11.805 1.00 96.50 363 ALA A CA 1
ATOM 2761 C C . ALA A 1 363 ? -13.078 -10.265 12.955 1.00 96.50 363 ALA A C 1
ATOM 2763 O O . ALA A 1 363 ? -13.901 -11.026 13.449 1.00 96.50 363 ALA A O 1
ATOM 2764 N N . ASP A 1 364 ? -11.828 -10.226 13.408 1.00 96.75 364 ASP A N 1
ATOM 2765 C CA . ASP A 1 364 ? -11.343 -10.972 14.579 1.00 96.75 364 ASP A CA 1
ATOM 2766 C C . ASP A 1 364 ? -11.452 -10.153 15.875 1.00 96.75 364 ASP A C 1
ATOM 2768 O O . ASP A 1 364 ? -11.323 -10.678 16.982 1.00 96.75 364 ASP A O 1
ATOM 2772 N N . GLY A 1 365 ? -11.699 -8.853 15.740 1.00 96.44 365 GLY A N 1
ATOM 2773 C CA . GLY A 1 365 ? -12.014 -7.945 16.827 1.00 96.44 365 GLY A CA 1
ATOM 2774 C C . GLY A 1 365 ? -12.439 -6.583 16.312 1.00 96.44 365 GLY A C 1
ATOM 2775 O O . GLY A 1 365 ? -12.380 -6.301 15.116 1.00 96.44 365 GLY A O 1
ATOM 2776 N N . LEU A 1 366 ? -12.859 -5.739 17.242 1.00 97.12 366 LEU A N 1
ATOM 2777 C CA . LEU A 1 366 ? -13.318 -4.394 16.954 1.00 97.12 366 LEU A CA 1
ATOM 2778 C C . LEU A 1 366 ? -12.698 -3.420 17.954 1.00 97.12 366 LEU A C 1
ATOM 2780 O O . LEU A 1 366 ? -12.728 -3.667 19.160 1.00 97.12 366 LEU A O 1
ATOM 2784 N N . VAL A 1 367 ? -12.167 -2.307 17.461 1.00 97.69 367 VAL A N 1
ATOM 2785 C CA . VAL A 1 367 ? -11.910 -1.118 18.271 1.00 97.69 367 VAL A CA 1
ATOM 2786 C C . VAL A 1 367 ? -13.035 -0.123 18.024 1.00 97.69 367 VAL A C 1
ATOM 2788 O O . VAL A 1 367 ? -13.415 0.127 16.886 1.00 97.69 367 VAL A O 1
ATOM 2791 N N . PHE A 1 368 ? -13.598 0.439 19.084 1.00 97.94 368 PHE A N 1
ATOM 2792 C CA . PHE A 1 368 ? -14.578 1.511 18.979 1.00 97.94 368 PHE A CA 1
ATOM 2793 C C . PHE A 1 368 ? -14.036 2.761 19.656 1.00 97.94 368 PHE A C 1
ATOM 2795 O O . PHE A 1 368 ? -13.678 2.710 20.833 1.00 97.94 368 PHE A O 1
ATOM 2802 N N . VAL A 1 369 ? -13.977 3.861 18.910 1.00 98.12 369 VAL A N 1
ATOM 2803 C CA . VAL A 1 369 ? -13.596 5.181 19.418 1.00 98.12 369 VAL A CA 1
ATOM 2804 C C . VAL A 1 369 ? -14.855 6.024 19.534 1.00 98.12 369 VAL A C 1
ATOM 2806 O O . VAL A 1 369 ? -15.584 6.222 18.563 1.00 98.12 369 VAL A O 1
ATOM 2809 N N . ARG A 1 370 ? -15.153 6.497 20.739 1.00 97.00 370 ARG A N 1
ATOM 2810 C CA . ARG A 1 370 ? -16.427 7.148 21.028 1.00 97.00 370 ARG A CA 1
ATOM 2811 C C . ARG A 1 370 ? -16.583 8.458 20.267 1.00 97.00 370 ARG A C 1
ATOM 2813 O O . ARG A 1 370 ? -17.614 8.669 19.635 1.00 97.00 370 ARG A O 1
ATOM 2820 N N . ASP A 1 371 ? -15.564 9.303 20.309 1.00 95.75 371 ASP A N 1
ATOM 2821 C CA . ASP A 1 371 ? -15.603 10.652 19.761 1.00 95.75 371 ASP A CA 1
ATOM 2822 C C . ASP A 1 371 ? -14.275 11.016 19.092 1.00 95.75 371 ASP A C 1
ATOM 2824 O O . ASP A 1 371 ? -13.214 10.782 19.673 1.00 95.75 371 ASP A O 1
ATOM 2828 N N . LEU A 1 372 ? -14.371 11.627 17.906 1.00 93.56 372 LEU A N 1
ATOM 2829 C CA . LEU A 1 372 ? -13.281 12.263 17.161 1.00 93.56 372 LEU A CA 1
ATOM 2830 C C . LEU A 1 372 ? -13.479 13.781 17.032 1.00 93.56 372 LEU A C 1
ATOM 2832 O O . LEU A 1 372 ? -14.641 14.244 16.842 1.00 93.56 372 LEU A O 1
#

Foldseek 3Di:
DPLAPDAFLEEEEADQFPDDQVVLLVVLVCVVPVQDQEEEEQFAQVLLVLLQCCLQPVPDDLLVNLVRNGDPCLSVHPSSSVSSVVQNVLNPPDDPVNHHGYGYLWACDDPQWFWQLLVLLLLLVVLCVVFDDPVLQPDDNVLLPVLSDDRCQCGVSCLQVPLQSFPLPPPSLVVQLVNLVSSLVSLVVCVVRSCVVPNPVSSLVSVLSSLNSNLRSVLSNLSNDPDPCSVLVNQQSRQVSSLVSSVSVSVVGRYYYYYHCQQQFLDWRWDCDPPDIHTYGHSNNSNCVVRPSSRAYEYEAEQAEVVQPRHGWDCLAPSNVVLVDPDQKDKFNLVPDDLPRGDFTDGPGRSGHGDDSVRSVRHSIYMYGYYD

Radius of gyration: 21.31 Å; Cα contacts (8 Å, |Δi|>4): 686; chains: 1; bounding box: 59×37×57 Å

Sequence (372 aa):
MKLLPHRPRVLALGEPTHHEEVLLELRNDLFAHAGYRTLAVESDCLMGLVVDDYVTTGEGELDDVVARGFSHGLNDLPSSRELVRWMREYNTGRPAAEQVRFAGFDGPLEMTHAASPRAALLGLHAYLAALVAPGLLPCSAETLDDLLGADERWEDQAAIMDPSRSVGQTPEATRLRLLAADLVALLEAETPGLIAASSLSAFERAGLYGRTATGLLTYHHWLAEPAPLRATRLMGQRDSMMAANLLALARRGPVMAYAHNSHLQRDKSFLLLGDLPLEWWSAGSIVGARLGADYAFVATGVGTIRRHGVGTPPPGTLEGLLYERPEDVQVVDVRTLDTAGLEARVSPWFGYIPLDPAQVGGADGLVFVRDL

Mean predicted aligned error: 3.37 Å